Protein AF-A0A2N5K606-F1 (afdb_monomer_lite)

Sequence (547 aa):
MSAPSPGYTLLQGDLANPPRIAPEDRAVLWSAARSLNLYVESVQGDAEQAKSNGRRPGDAYNERGDPLPLLEAAGWSVAYKRADGAIGLCRPGKTKQQGIGATFGYVAPRTLYVFTTGGDPFNAGHAYAPFAIYTLLQHGGDYTAAAKALAAVGYGDALVHVKSNEEPSVQEPPAWMAPLSLDTPRLPTFPTDVFPTWLQTYIEAEAVATETPPDLAAMLAIAVLATACATKFRVRVKEGWTEPTNIFTVTALPPGSRKSGVFRDMIAPLVAYEREEMQRVKPLISEAQLEFKVLSGRREKAEKAAINAPDDDMRTQNQDEALHIARELDALTVPVTPRLIADDVTPEKLASMLAEHNGHIAVLSAEATVFDLMAGRYSKGTPNFDVFLKGHAGDELRVDRGSRSDYVAHPALTLGITVQPSVIQGLTEKPSFQGRGLLGRFLYALPASGLGRRTHATPPVAPAIHTTYERNITALLHLPYSSDEYGEATAHMLRFDAQAYAALQTFQQQIEPHLDDAGDLGHMTDWASKLAGALARIAALLHVAAG

pLDDT: mean 85.79, std 15.24, range [33.72, 98.75]

Structure (mmCIF, N/CA/C/O backbone):
data_AF-A0A2N5K606-F1
#
_entry.id   AF-A0A2N5K606-F1
#
loop_
_atom_site.group_PDB
_atom_site.id
_atom_site.type_symbol
_atom_site.label_atom_id
_atom_site.label_alt_id
_atom_site.label_comp_id
_atom_site.label_asym_id
_atom_site.label_entity_id
_atom_site.label_seq_id
_atom_site.pdbx_PDB_ins_code
_atom_site.Cartn_x
_atom_site.Cartn_y
_atom_site.Cartn_z
_atom_site.occupancy
_atom_site.B_iso_or_equiv
_atom_site.auth_seq_id
_atom_site.auth_comp_id
_atom_site.auth_asym_id
_atom_site.auth_atom_id
_atom_site.pdbx_PDB_model_num
ATOM 1 N N . MET A 1 1 ? 35.919 30.609 3.513 1.00 51.28 1 MET A N 1
ATOM 2 C CA . MET A 1 1 ? 35.818 29.535 4.523 1.00 51.28 1 MET A CA 1
ATOM 3 C C . MET A 1 1 ? 35.113 30.120 5.727 1.00 51.28 1 MET A C 1
ATOM 5 O O . MET A 1 1 ? 35.600 31.101 6.272 1.00 51.28 1 MET A O 1
ATOM 9 N N . SER A 1 2 ? 33.925 29.612 6.045 1.00 51.75 2 SER A N 1
ATOM 10 C CA . SER A 1 2 ? 33.099 30.118 7.145 1.00 51.75 2 SER A CA 1
ATOM 11 C C . SER A 1 2 ? 33.530 29.457 8.451 1.00 51.75 2 SER A C 1
ATOM 13 O O . SER A 1 2 ? 33.753 28.248 8.472 1.00 51.75 2 SER A O 1
ATOM 15 N N . ALA A 1 3 ? 33.666 30.239 9.522 1.00 61.47 3 ALA A N 1
ATOM 16 C CA . ALA A 1 3 ? 33.907 29.707 10.860 1.00 61.47 3 ALA A CA 1
ATOM 17 C C . ALA A 1 3 ? 32.763 28.754 11.280 1.00 61.47 3 ALA A C 1
ATOM 19 O O . ALA A 1 3 ? 31.630 28.941 10.818 1.00 61.47 3 ALA A O 1
ATOM 20 N N . PRO A 1 4 ? 33.027 27.745 12.133 1.00 63.88 4 PRO A N 1
ATOM 21 C CA . PRO A 1 4 ? 31.969 26.897 12.675 1.00 63.88 4 PRO A CA 1
ATOM 22 C C . PRO A 1 4 ? 30.920 27.749 13.406 1.00 63.88 4 PRO A C 1
ATOM 24 O O . PRO A 1 4 ? 31.247 28.750 14.044 1.00 63.88 4 PRO A O 1
ATOM 27 N N . SER A 1 5 ? 29.646 27.374 13.269 1.00 68.31 5 SER A N 1
ATOM 28 C CA . SER A 1 5 ? 28.519 28.111 13.851 1.00 68.31 5 SER A CA 1
ATOM 29 C C . SER A 1 5 ? 28.650 28.247 15.380 1.00 68.31 5 SER A C 1
ATOM 31 O O . SER A 1 5 ? 29.209 27.350 16.020 1.00 68.31 5 SER A O 1
ATOM 33 N N . PRO A 1 6 ? 28.119 29.329 15.991 1.00 52.97 6 PRO A N 1
ATOM 34 C CA . PRO A 1 6 ? 28.189 29.535 17.439 1.00 52.97 6 PRO A CA 1
ATOM 35 C C . PRO A 1 6 ? 27.670 28.314 18.215 1.00 52.97 6 PRO A C 1
ATOM 37 O O . PRO A 1 6 ? 26.549 27.869 17.984 1.00 52.97 6 PRO A O 1
ATOM 40 N N . GLY A 1 7 ? 28.498 27.773 19.115 1.00 67.56 7 GLY A N 1
ATOM 41 C CA . GLY A 1 7 ? 28.195 26.577 19.917 1.00 67.56 7 GLY A CA 1
ATOM 42 C C . GLY A 1 7 ? 28.980 25.312 19.543 1.00 67.56 7 GLY A C 1
ATOM 43 O O . GLY A 1 7 ? 28.898 24.327 20.272 1.00 67.56 7 GLY A O 1
ATOM 44 N N . TYR A 1 8 ? 29.771 25.331 18.466 1.00 56.94 8 TYR A N 1
ATOM 45 C CA . TYR A 1 8 ? 30.650 24.220 18.085 1.00 56.94 8 TYR A CA 1
ATOM 46 C C . TYR A 1 8 ? 32.124 24.555 18.339 1.00 56.94 8 TYR A C 1
ATOM 48 O O . TYR A 1 8 ? 32.618 25.590 17.893 1.00 56.94 8 TYR A O 1
ATOM 56 N N . THR A 1 9 ? 32.839 23.647 19.010 1.00 67.38 9 THR A N 1
ATOM 57 C CA . THR A 1 9 ? 34.287 23.750 19.255 1.00 67.38 9 THR A CA 1
ATOM 58 C C . THR A 1 9 ? 35.025 22.723 18.403 1.00 67.38 9 THR A C 1
ATOM 60 O O . THR A 1 9 ? 34.681 21.541 18.407 1.00 67.38 9 THR A O 1
ATOM 63 N N . LEU A 1 10 ? 36.048 23.161 17.668 1.00 65.12 10 LEU A N 1
ATOM 64 C CA . LEU A 1 10 ? 36.894 22.278 16.869 1.00 65.12 10 LEU A CA 1
ATOM 65 C C . LEU A 1 10 ? 37.799 21.458 17.809 1.00 65.12 10 LEU A C 1
ATOM 67 O O . LEU A 1 10 ? 38.604 22.031 18.538 1.00 65.12 10 LEU A O 1
ATOM 71 N N . LEU A 1 11 ? 37.649 20.130 17.819 1.00 61.12 11 LEU A N 1
ATOM 72 C CA . LEU A 1 11 ? 38.390 19.247 18.734 1.00 61.12 11 LEU A CA 1
ATOM 73 C C . LEU A 1 11 ? 39.785 18.852 18.213 1.00 61.12 11 LEU A C 1
ATOM 75 O O . LEU A 1 11 ? 40.642 18.480 19.010 1.00 61.12 11 LEU A O 1
ATOM 79 N N . GLN A 1 12 ? 40.034 18.927 16.899 1.00 58.31 12 GLN A N 1
ATOM 80 C CA . GLN A 1 12 ? 41.335 18.597 16.307 1.00 58.31 12 GLN A CA 1
ATOM 81 C C . GLN A 1 12 ? 41.492 19.198 14.899 1.00 58.31 12 GLN A C 1
ATOM 83 O O . GLN A 1 12 ? 40.563 19.143 14.094 1.00 58.31 12 GLN A O 1
ATOM 88 N N . GLY A 1 13 ? 42.683 19.720 14.593 1.00 64.81 13 GLY A N 1
ATOM 89 C CA . GLY A 1 13 ? 43.032 20.306 13.292 1.00 64.81 13 GLY A CA 1
ATOM 90 C C . GLY A 1 13 ? 42.843 21.824 13.213 1.00 64.81 13 GLY A C 1
ATOM 91 O O . GLY A 1 13 ? 42.413 22.459 14.169 1.00 64.81 13 GLY A O 1
ATOM 92 N N . ASP A 1 14 ? 43.189 22.404 12.066 1.00 66.81 14 ASP A N 1
ATOM 93 C CA . ASP A 1 14 ? 42.959 23.811 11.730 1.00 66.81 14 ASP A CA 1
ATOM 94 C C . ASP A 1 14 ? 42.352 23.873 10.322 1.00 66.81 14 ASP A C 1
ATOM 96 O O . ASP A 1 14 ? 42.958 23.428 9.347 1.00 66.81 14 ASP A O 1
ATOM 100 N N . LEU A 1 15 ? 41.136 24.411 10.208 1.00 65.31 15 LEU A N 1
ATOM 101 C CA . LEU A 1 15 ? 40.438 24.549 8.926 1.00 65.31 15 LEU A CA 1
ATOM 102 C C . LEU A 1 15 ? 41.106 25.576 8.000 1.00 65.31 15 LEU A C 1
ATOM 104 O O . LEU A 1 15 ? 40.880 25.531 6.791 1.00 65.31 15 LEU A O 1
ATOM 108 N N . ALA A 1 16 ? 41.924 26.480 8.545 1.00 66.25 16 ALA A N 1
ATOM 109 C CA . ALA A 1 16 ? 42.730 27.409 7.763 1.00 66.25 16 ALA A CA 1
ATOM 110 C C . ALA A 1 16 ? 44.033 26.772 7.250 1.00 66.25 16 ALA A C 1
ATOM 112 O O . ALA A 1 16 ? 44.642 27.304 6.321 1.00 66.25 16 ALA A O 1
ATOM 113 N N . ASN A 1 17 ? 44.446 25.628 7.809 1.00 63.53 17 ASN A N 1
ATOM 114 C CA . ASN A 1 17 ? 45.705 24.974 7.472 1.00 63.53 17 ASN A CA 1
ATOM 115 C C . ASN A 1 17 ? 45.552 23.439 7.437 1.00 63.53 17 ASN A C 1
ATOM 117 O O . ASN A 1 17 ? 46.069 22.733 8.309 1.00 63.53 17 ASN A O 1
ATOM 121 N N . PRO A 1 18 ? 44.815 22.893 6.447 1.00 67.44 18 PRO A N 1
ATOM 122 C CA . PRO A 1 18 ? 44.617 21.454 6.343 1.00 67.44 18 PRO A CA 1
ATOM 123 C C . PRO A 1 18 ? 45.968 20.748 6.133 1.00 67.44 18 PRO A C 1
ATOM 125 O O . PRO A 1 18 ? 46.780 21.223 5.329 1.00 67.44 18 PRO A O 1
ATOM 128 N N . PRO A 1 19 ? 46.224 19.611 6.808 1.00 67.75 19 PRO A N 1
ATOM 129 C CA . PRO A 1 19 ? 47.460 18.864 6.626 1.00 67.75 19 PRO A CA 1
ATOM 130 C C . PRO A 1 19 ? 47.598 18.455 5.158 1.00 67.75 19 PRO A C 1
ATOM 132 O O . PRO A 1 19 ? 46.737 17.783 4.587 1.00 67.75 19 PRO A O 1
ATOM 135 N N . ARG A 1 20 ? 48.680 18.911 4.524 1.00 70.12 20 ARG A N 1
ATOM 136 C CA . ARG A 1 20 ? 48.993 18.583 3.134 1.00 70.12 20 ARG A CA 1
ATOM 137 C C . ARG A 1 20 ? 49.742 17.261 3.103 1.00 70.12 20 ARG A C 1
ATOM 139 O O . ARG A 1 20 ? 50.811 17.145 3.688 1.00 70.12 20 ARG A O 1
ATOM 146 N N . ILE A 1 21 ? 49.186 16.288 2.393 1.00 78.12 21 ILE A N 1
ATOM 147 C CA . ILE A 1 21 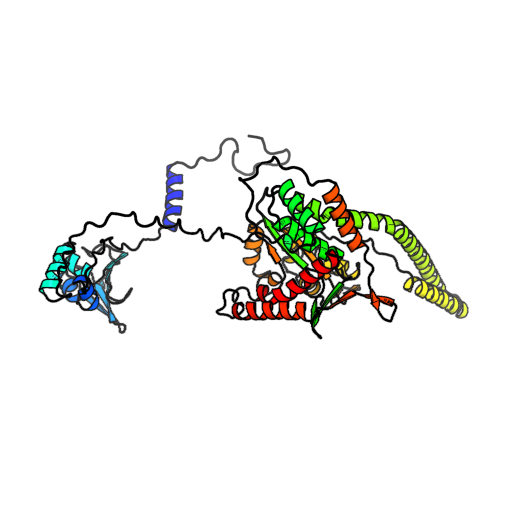? 49.876 15.038 2.074 1.00 78.12 21 ILE A CA 1
ATOM 148 C C . ILE A 1 21 ? 50.976 15.378 1.065 1.00 78.12 21 ILE A C 1
ATOM 150 O O . ILE A 1 21 ? 50.686 15.979 0.022 1.00 78.12 21 ILE A O 1
ATOM 154 N N . ALA A 1 22 ? 52.227 15.030 1.370 1.00 82.88 22 ALA A N 1
ATOM 155 C CA . ALA A 1 22 ? 53.326 15.249 0.441 1.00 82.88 22 ALA A CA 1
ATOM 156 C C . ALA A 1 22 ? 53.103 14.418 -0.841 1.00 82.88 22 ALA A C 1
ATOM 158 O O . ALA A 1 22 ? 52.480 13.352 -0.789 1.00 82.88 22 ALA A O 1
ATOM 159 N N . PRO A 1 23 ? 53.583 14.863 -2.017 1.00 78.44 23 PRO A N 1
ATOM 160 C CA . PRO A 1 23 ? 53.423 14.110 -3.265 1.00 78.44 23 PRO A CA 1
ATOM 161 C C . PRO A 1 23 ? 53.924 12.660 -3.176 1.00 78.44 23 PRO A C 1
ATOM 163 O O . PRO A 1 23 ? 53.348 11.767 -3.794 1.00 78.44 23 PRO A O 1
ATOM 166 N N . GLU A 1 24 ? 54.954 12.431 -2.368 1.00 72.75 24 GLU A N 1
ATOM 167 C CA . GLU A 1 24 ? 55.545 11.127 -2.070 1.00 72.75 24 GLU A CA 1
ATOM 168 C C . GLU A 1 24 ? 54.648 10.238 -1.191 1.00 72.75 24 GLU A C 1
ATOM 170 O O . GLU A 1 24 ? 54.388 9.094 -1.564 1.00 72.75 24 GLU A O 1
ATOM 175 N N . ASP A 1 25 ? 54.035 10.770 -0.130 1.00 70.19 25 ASP A N 1
ATOM 176 C CA . ASP A 1 25 ? 53.036 10.040 0.673 1.00 70.19 25 ASP A CA 1
ATOM 177 C C . ASP A 1 25 ? 51.782 9.706 -0.144 1.00 70.19 25 ASP A C 1
ATOM 179 O O . ASP A 1 25 ? 51.203 8.617 -0.048 1.00 70.19 25 ASP A O 1
ATOM 183 N N . ARG A 1 26 ? 51.378 10.632 -1.023 1.00 79.25 26 ARG A N 1
ATOM 184 C CA . ARG A 1 26 ? 50.308 10.386 -1.990 1.00 79.25 26 ARG A CA 1
ATOM 185 C C . ARG A 1 26 ? 50.705 9.250 -2.933 1.00 79.25 26 ARG A C 1
ATOM 187 O O . ARG A 1 26 ? 49.887 8.371 -3.177 1.00 79.25 26 ARG A O 1
ATOM 194 N N . ALA A 1 27 ? 51.934 9.221 -3.442 1.00 79.50 27 ALA A N 1
ATOM 195 C CA . ALA A 1 27 ? 52.389 8.143 -4.318 1.00 79.50 27 ALA A CA 1
ATOM 196 C C . ALA A 1 27 ? 52.346 6.769 -3.625 1.00 79.50 27 ALA A C 1
ATOM 198 O O . ALA A 1 27 ? 51.939 5.791 -4.254 1.00 79.50 27 ALA A O 1
ATOM 199 N N . VAL A 1 28 ? 52.671 6.698 -2.329 1.00 75.31 28 VAL A N 1
ATOM 200 C CA . VAL A 1 28 ? 52.571 5.463 -1.529 1.00 75.31 28 VAL A CA 1
ATOM 201 C C . VAL A 1 28 ? 51.122 4.985 -1.412 1.00 75.31 28 VAL A C 1
ATOM 203 O O . VAL A 1 28 ? 50.846 3.812 -1.670 1.00 75.31 28 VAL A O 1
ATOM 206 N N . LEU A 1 29 ? 50.179 5.885 -1.113 1.00 76.12 29 LEU A N 1
ATOM 207 C CA . LEU A 1 29 ? 48.749 5.549 -1.048 1.00 76.12 29 LEU A CA 1
ATOM 208 C C . LEU A 1 29 ? 48.209 5.053 -2.398 1.00 76.12 29 LEU A C 1
ATOM 210 O O . LEU A 1 29 ? 47.459 4.079 -2.452 1.00 76.12 29 LEU A O 1
ATOM 214 N N . TRP A 1 30 ? 48.626 5.682 -3.500 1.00 74.00 30 TRP A N 1
ATOM 215 C CA . TRP A 1 30 ? 48.251 5.253 -4.850 1.00 74.00 30 TRP A CA 1
ATOM 216 C C . TRP A 1 30 ? 48.885 3.912 -5.234 1.00 74.00 30 TRP A C 1
ATOM 218 O O . TRP A 1 30 ? 48.243 3.107 -5.905 1.00 74.00 30 TRP A O 1
ATOM 228 N N . SER A 1 31 ? 50.118 3.649 -4.801 1.00 74.56 31 SER A N 1
ATOM 229 C CA . SER A 1 31 ? 50.799 2.368 -5.011 1.00 74.56 31 SER A CA 1
ATOM 230 C C . SER A 1 31 ? 50.096 1.226 -4.269 1.00 74.56 31 SER A C 1
ATOM 232 O O . SER A 1 31 ? 49.797 0.197 -4.871 1.00 74.56 31 SER A O 1
ATOM 234 N N . ALA A 1 32 ? 49.731 1.440 -3.000 1.00 69.12 32 ALA A N 1
ATOM 235 C CA . ALA A 1 32 ? 48.993 0.465 -2.195 1.00 69.12 32 ALA A CA 1
ATOM 236 C C . ALA A 1 32 ? 47.578 0.195 -2.739 1.00 69.12 32 ALA A C 1
ATOM 238 O O . ALA A 1 32 ? 47.119 -0.943 -2.752 1.00 69.12 32 ALA A O 1
ATOM 239 N N . ALA A 1 33 ? 46.890 1.223 -3.243 1.00 69.56 33 ALA A N 1
ATOM 240 C CA . ALA A 1 33 ? 45.591 1.043 -3.889 1.00 69.56 33 ALA A CA 1
ATOM 241 C C . ALA A 1 33 ? 45.702 0.276 -5.222 1.00 69.56 33 ALA A C 1
ATOM 243 O O . ALA A 1 33 ? 44.823 -0.516 -5.556 1.00 69.56 33 ALA A O 1
ATOM 244 N N . ARG A 1 34 ? 46.789 0.477 -5.980 1.00 68.25 34 ARG A N 1
ATOM 245 C CA . ARG A 1 34 ? 47.046 -0.243 -7.240 1.00 68.25 34 ARG A CA 1
ATOM 246 C C . ARG A 1 34 ? 47.457 -1.697 -7.017 1.00 68.25 34 ARG A C 1
ATOM 248 O O . ARG A 1 34 ? 47.068 -2.543 -7.815 1.00 68.25 34 ARG A O 1
ATOM 255 N N . SER A 1 35 ? 48.194 -2.010 -5.950 1.00 60.44 35 SER A N 1
ATOM 256 C CA . SER A 1 35 ? 48.615 -3.389 -5.664 1.00 60.44 35 SER A CA 1
ATOM 257 C C . SER A 1 35 ? 47.451 -4.317 -5.303 1.00 60.44 35 SER A C 1
ATOM 259 O O . SER A 1 35 ? 47.539 -5.516 -5.545 1.00 60.44 35 SER A O 1
ATOM 261 N N . LEU A 1 36 ? 46.342 -3.766 -4.799 1.00 57.88 36 LEU A N 1
ATOM 262 C CA . LEU A 1 36 ? 45.110 -4.503 -4.501 1.00 57.88 36 LEU A CA 1
ATOM 263 C C . LEU A 1 36 ? 44.215 -4.743 -5.734 1.00 57.88 36 LEU A C 1
ATOM 265 O O . LEU A 1 36 ? 43.236 -5.472 -5.625 1.00 57.88 36 LEU A O 1
ATOM 269 N N . ASN A 1 37 ? 44.563 -4.174 -6.897 1.00 55.62 37 ASN A N 1
ATOM 270 C CA . ASN A 1 37 ? 43.803 -4.268 -8.152 1.00 55.62 37 ASN A CA 1
ATOM 271 C C . ASN A 1 37 ? 44.600 -4.897 -9.314 1.00 55.62 37 ASN A C 1
ATOM 273 O O . ASN A 1 37 ? 44.166 -4.833 -10.465 1.00 55.62 37 ASN A O 1
ATOM 277 N N . LEU A 1 38 ? 45.762 -5.504 -9.052 1.00 46.12 38 LEU A N 1
ATOM 278 C CA . LEU A 1 38 ? 46.538 -6.188 -10.089 1.00 46.12 38 LEU A CA 1
ATOM 279 C C . LEU A 1 38 ? 46.005 -7.607 -10.315 1.00 46.12 38 LEU A C 1
ATOM 281 O O . LEU A 1 38 ? 46.473 -8.579 -9.727 1.00 46.12 38 LEU A O 1
ATOM 285 N N . TYR A 1 39 ? 45.037 -7.713 -11.222 1.00 48.97 39 TYR A N 1
ATOM 286 C CA . TYR A 1 39 ? 44.864 -8.918 -12.022 1.00 48.97 39 TYR A CA 1
ATOM 287 C C . TYR A 1 39 ? 46.126 -9.099 -12.878 1.00 48.97 39 TYR A C 1
ATOM 289 O O . TYR A 1 39 ? 46.473 -8.226 -13.672 1.00 48.97 39 TYR A O 1
ATOM 297 N N . VAL A 1 40 ? 46.848 -10.204 -12.683 1.00 49.47 40 VAL A N 1
ATOM 298 C CA . VAL A 1 40 ? 47.931 -10.605 -13.587 1.00 49.47 40 VAL A CA 1
ATOM 299 C C . VAL A 1 40 ? 47.262 -11.272 -14.781 1.00 49.47 40 VAL A C 1
ATOM 301 O O . VAL A 1 40 ? 46.787 -12.401 -14.671 1.00 49.47 40 VAL A O 1
ATOM 304 N N . GLU A 1 41 ? 47.188 -10.557 -15.903 1.00 43.69 41 GLU A N 1
ATOM 305 C CA . GLU A 1 41 ? 46.781 -11.140 -17.179 1.00 43.69 41 GLU A CA 1
ATOM 306 C C . GLU A 1 41 ? 47.619 -12.390 -17.458 1.00 43.69 41 GLU A C 1
ATOM 308 O O . GLU A 1 41 ? 48.851 -12.370 -17.387 1.00 43.69 41 GLU A O 1
ATOM 313 N N . SER A 1 42 ? 46.955 -13.495 -17.796 1.00 33.78 42 SER A N 1
ATOM 314 C CA . SER A 1 42 ? 47.647 -14.591 -18.455 1.00 33.78 42 SER A CA 1
ATOM 315 C C . SER A 1 42 ? 48.228 -14.033 -19.747 1.00 33.78 42 SER A C 1
ATOM 317 O O . SER A 1 42 ? 47.463 -13.620 -20.618 1.00 33.78 42 SER A O 1
ATOM 319 N N . VAL A 1 43 ? 49.553 -14.029 -19.887 1.00 35.78 43 VAL A N 1
ATOM 320 C CA . VAL A 1 43 ? 50.200 -13.764 -21.172 1.00 35.78 43 VAL A CA 1
ATOM 321 C C . VAL A 1 43 ? 49.810 -14.903 -22.116 1.00 35.78 43 VAL A C 1
ATOM 323 O O . VAL A 1 43 ? 50.497 -15.919 -22.214 1.00 35.78 43 VAL A O 1
ATOM 326 N N . GLN A 1 44 ? 48.668 -14.774 -22.787 1.00 38.81 44 GLN A N 1
ATOM 327 C CA . GLN A 1 44 ? 48.490 -15.396 -24.084 1.00 38.81 44 GLN A CA 1
ATOM 328 C C . GLN A 1 44 ? 49.309 -14.533 -25.030 1.00 38.81 44 GLN A C 1
ATOM 330 O O . GLN A 1 44 ? 48.973 -13.383 -25.278 1.00 38.81 44 GLN A O 1
ATOM 335 N N . GLY A 1 45 ? 50.451 -15.055 -25.475 1.00 33.72 45 GLY A N 1
ATOM 336 C CA . GLY A 1 45 ? 51.169 -14.416 -26.564 1.00 33.72 45 GLY A CA 1
ATOM 337 C C . GLY A 1 45 ? 50.223 -14.329 -27.755 1.00 33.72 45 GLY A C 1
ATOM 338 O O . GLY A 1 45 ? 49.798 -15.367 -28.268 1.00 33.72 45 GLY A O 1
ATOM 339 N N . ASP A 1 46 ? 49.888 -13.106 -28.155 1.00 34.91 46 ASP A N 1
ATOM 340 C CA . ASP A 1 46 ? 49.217 -12.813 -29.411 1.00 34.91 46 ASP A CA 1
ATOM 341 C C . ASP A 1 46 ? 50.107 -13.303 -30.556 1.00 34.91 46 ASP A C 1
ATOM 343 O O . ASP A 1 46 ? 51.011 -12.618 -31.031 1.00 34.91 46 ASP A O 1
ATOM 347 N N . ALA A 1 47 ? 49.874 -14.539 -30.979 1.00 35.25 47 ALA A N 1
ATOM 348 C CA . ALA A 1 47 ? 50.270 -15.011 -32.287 1.00 35.25 47 ALA A CA 1
ATOM 349 C C . ALA A 1 47 ? 48.992 -15.090 -33.117 1.00 35.25 47 ALA A C 1
ATOM 351 O O . ALA A 1 47 ? 48.146 -15.957 -32.873 1.00 35.25 47 ALA A O 1
ATOM 352 N N . GLU A 1 48 ? 48.855 -14.177 -34.082 1.00 35.28 48 GLU A N 1
ATOM 353 C CA . GLU A 1 48 ? 47.853 -14.259 -35.143 1.00 35.28 48 GLU A CA 1
ATOM 354 C C . GLU A 1 48 ? 47.759 -15.705 -35.644 1.00 35.28 48 GLU A C 1
ATOM 356 O O . GLU A 1 48 ? 48.714 -16.288 -36.170 1.00 35.28 48 GLU A O 1
ATOM 361 N N . GLN A 1 49 ? 46.597 -16.322 -35.436 1.00 37.59 49 GLN A N 1
ATOM 362 C CA . GLN A 1 49 ? 46.342 -17.674 -35.899 1.00 37.59 49 GLN A CA 1
ATOM 363 C C . GLN A 1 49 ? 46.181 -17.648 -37.420 1.00 37.59 49 GLN A C 1
ATOM 365 O O . GLN A 1 49 ? 45.094 -17.405 -37.943 1.00 37.59 49 GLN A O 1
ATOM 370 N N . ALA A 1 50 ? 47.258 -17.943 -38.146 1.00 42.06 50 ALA A N 1
ATOM 371 C CA . ALA A 1 50 ? 47.147 -18.314 -39.548 1.00 42.06 50 ALA A CA 1
ATOM 372 C C . ALA A 1 50 ? 46.248 -19.561 -39.652 1.00 42.06 50 ALA A C 1
ATOM 374 O O . ALA A 1 50 ? 46.567 -20.618 -39.101 1.00 42.06 50 ALA A O 1
ATOM 375 N N . LYS A 1 51 ? 45.103 -19.436 -40.336 1.00 38.03 51 LYS A N 1
ATOM 376 C CA . LYS A 1 51 ? 44.189 -20.551 -40.621 1.00 38.03 51 LYS A CA 1
ATOM 377 C C . LYS A 1 51 ? 44.917 -21.599 -41.472 1.00 38.03 51 LYS A C 1
ATOM 379 O O . LYS A 1 51 ? 45.028 -21.441 -42.684 1.00 38.03 51 LYS A O 1
ATOM 384 N N . SER A 1 52 ? 45.395 -22.675 -40.852 1.00 45.09 52 SER A N 1
ATOM 385 C CA . SER A 1 52 ? 45.857 -23.879 -41.550 1.00 45.09 52 SER A CA 1
ATOM 386 C C . SER A 1 52 ? 44.862 -25.016 -41.331 1.00 45.09 52 SER A C 1
ATOM 388 O O . SER A 1 52 ? 44.582 -25.371 -40.187 1.00 45.09 52 SER A O 1
ATOM 390 N N . ASN A 1 53 ? 44.365 -25.628 -42.407 1.00 48.22 53 ASN A N 1
ATOM 391 C CA . ASN A 1 53 ? 43.633 -26.895 -42.322 1.00 48.22 53 ASN A CA 1
ATOM 392 C C . ASN A 1 53 ? 44.632 -28.030 -42.038 1.00 48.22 53 ASN A C 1
ATOM 394 O O . ASN A 1 53 ? 45.165 -28.638 -42.963 1.00 48.22 53 ASN A O 1
ATOM 398 N N . GLY A 1 54 ? 44.928 -28.262 -40.757 1.00 60.38 54 GLY A N 1
ATOM 399 C CA . GLY A 1 54 ? 45.813 -29.326 -40.273 1.00 60.38 54 GLY A CA 1
ATOM 400 C C . GLY A 1 54 ? 46.305 -29.068 -38.846 1.00 60.38 54 GLY A C 1
ATOM 401 O O . GLY A 1 54 ? 46.377 -27.917 -38.405 1.00 60.38 54 GLY A O 1
ATOM 402 N N . ARG A 1 55 ? 46.637 -30.129 -38.103 1.00 71.50 55 ARG A N 1
ATOM 403 C CA . ARG A 1 55 ? 47.121 -30.021 -36.721 1.00 71.50 55 ARG A CA 1
ATOM 404 C C . ARG A 1 55 ? 48.530 -29.431 -36.689 1.00 71.50 55 ARG A C 1
ATOM 406 O O . ARG A 1 55 ? 49.450 -29.976 -37.298 1.00 71.50 55 ARG A O 1
ATOM 413 N N . ARG A 1 56 ? 48.726 -28.327 -35.962 1.00 80.75 56 ARG A N 1
ATOM 414 C CA . ARG A 1 56 ? 50.021 -27.628 -35.917 1.00 80.75 56 ARG A CA 1
ATOM 415 C C . ARG A 1 56 ? 51.062 -28.433 -35.117 1.00 80.75 56 ARG A C 1
ATOM 417 O O . ARG A 1 56 ? 50.707 -29.030 -34.097 1.00 80.75 56 ARG A O 1
ATOM 424 N N . PRO A 1 57 ? 52.351 -28.409 -35.511 1.00 85.81 57 PRO A N 1
ATOM 425 C CA . PRO A 1 57 ? 53.427 -29.105 -34.799 1.00 85.81 57 PRO A CA 1
ATOM 426 C C . PRO A 1 57 ? 53.517 -28.778 -33.303 1.00 85.81 57 PRO A C 1
ATOM 428 O O . PRO A 1 57 ? 53.663 -29.683 -32.481 1.00 85.81 57 PRO A O 1
ATOM 431 N N . GLY A 1 58 ? 53.372 -27.500 -32.937 1.00 84.25 58 GLY A N 1
ATOM 432 C CA . GLY A 1 58 ? 53.398 -27.055 -31.539 1.00 84.25 58 GLY A CA 1
ATOM 433 C C . GLY A 1 58 ? 52.222 -27.585 -30.711 1.00 84.25 58 GLY A C 1
ATOM 434 O O . GLY A 1 58 ? 52.423 -28.052 -29.592 1.00 84.25 58 GLY A O 1
ATOM 435 N N . ASP A 1 59 ? 51.013 -27.608 -31.280 1.00 84.19 59 ASP A N 1
ATOM 436 C CA . ASP A 1 59 ? 49.821 -28.159 -30.617 1.00 84.19 59 ASP A CA 1
ATOM 437 C C . ASP A 1 59 ? 49.955 -29.675 -30.420 1.00 84.19 59 ASP A C 1
ATOM 439 O O . ASP A 1 59 ? 49.724 -30.197 -29.327 1.00 84.19 59 ASP A O 1
ATOM 443 N N . ALA A 1 60 ? 50.426 -30.388 -31.451 1.00 84.69 60 ALA A N 1
ATOM 444 C CA . ALA A 1 60 ? 50.725 -31.813 -31.349 1.00 84.69 60 ALA A CA 1
ATOM 445 C C . ALA A 1 60 ? 51.756 -32.098 -30.243 1.00 84.69 60 ALA A C 1
ATOM 447 O O . ALA A 1 60 ? 51.608 -33.070 -29.501 1.00 84.69 60 ALA A O 1
ATOM 448 N N . TYR A 1 61 ? 52.779 -31.253 -30.096 1.00 87.75 61 TYR A N 1
ATOM 449 C CA . TYR A 1 61 ? 53.794 -31.408 -29.055 1.00 87.75 61 TYR A CA 1
ATOM 450 C C . TYR A 1 61 ? 53.267 -31.086 -27.649 1.00 87.75 61 TYR A C 1
ATOM 452 O O . TYR A 1 61 ? 53.591 -31.800 -26.700 1.00 87.75 61 TYR A O 1
ATOM 460 N N . ASN A 1 62 ? 52.400 -30.081 -27.502 1.00 88.88 62 ASN A N 1
ATOM 461 C CA . ASN A 1 62 ? 51.722 -29.805 -26.231 1.00 88.88 62 ASN A CA 1
ATOM 462 C C . ASN A 1 62 ? 50.927 -31.020 -25.732 1.00 88.88 62 ASN A C 1
ATOM 464 O O . ASN A 1 62 ? 50.992 -31.361 -24.547 1.00 88.88 62 ASN A O 1
ATOM 468 N N . GLU A 1 63 ? 50.257 -31.734 -26.634 1.00 84.19 63 GLU A N 1
ATOM 469 C CA . GLU A 1 63 ? 49.460 -32.907 -26.274 1.00 84.19 63 GLU A CA 1
ATOM 470 C C . GLU A 1 63 ? 50.295 -34.163 -25.981 1.00 84.19 63 GLU A C 1
ATOM 472 O O . GLU A 1 63 ? 50.016 -34.836 -24.989 1.00 84.19 63 GLU A O 1
ATOM 477 N N . ARG A 1 64 ? 51.321 -34.483 -26.790 1.00 85.06 64 ARG A N 1
ATOM 478 C CA . ARG A 1 64 ? 52.032 -35.783 -26.688 1.00 85.06 64 ARG A CA 1
ATOM 479 C C . ARG A 1 64 ? 53.546 -35.730 -26.461 1.00 85.06 64 ARG A C 1
ATOM 481 O O . ARG A 1 64 ? 54.132 -36.771 -26.191 1.00 85.06 64 ARG A O 1
ATOM 488 N N . GLY A 1 65 ? 54.190 -34.569 -26.574 1.00 85.69 65 GLY A N 1
ATOM 489 C CA . GLY A 1 65 ? 55.641 -34.433 -26.375 1.00 85.69 65 GLY A CA 1
ATOM 490 C C . GLY A 1 65 ? 56.046 -34.561 -24.903 1.00 85.69 65 GLY A C 1
ATOM 491 O O . GLY A 1 65 ? 55.272 -34.210 -24.020 1.00 85.69 65 GLY A O 1
ATOM 492 N N . ASP A 1 66 ? 57.246 -35.042 -24.594 1.00 86.88 66 ASP A N 1
ATOM 493 C CA . ASP A 1 66 ? 57.723 -35.091 -23.205 1.00 86.88 66 ASP A CA 1
ATOM 494 C C . ASP A 1 66 ? 58.760 -33.985 -22.951 1.00 86.88 66 ASP A C 1
ATOM 496 O O . ASP A 1 66 ? 59.865 -34.051 -23.493 1.00 86.88 66 ASP A O 1
ATOM 500 N N . PRO A 1 67 ? 58.433 -32.942 -22.164 1.00 88.81 67 PRO A N 1
ATOM 501 C CA . PRO A 1 67 ? 59.379 -31.878 -21.858 1.00 88.81 67 PRO A CA 1
ATOM 502 C C . PRO A 1 67 ? 60.350 -32.234 -20.719 1.00 88.81 67 PRO A C 1
ATOM 504 O O . PRO A 1 67 ? 61.302 -31.483 -20.503 1.00 88.81 67 PRO A O 1
ATOM 507 N N . LEU A 1 68 ? 60.146 -33.335 -19.980 1.00 88.44 68 LEU A N 1
ATOM 508 C CA . LEU A 1 68 ? 60.985 -33.667 -18.819 1.00 88.44 68 LEU A CA 1
ATOM 509 C C . LEU A 1 68 ? 62.455 -33.932 -19.181 1.00 88.44 68 LEU A C 1
ATOM 511 O O . LEU A 1 68 ? 63.307 -33.341 -18.519 1.00 88.44 68 LEU A O 1
ATOM 515 N N . PRO A 1 69 ? 62.795 -34.696 -20.241 1.00 91.00 69 PRO A N 1
ATOM 516 C CA . PRO A 1 69 ? 64.193 -34.886 -20.633 1.00 91.00 69 PRO A CA 1
ATOM 517 C C . PRO A 1 69 ? 64.898 -33.573 -20.999 1.00 91.00 69 PRO A C 1
ATOM 519 O O . PRO A 1 69 ? 66.095 -33.422 -20.772 1.00 91.00 69 PRO A O 1
ATOM 522 N N . LEU A 1 70 ? 64.155 -32.599 -21.538 1.00 90.44 70 LEU A N 1
ATOM 523 C CA . LEU A 1 70 ? 64.691 -31.278 -21.878 1.00 90.44 70 LEU A CA 1
ATOM 524 C C . LEU A 1 70 ? 65.001 -30.469 -20.621 1.00 90.44 70 LEU A C 1
ATOM 526 O O . LEU A 1 70 ? 66.042 -29.823 -20.544 1.00 90.44 70 LEU A O 1
ATOM 530 N N . LEU A 1 71 ? 64.111 -30.527 -19.629 1.00 89.25 71 LEU A N 1
ATOM 531 C CA . LEU A 1 71 ? 64.323 -29.894 -18.331 1.00 89.25 71 LEU A CA 1
ATOM 532 C C . LEU A 1 71 ? 65.515 -30.526 -17.600 1.00 89.25 71 LEU A C 1
ATOM 534 O O . LEU A 1 71 ? 66.342 -29.800 -17.052 1.00 89.25 71 LEU A O 1
ATOM 538 N N . GLU A 1 72 ? 65.643 -31.853 -17.640 1.00 89.69 72 GLU A N 1
ATOM 539 C CA . GLU A 1 72 ? 66.778 -32.577 -17.055 1.00 89.69 72 GLU A CA 1
ATOM 540 C C . GLU A 1 72 ? 68.106 -32.215 -17.731 1.00 89.69 72 GLU A C 1
ATOM 542 O O . GLU A 1 72 ? 69.084 -31.918 -17.043 1.00 89.69 72 GLU A O 1
ATOM 547 N N . ALA A 1 73 ? 68.129 -32.136 -19.065 1.00 87.44 73 ALA A N 1
ATOM 548 C CA . ALA A 1 73 ? 69.293 -31.661 -19.815 1.00 87.44 73 ALA A CA 1
ATOM 549 C C . ALA A 1 73 ? 69.646 -30.197 -19.494 1.00 87.44 73 ALA A C 1
ATOM 551 O O . ALA A 1 73 ? 70.821 -29.835 -19.474 1.00 87.44 73 ALA A O 1
ATOM 552 N N . ALA A 1 74 ? 68.643 -29.370 -19.180 1.00 85.19 74 ALA A N 1
ATOM 553 C CA . ALA A 1 74 ? 68.816 -27.995 -18.713 1.00 85.19 74 ALA A CA 1
ATOM 554 C C . ALA A 1 74 ? 69.187 -27.891 -17.217 1.00 85.19 74 ALA A C 1
ATOM 556 O O . ALA A 1 74 ? 69.238 -26.792 -16.667 1.00 85.19 74 ALA A O 1
ATOM 557 N N . GLY A 1 75 ? 69.449 -29.017 -16.542 1.00 85.62 75 GLY A N 1
ATOM 558 C CA . GLY A 1 75 ? 69.930 -29.070 -15.160 1.00 85.62 75 GLY A CA 1
ATOM 559 C C . GLY A 1 75 ? 68.837 -29.109 -14.090 1.00 85.62 75 GLY A C 1
ATOM 560 O O . GLY A 1 75 ? 69.154 -29.053 -12.898 1.00 85.62 75 GLY A O 1
ATOM 561 N N . TRP A 1 76 ? 67.561 -29.204 -14.467 1.00 89.94 76 TRP A N 1
ATOM 562 C CA . TRP A 1 76 ? 66.486 -29.449 -13.508 1.00 89.94 76 TRP A CA 1
ATOM 563 C C . TRP A 1 76 ? 66.522 -30.902 -13.036 1.00 89.94 76 TRP A C 1
ATOM 565 O O . TRP A 1 76 ? 66.875 -31.806 -13.782 1.00 89.94 76 TRP A O 1
ATOM 575 N N . SER A 1 77 ? 66.133 -31.157 -11.791 1.00 89.00 77 SER A N 1
ATOM 576 C CA . SER A 1 77 ? 66.087 -32.525 -11.265 1.00 89.00 77 SER A CA 1
ATOM 577 C C . SER A 1 77 ? 64.754 -32.831 -10.602 1.00 89.00 77 SER A C 1
ATOM 579 O O . SER A 1 77 ? 64.189 -32.011 -9.878 1.00 89.00 77 SER A O 1
ATOM 581 N N . VAL A 1 78 ? 64.239 -34.039 -10.829 1.00 90.56 78 VAL A N 1
ATOM 582 C CA . VAL A 1 78 ? 62.994 -34.501 -10.209 1.00 90.56 78 VAL A CA 1
ATOM 583 C C . VAL A 1 78 ? 63.211 -34.719 -8.719 1.00 90.56 78 VAL A C 1
ATOM 585 O O . VAL A 1 78 ? 63.906 -35.653 -8.322 1.00 90.56 78 VAL A O 1
ATOM 588 N N . ALA A 1 79 ? 62.591 -33.888 -7.882 1.00 88.31 79 ALA A N 1
ATOM 589 C CA . ALA A 1 79 ? 62.633 -34.006 -6.431 1.00 88.31 79 ALA A CA 1
ATOM 590 C C . ALA A 1 79 ? 61.767 -35.174 -5.948 1.00 88.31 79 ALA A C 1
ATOM 592 O O . ALA A 1 79 ? 62.278 -36.072 -5.274 1.00 88.31 79 ALA A O 1
ATOM 593 N N . TYR A 1 80 ? 60.498 -35.186 -6.363 1.00 86.75 80 TYR A N 1
ATOM 594 C CA . TYR A 1 80 ? 59.511 -36.223 -6.064 1.00 86.75 80 TYR A CA 1
ATOM 595 C C . TYR A 1 80 ? 58.496 -36.357 -7.209 1.00 86.75 80 TYR A C 1
ATOM 597 O O . TYR A 1 80 ? 58.307 -35.429 -7.998 1.00 86.75 80 TYR A O 1
ATOM 605 N N . LYS A 1 81 ? 57.803 -37.498 -7.253 1.00 91.06 81 LYS A N 1
ATOM 606 C CA . LYS A 1 81 ? 56.616 -37.728 -8.086 1.00 91.06 81 LYS A CA 1
ATOM 607 C C . LYS A 1 81 ? 55.442 -38.069 -7.172 1.00 91.06 81 LYS A C 1
ATOM 609 O O . LYS A 1 81 ? 55.614 -38.845 -6.232 1.00 91.06 81 LYS A O 1
ATOM 614 N N . ARG A 1 82 ? 54.285 -37.462 -7.408 1.00 87.06 82 ARG A N 1
ATOM 615 C CA . ARG A 1 82 ? 53.052 -37.695 -6.644 1.00 87.06 82 ARG A CA 1
ATOM 616 C C . ARG A 1 82 ? 52.215 -38.797 -7.291 1.00 87.06 82 ARG A C 1
ATOM 618 O O . ARG A 1 82 ? 52.390 -39.112 -8.465 1.00 87.06 82 ARG A O 1
ATOM 625 N N . ALA A 1 83 ? 51.286 -39.359 -6.520 1.00 81.75 83 ALA A N 1
ATOM 626 C CA . ALA A 1 83 ? 50.354 -40.384 -6.996 1.00 81.75 83 ALA A CA 1
ATOM 627 C C . ALA A 1 83 ? 49.377 -39.859 -8.069 1.00 81.75 83 ALA A C 1
ATOM 629 O O . ALA A 1 83 ? 48.926 -40.626 -8.909 1.00 81.75 83 ALA A O 1
ATOM 630 N N . ASP A 1 84 ? 49.099 -38.552 -8.065 1.00 79.19 84 ASP A N 1
ATOM 631 C CA . ASP A 1 84 ? 48.277 -37.843 -9.058 1.00 79.19 84 ASP A CA 1
ATOM 632 C C . ASP A 1 84 ? 49.028 -37.541 -10.375 1.00 79.19 84 ASP A C 1
ATOM 634 O O . ASP A 1 84 ? 48.471 -36.934 -11.285 1.00 79.19 84 ASP A O 1
ATOM 638 N N . GLY A 1 85 ? 50.292 -37.968 -10.494 1.00 82.12 85 GLY A N 1
ATOM 639 C CA . GLY A 1 85 ? 51.129 -37.756 -11.676 1.00 82.12 85 GLY A CA 1
ATOM 640 C C . GLY A 1 85 ? 51.880 -36.422 -11.698 1.00 82.12 85 GLY A C 1
ATOM 641 O O . GLY A 1 85 ? 52.727 -36.231 -12.573 1.00 82.12 85 GLY A O 1
ATOM 642 N N . ALA A 1 86 ? 51.649 -35.520 -10.736 1.00 89.25 86 ALA A N 1
ATOM 643 C CA . ALA A 1 86 ? 52.389 -34.265 -10.649 1.00 89.25 86 ALA A CA 1
ATOM 644 C C . ALA A 1 86 ? 53.829 -34.474 -10.144 1.00 89.25 86 ALA A C 1
ATOM 646 O O . ALA A 1 86 ? 54.119 -35.332 -9.302 1.00 89.25 86 ALA A O 1
ATOM 647 N N . ILE A 1 87 ? 54.754 -33.656 -10.644 1.00 92.94 87 ILE A N 1
ATOM 648 C CA . ILE A 1 87 ? 56.194 -33.791 -10.398 1.00 92.94 87 ILE A CA 1
ATOM 649 C C . ILE A 1 87 ? 56.728 -32.512 -9.758 1.00 92.94 87 ILE A C 1
ATOM 651 O O . ILE A 1 87 ? 56.547 -31.421 -10.295 1.00 92.94 87 ILE A O 1
ATOM 655 N N . GLY A 1 88 ? 57.418 -32.645 -8.626 1.00 91.12 88 GLY A N 1
ATOM 656 C CA . GLY A 1 88 ? 58.181 -31.552 -8.025 1.00 91.12 88 GLY A CA 1
ATOM 657 C C . GLY A 1 88 ? 59.590 -31.501 -8.611 1.00 91.12 88 GLY A C 1
ATOM 658 O O . GLY A 1 88 ? 60.284 -32.519 -8.615 1.00 91.12 88 GLY A O 1
ATOM 659 N N . LEU A 1 89 ? 60.028 -30.332 -9.076 1.00 91.31 89 LEU A N 1
ATOM 660 C CA . LEU A 1 89 ? 61.323 -30.136 -9.730 1.00 91.31 89 LEU A CA 1
ATOM 661 C C . LEU A 1 89 ? 62.211 -29.181 -8.921 1.00 91.31 89 LEU A C 1
ATOM 663 O O . LEU A 1 89 ? 61.772 -28.119 -8.467 1.00 91.31 89 LEU A O 1
ATOM 667 N N . CYS A 1 90 ? 63.477 -29.549 -8.755 1.00 90.06 90 CYS A N 1
ATOM 668 C CA . CYS A 1 90 ? 64.535 -28.684 -8.247 1.00 90.06 90 CYS A CA 1
ATOM 669 C C . CYS A 1 90 ? 65.223 -27.988 -9.420 1.00 90.06 90 CYS A C 1
ATOM 671 O O . CYS A 1 90 ? 65.545 -28.622 -10.423 1.00 90.06 90 CYS A O 1
ATOM 673 N N . ARG A 1 91 ? 65.439 -26.680 -9.274 1.00 85.38 91 ARG A N 1
ATOM 674 C CA . ARG A 1 91 ? 66.135 -25.861 -10.270 1.00 85.38 91 ARG A CA 1
ATOM 675 C C . ARG A 1 91 ? 67.623 -26.245 -10.381 1.00 85.38 91 ARG A C 1
ATOM 677 O O . ARG A 1 91 ? 68.168 -26.779 -9.408 1.00 85.38 91 ARG A O 1
ATOM 684 N N . PRO A 1 92 ? 68.295 -25.891 -11.487 1.00 84.00 92 PRO A N 1
ATOM 685 C CA . PRO A 1 92 ? 69.736 -26.073 -11.639 1.00 84.00 92 PRO A CA 1
ATOM 686 C C . PRO A 1 92 ? 70.538 -25.484 -10.470 1.00 84.00 92 PRO A C 1
ATOM 688 O O . PRO A 1 92 ? 70.222 -24.415 -9.945 1.00 84.00 92 PRO A O 1
ATOM 691 N N . GLY A 1 93 ? 71.564 -26.212 -10.021 1.00 76.56 93 GLY A N 1
ATOM 692 C CA . GLY A 1 93 ? 72.436 -25.796 -8.915 1.00 76.56 93 GLY A CA 1
ATOM 693 C C . GLY A 1 93 ? 71.826 -25.902 -7.510 1.00 76.56 93 GLY A C 1
ATOM 694 O O . GLY A 1 93 ? 72.465 -25.484 -6.546 1.00 76.56 93 GLY A O 1
ATOM 695 N N . LYS A 1 94 ? 70.614 -26.456 -7.364 1.00 75.50 94 LYS A N 1
ATOM 696 C CA . LYS A 1 94 ? 69.929 -26.629 -6.075 1.00 75.50 94 LYS A CA 1
ATOM 697 C C . LYS A 1 94 ? 69.646 -28.110 -5.801 1.00 75.50 94 LYS A C 1
ATOM 699 O O . LYS A 1 94 ? 69.110 -28.803 -6.663 1.00 75.50 94 LYS A O 1
ATOM 704 N N . THR A 1 95 ? 69.978 -28.609 -4.608 1.00 71.81 95 THR A N 1
ATOM 705 C CA . THR A 1 95 ? 69.724 -30.019 -4.250 1.00 71.81 95 THR A CA 1
ATOM 706 C C . THR A 1 95 ? 68.310 -30.227 -3.710 1.00 71.81 95 THR A C 1
ATOM 708 O O . THR A 1 95 ? 67.658 -29.295 -3.233 1.00 71.81 95 THR A O 1
ATOM 711 N N . LYS A 1 96 ? 67.840 -31.483 -3.711 1.00 66.56 96 LYS A N 1
ATOM 712 C CA . LYS A 1 96 ? 66.529 -31.860 -3.153 1.00 66.56 96 LYS A CA 1
ATOM 713 C C . LYS A 1 96 ? 66.339 -31.416 -1.699 1.00 66.56 96 LYS A C 1
ATOM 715 O O . LYS A 1 96 ? 65.226 -31.063 -1.325 1.00 66.56 96 LYS A O 1
ATOM 720 N N . GLN A 1 97 ? 67.410 -31.381 -0.894 1.00 64.75 97 GLN A N 1
ATOM 721 C CA . GLN A 1 97 ? 67.334 -30.940 0.506 1.00 64.75 97 GLN A CA 1
ATOM 722 C C . GLN A 1 97 ? 67.064 -29.435 0.654 1.00 64.75 97 GLN A C 1
ATOM 724 O O . GLN A 1 97 ? 66.582 -29.000 1.694 1.00 64.75 97 GLN A O 1
ATOM 729 N N . GLN A 1 98 ? 67.345 -28.634 -0.376 1.00 70.44 98 GLN A N 1
ATOM 730 C CA . GLN A 1 98 ? 67.148 -27.183 -0.355 1.00 70.44 98 GLN A CA 1
ATOM 731 C C . GLN A 1 98 ? 65.737 -26.771 -0.836 1.00 70.44 98 GLN A C 1
ATOM 733 O O . GLN A 1 98 ? 65.398 -25.585 -0.816 1.00 70.44 98 GLN A O 1
ATOM 738 N N . GLY A 1 99 ? 64.912 -27.728 -1.278 1.00 78.00 99 GLY A N 1
ATOM 739 C CA . GLY A 1 99 ? 63.520 -27.528 -1.693 1.00 78.00 99 GLY A CA 1
ATOM 740 C C . GLY A 1 99 ? 63.310 -27.359 -3.204 1.00 78.00 99 GLY A C 1
ATOM 741 O O . GLY A 1 99 ? 64.234 -27.042 -3.958 1.00 78.00 99 GLY A O 1
ATOM 742 N N . ILE A 1 100 ? 62.063 -27.559 -3.638 1.00 87.06 100 ILE A N 1
ATOM 743 C CA . ILE A 1 100 ? 61.634 -27.458 -5.043 1.00 87.06 100 ILE A CA 1
ATOM 744 C C . ILE A 1 100 ? 61.571 -26.002 -5.528 1.00 87.06 100 ILE A C 1
ATOM 746 O O . ILE A 1 100 ? 61.479 -25.071 -4.728 1.00 87.06 100 ILE A O 1
ATOM 750 N N . GLY A 1 101 ? 61.661 -25.808 -6.842 1.00 85.56 101 GLY A N 1
ATOM 751 C CA . GLY A 1 101 ? 61.561 -24.502 -7.505 1.00 85.56 101 GLY A CA 1
ATOM 752 C C . GLY A 1 101 ? 60.498 -24.433 -8.605 1.00 85.56 101 GLY A C 1
ATOM 753 O O . GLY A 1 101 ? 60.162 -23.337 -9.051 1.00 85.56 101 GLY A O 1
ATOM 754 N N . ALA A 1 102 ? 59.970 -25.584 -9.027 1.00 91.38 102 ALA A N 1
ATOM 755 C CA . ALA A 1 102 ? 58.863 -25.680 -9.967 1.00 91.38 102 ALA A CA 1
ATOM 756 C C . ALA A 1 102 ? 58.047 -26.957 -9.734 1.00 91.38 102 ALA A C 1
ATOM 758 O O . ALA A 1 102 ? 58.499 -27.902 -9.079 1.00 91.38 102 ALA A O 1
ATOM 759 N N . THR A 1 103 ? 56.852 -26.990 -10.312 1.00 92.88 103 THR A N 1
ATOM 760 C CA . THR A 1 103 ? 56.013 -28.192 -10.400 1.00 92.88 103 THR A CA 1
ATOM 761 C C . THR A 1 103 ? 55.576 -28.415 -11.838 1.00 92.88 103 THR A C 1
ATOM 763 O O . THR A 1 103 ? 55.242 -27.454 -12.521 1.00 92.88 103 THR A O 1
ATOM 766 N N . PHE A 1 104 ? 55.548 -29.665 -12.289 1.00 92.38 104 PHE A N 1
ATOM 767 C CA . PHE A 1 104 ? 54.993 -30.047 -13.585 1.00 92.38 104 PHE A CA 1
ATOM 768 C C . PHE A 1 104 ? 53.719 -30.867 -13.375 1.00 92.38 104 PHE A C 1
ATOM 770 O O . PHE A 1 104 ? 53.739 -31.849 -12.633 1.00 92.38 104 PHE A O 1
ATOM 777 N N . GLY A 1 105 ? 52.610 -30.456 -13.989 1.00 87.31 105 GLY A N 1
ATOM 778 C CA . GLY A 1 105 ? 51.323 -31.153 -13.886 1.00 87.31 105 GLY A CA 1
ATOM 779 C C . GLY A 1 105 ? 50.496 -30.842 -12.631 1.00 87.31 105 GLY A C 1
ATOM 780 O O . GLY A 1 105 ? 49.424 -31.411 -12.480 1.00 87.31 105 GLY A O 1
ATOM 781 N N . TYR A 1 106 ? 50.971 -29.965 -11.735 1.00 85.81 106 TYR A N 1
ATOM 782 C CA . TYR A 1 106 ? 50.277 -29.643 -10.477 1.00 85.81 106 TYR A CA 1
ATOM 783 C C . TYR A 1 106 ? 49.196 -28.564 -10.641 1.00 85.81 106 TYR A C 1
ATOM 785 O O . TYR A 1 106 ? 48.076 -28.742 -10.183 1.00 85.81 106 TYR A O 1
ATOM 793 N N . VAL A 1 107 ? 49.530 -27.443 -11.294 1.00 81.00 107 VAL A N 1
ATOM 794 C CA . VAL A 1 107 ? 48.590 -26.322 -11.509 1.00 81.00 107 VAL A CA 1
ATOM 795 C C . VAL A 1 107 ? 47.598 -26.636 -12.632 1.00 81.00 107 VAL A C 1
ATOM 797 O O . VAL A 1 107 ? 46.427 -26.290 -12.545 1.00 81.00 107 VAL A O 1
ATOM 800 N N . ALA A 1 108 ? 48.071 -27.310 -13.680 1.00 81.75 108 ALA A N 1
ATOM 801 C CA . ALA A 1 108 ? 47.263 -27.826 -14.776 1.00 81.75 108 ALA A CA 1
ATOM 802 C C . ALA A 1 108 ? 47.975 -29.038 -15.406 1.00 81.75 108 ALA A C 1
ATOM 804 O O . ALA A 1 108 ? 49.209 -29.128 -15.312 1.00 81.75 108 ALA A O 1
ATOM 805 N N . PRO A 1 109 ? 47.244 -29.960 -16.062 1.00 82.19 109 PRO A N 1
ATOM 806 C CA . PRO A 1 109 ? 47.847 -31.105 -16.732 1.00 82.19 109 PRO A CA 1
ATOM 807 C C . PRO A 1 109 ? 48.932 -30.670 -17.718 1.00 82.19 109 PRO A C 1
ATOM 809 O O . PRO A 1 109 ? 48.717 -29.784 -18.538 1.00 82.19 109 PRO A O 1
ATOM 812 N N . ARG A 1 110 ? 50.099 -31.322 -17.647 1.00 88.69 110 ARG A N 1
ATOM 813 C CA . ARG A 1 110 ? 51.234 -31.113 -18.567 1.00 88.69 110 ARG A CA 1
ATOM 814 C C . ARG A 1 110 ? 51.794 -29.681 -18.596 1.00 88.69 110 ARG A C 1
ATOM 816 O O . ARG A 1 110 ? 52.481 -29.314 -19.544 1.00 88.69 110 ARG A O 1
ATOM 823 N N . THR A 1 111 ? 51.572 -28.908 -17.535 1.00 91.56 111 THR A N 1
ATOM 824 C CA . THR A 1 111 ? 52.055 -27.527 -17.406 1.00 91.56 111 THR A CA 1
ATOM 825 C C . THR A 1 111 ? 53.172 -27.429 -16.376 1.00 91.56 111 THR A C 1
ATOM 827 O O . THR A 1 111 ? 53.022 -27.909 -15.249 1.00 91.56 111 THR A O 1
ATOM 830 N N . LEU A 1 112 ? 54.278 -26.775 -16.739 1.00 91.75 112 LEU A N 1
ATOM 831 C CA . LEU A 1 112 ? 55.340 -26.385 -15.812 1.00 91.75 112 LEU A CA 1
ATOM 832 C C . LEU A 1 112 ? 54.974 -25.051 -15.160 1.00 91.75 112 LEU A C 1
ATOM 834 O O . LEU A 1 112 ? 54.846 -24.052 -15.856 1.00 91.75 112 LEU A O 1
ATOM 838 N N . TYR A 1 113 ? 54.853 -25.015 -13.839 1.00 91.25 113 TYR A N 1
ATOM 839 C CA . TYR A 1 113 ? 54.700 -23.780 -13.073 1.00 91.25 113 TYR A CA 1
ATOM 840 C C . TYR A 1 113 ? 55.958 -23.518 -12.247 1.00 91.25 113 TYR A C 1
ATOM 842 O O . TYR A 1 113 ? 56.327 -24.343 -11.401 1.00 91.25 113 TYR A O 1
ATOM 850 N N . VAL A 1 114 ? 56.618 -22.387 -12.497 1.00 88.75 114 VAL A N 1
ATOM 851 C CA . VAL A 1 114 ? 57.893 -22.013 -11.869 1.00 88.75 114 VAL A CA 1
ATOM 852 C C . VAL A 1 114 ? 57.644 -20.943 -10.818 1.00 88.75 114 VAL A C 1
ATOM 854 O O . VAL A 1 114 ? 57.049 -19.916 -11.109 1.00 88.75 114 VAL A O 1
ATOM 857 N N . PHE A 1 115 ? 58.116 -21.147 -9.591 1.00 86.81 115 PHE A N 1
ATOM 858 C CA . PHE A 1 115 ? 57.932 -20.195 -8.482 1.00 86.81 115 PHE A CA 1
ATOM 859 C C . PHE A 1 115 ? 59.262 -19.754 -7.851 1.00 86.81 115 PHE A C 1
ATOM 861 O O . PHE A 1 115 ? 59.278 -19.110 -6.806 1.00 86.81 115 PHE A O 1
ATOM 868 N N . THR A 1 116 ? 60.395 -20.081 -8.481 1.00 83.56 116 THR A N 1
ATOM 869 C CA . THR A 1 116 ? 61.734 -19.658 -8.046 1.00 83.56 116 THR A CA 1
ATOM 870 C C . THR A 1 116 ? 62.343 -18.627 -8.994 1.00 83.56 116 THR A C 1
ATOM 872 O O . THR A 1 116 ? 62.251 -18.760 -10.208 1.00 83.56 116 THR A O 1
ATOM 875 N N . THR A 1 117 ? 63.034 -17.629 -8.446 1.00 77.94 117 THR A N 1
ATOM 876 C CA . THR A 1 117 ? 63.652 -16.502 -9.173 1.00 77.94 117 THR A CA 1
ATOM 877 C C . THR A 1 117 ? 65.046 -16.807 -9.750 1.00 77.94 117 THR A C 1
ATOM 879 O O . THR A 1 117 ? 65.862 -15.913 -9.918 1.00 77.94 117 THR A O 1
ATOM 882 N N . GLY A 1 118 ? 65.362 -18.073 -10.042 1.00 75.31 118 GLY A N 1
ATOM 883 C CA . GLY A 1 118 ? 66.663 -18.465 -10.615 1.00 75.31 118 GLY A CA 1
ATOM 884 C C . GLY A 1 118 ? 66.597 -19.764 -11.408 1.00 75.31 118 GLY A C 1
ATOM 885 O O . GLY A 1 118 ? 67.473 -20.612 -11.275 1.00 75.31 118 GLY A O 1
ATOM 886 N N . GLY A 1 119 ? 65.494 -19.952 -12.132 1.00 74.81 119 GLY A N 1
ATOM 887 C CA . GLY A 1 119 ? 65.254 -21.084 -13.023 1.00 74.81 119 GLY A CA 1
ATOM 888 C C . GLY A 1 119 ? 65.296 -20.663 -14.489 1.00 74.81 119 GLY A C 1
ATOM 889 O O . GLY A 1 119 ? 64.383 -21.020 -15.221 1.00 74.81 119 GLY A O 1
ATOM 890 N N . ASP A 1 120 ? 66.301 -19.877 -14.887 1.00 78.56 120 ASP A N 1
ATOM 891 C CA . ASP A 1 120 ? 66.486 -19.417 -16.271 1.00 78.56 120 ASP A CA 1
ATOM 892 C C . ASP A 1 120 ? 66.409 -20.597 -17.265 1.00 78.56 120 ASP A C 1
ATOM 894 O O . ASP A 1 120 ? 66.915 -21.682 -16.946 1.00 78.56 120 ASP A O 1
ATOM 898 N N . PRO A 1 121 ? 65.731 -20.449 -18.422 1.00 86.44 121 PRO A N 1
ATOM 899 C CA . PRO A 1 121 ? 65.098 -19.241 -18.984 1.00 86.44 121 PRO A CA 1
ATOM 900 C C . PRO A 1 121 ? 63.656 -18.973 -18.502 1.00 86.44 121 PRO A C 1
ATOM 902 O O . PRO A 1 121 ? 62.920 -18.204 -19.121 1.00 86.44 121 PRO A O 1
ATOM 905 N N . PHE A 1 122 ? 63.200 -19.627 -17.430 1.00 90.31 122 PHE A N 1
ATOM 906 C CA . PHE A 1 122 ? 61.827 -19.504 -16.936 1.00 90.31 122 PHE A CA 1
ATOM 907 C C . PHE A 1 122 ? 61.680 -18.428 -15.854 1.00 90.31 122 PHE A C 1
ATOM 909 O O . PHE A 1 122 ? 62.462 -18.348 -14.903 1.00 90.31 122 PHE A O 1
ATOM 916 N N . ASN A 1 123 ? 60.602 -17.652 -15.956 1.00 87.06 123 ASN A N 1
ATOM 917 C CA . ASN A 1 123 ? 60.257 -16.601 -15.008 1.00 87.06 123 ASN A CA 1
ATOM 918 C C . ASN A 1 123 ? 59.475 -17.166 -13.816 1.00 87.06 123 ASN A C 1
ATOM 920 O O . ASN A 1 123 ? 58.597 -18.018 -13.963 1.00 87.06 123 ASN A O 1
ATOM 924 N N . ALA A 1 124 ? 59.756 -16.649 -12.618 1.00 85.88 124 ALA A N 1
ATOM 925 C CA . ALA A 1 124 ? 58.972 -16.972 -11.430 1.00 85.88 124 ALA A CA 1
ATOM 926 C C . ALA A 1 124 ? 57.518 -16.483 -11.581 1.00 85.88 124 ALA A C 1
ATOM 928 O O . ALA A 1 124 ? 57.265 -15.429 -12.162 1.00 85.88 124 ALA A O 1
ATOM 929 N N . GLY A 1 125 ? 56.565 -17.248 -11.053 1.00 84.38 125 GLY A N 1
ATOM 930 C CA . GLY A 1 125 ? 55.129 -16.974 -11.135 1.00 84.38 125 GLY A CA 1
ATOM 931 C C . GLY A 1 125 ? 54.482 -17.305 -12.484 1.00 84.38 125 GLY A C 1
ATOM 932 O O . GLY A 1 125 ? 53.330 -16.942 -12.685 1.00 84.38 125 GLY A O 1
ATOM 933 N N . HIS A 1 126 ? 55.191 -17.967 -13.407 1.00 83.38 126 HIS A N 1
ATOM 934 C CA . HIS A 1 126 ? 54.695 -18.228 -14.763 1.00 83.38 126 HIS A CA 1
ATOM 935 C C . HIS A 1 126 ? 54.453 -19.718 -15.032 1.00 83.38 126 HIS A C 1
ATOM 937 O O . HIS A 1 126 ? 55.141 -20.599 -14.504 1.00 83.38 126 HIS A O 1
ATOM 943 N N . ALA A 1 127 ? 53.462 -19.977 -15.888 1.00 88.19 127 ALA A N 1
ATOM 944 C CA . ALA A 1 127 ? 53.086 -21.293 -16.384 1.00 88.19 127 ALA A CA 1
ATOM 945 C C . ALA A 1 127 ? 53.556 -21.484 -17.835 1.00 88.19 127 ALA A C 1
ATOM 947 O O . ALA A 1 127 ? 53.367 -20.602 -18.669 1.00 88.19 127 ALA A O 1
ATOM 948 N N . TYR A 1 128 ? 54.120 -22.650 -18.150 1.00 89.38 128 TYR A N 1
ATOM 949 C CA . TYR A 1 128 ? 54.648 -22.984 -19.472 1.00 89.38 128 TYR A CA 1
ATOM 950 C C . TYR A 1 128 ? 54.107 -24.332 -19.952 1.00 89.38 128 TYR A C 1
ATOM 952 O O . TYR A 1 128 ? 54.223 -25.348 -19.261 1.00 89.38 128 TYR A O 1
ATOM 960 N N . ALA A 1 129 ? 53.546 -24.346 -21.161 1.00 91.25 129 ALA A N 1
ATOM 961 C CA . ALA A 1 129 ? 53.157 -25.570 -21.857 1.00 91.25 129 ALA A CA 1
ATOM 962 C C . ALA A 1 129 ? 54.391 -26.291 -22.454 1.00 91.25 129 ALA A C 1
ATOM 964 O O . ALA A 1 129 ? 55.429 -25.651 -22.661 1.00 91.25 129 ALA A O 1
ATOM 965 N N . PRO A 1 130 ? 54.310 -27.594 -22.792 1.00 91.69 130 PRO A N 1
ATOM 966 C CA . PRO A 1 130 ? 55.456 -28.369 -23.280 1.00 91.69 130 PRO A CA 1
ATOM 967 C C . PRO A 1 130 ? 56.162 -27.768 -24.501 1.00 91.69 130 PRO A C 1
ATOM 969 O O . PRO A 1 130 ? 57.389 -27.801 -24.578 1.00 91.69 130 PRO A O 1
ATOM 972 N N . PHE A 1 131 ? 55.418 -27.174 -25.435 1.00 92.56 131 PHE A N 1
ATOM 973 C CA . PHE A 1 131 ? 55.991 -26.517 -26.610 1.00 92.56 131 PHE A CA 1
ATOM 974 C C . PHE A 1 131 ? 56.753 -25.236 -26.251 1.00 92.56 131 PHE A C 1
ATOM 976 O O . PHE A 1 131 ? 57.824 -24.992 -26.802 1.00 92.56 131 PHE A O 1
ATOM 983 N N . ALA A 1 132 ? 56.262 -24.452 -25.287 1.00 88.00 132 ALA A N 1
ATOM 984 C CA . ALA A 1 132 ? 56.978 -23.279 -24.786 1.00 88.00 132 ALA A CA 1
ATOM 985 C C . ALA A 1 132 ? 58.280 -23.685 -24.074 1.00 88.00 132 ALA A C 1
ATOM 987 O O . ALA A 1 132 ? 59.314 -23.058 -24.285 1.00 88.00 132 ALA A O 1
ATOM 988 N N . ILE A 1 133 ? 58.263 -24.787 -23.312 1.00 90.50 133 ILE A N 1
ATOM 989 C CA . ILE A 1 133 ? 59.467 -25.366 -22.689 1.00 90.50 133 ILE A CA 1
ATOM 990 C C . ILE A 1 133 ? 60.490 -25.770 -23.758 1.00 90.50 133 ILE A C 1
ATOM 992 O O . ILE A 1 133 ? 61.654 -25.383 -23.672 1.00 90.50 133 ILE A O 1
ATOM 996 N N . TYR A 1 134 ? 60.058 -26.508 -24.785 1.00 90.00 134 TYR A N 1
ATOM 997 C CA . TYR A 1 134 ? 60.919 -26.902 -25.903 1.00 90.00 134 TYR A CA 1
ATOM 998 C C . TYR A 1 134 ? 61.510 -25.686 -26.625 1.00 90.00 134 TYR A C 1
ATOM 1000 O O . TYR A 1 134 ? 62.710 -25.639 -26.883 1.00 90.00 134 TYR A O 1
ATOM 1008 N N . THR A 1 135 ? 60.682 -24.680 -26.895 1.00 90.06 135 THR A N 1
ATOM 1009 C CA . THR A 1 135 ? 61.091 -23.465 -27.604 1.00 90.06 135 THR A CA 1
ATOM 1010 C C . THR A 1 135 ? 62.118 -22.662 -26.810 1.00 90.06 135 THR A C 1
ATOM 1012 O O . THR A 1 135 ? 63.136 -22.252 -27.365 1.00 90.06 135 THR A O 1
ATOM 1015 N N . LEU A 1 136 ? 61.894 -22.463 -25.511 1.00 88.38 136 LEU A N 1
ATOM 1016 C CA . LEU A 1 136 ? 62.811 -21.701 -24.662 1.00 88.38 136 LEU A CA 1
ATOM 1017 C C . LEU A 1 136 ? 64.153 -22.418 -24.477 1.00 88.38 136 LEU A C 1
ATOM 1019 O O . LEU A 1 136 ? 65.194 -21.774 -24.541 1.00 88.38 136 LEU A O 1
ATOM 1023 N N . LEU A 1 137 ? 64.144 -23.742 -24.292 1.00 89.50 137 LEU A N 1
ATOM 1024 C CA . LEU A 1 137 ? 65.366 -24.501 -24.010 1.00 89.50 137 LEU A CA 1
ATOM 1025 C C . LEU A 1 137 ? 66.187 -24.852 -25.255 1.00 89.50 137 LEU A C 1
ATOM 1027 O O . LEU A 1 137 ? 67.409 -24.906 -25.170 1.00 89.50 137 LEU A O 1
ATOM 1031 N N . GLN A 1 138 ? 65.543 -25.129 -26.392 1.00 90.19 138 GLN A N 1
ATOM 1032 C CA . GLN A 1 138 ? 66.230 -25.620 -27.597 1.00 90.19 138 GLN A CA 1
ATOM 1033 C C . GLN A 1 138 ? 66.367 -24.560 -28.692 1.00 90.19 138 GLN A C 1
ATOM 1035 O O . GLN A 1 138 ? 67.258 -24.667 -29.530 1.00 90.19 138 GLN A O 1
ATOM 1040 N N . HIS A 1 139 ? 65.503 -23.540 -28.690 1.00 88.12 139 HIS A N 1
ATOM 1041 C CA . HIS A 1 139 ? 65.432 -22.531 -29.756 1.00 88.12 139 HIS A CA 1
ATOM 1042 C C . HIS A 1 139 ? 65.497 -21.092 -29.227 1.00 88.12 139 HIS A C 1
ATOM 1044 O O . HIS A 1 139 ? 65.222 -20.155 -29.968 1.00 88.12 139 HIS A O 1
ATOM 1050 N N . GLY A 1 140 ? 65.842 -20.894 -27.948 1.00 82.06 140 GLY A N 1
ATOM 1051 C CA . GLY A 1 140 ? 66.051 -19.566 -27.357 1.00 82.06 140 GLY A CA 1
ATOM 1052 C C . GLY A 1 140 ? 64.832 -18.638 -27.417 1.00 82.06 140 GLY A C 1
ATOM 1053 O O . GLY A 1 140 ? 64.998 -17.422 -27.428 1.00 82.06 140 GLY A O 1
ATOM 1054 N N . GLY A 1 141 ? 63.616 -19.190 -27.492 1.00 80.88 141 GLY A N 1
ATOM 1055 C CA . GLY A 1 141 ? 62.384 -18.408 -27.642 1.00 80.88 141 GLY A CA 1
ATOM 1056 C C . GLY A 1 141 ? 61.907 -18.209 -29.088 1.00 80.88 141 GLY A C 1
ATOM 1057 O O . GLY A 1 141 ? 60.846 -17.618 -29.277 1.00 80.88 141 GLY A O 1
ATOM 1058 N N . ASP A 1 142 ? 62.614 -18.721 -30.104 1.00 83.94 142 ASP A N 1
ATOM 1059 C CA . ASP A 1 142 ? 62.146 -18.687 -31.498 1.00 83.94 142 ASP A CA 1
ATOM 1060 C C . ASP A 1 142 ? 61.101 -19.786 -31.766 1.00 83.94 142 ASP A C 1
ATOM 1062 O O . ASP A 1 142 ? 61.410 -20.934 -32.105 1.00 83.94 142 ASP A O 1
ATOM 1066 N N . TYR A 1 143 ? 59.827 -19.415 -31.622 1.00 84.00 143 TYR A N 1
ATOM 1067 C CA . TYR A 1 143 ? 58.683 -20.306 -31.836 1.00 84.00 143 TYR A CA 1
ATOM 1068 C C . TYR A 1 143 ? 58.551 -20.794 -33.286 1.00 84.00 143 TYR A C 1
ATOM 1070 O O . TYR A 1 143 ? 58.015 -21.882 -33.519 1.00 84.00 143 TYR A O 1
ATOM 1078 N N . THR A 1 144 ? 59.057 -20.037 -34.262 1.00 80.12 144 THR A N 1
ATOM 1079 C CA . THR A 1 144 ? 58.977 -20.414 -35.681 1.00 80.12 144 THR A CA 1
ATOM 1080 C C . THR A 1 144 ? 60.000 -21.499 -35.995 1.00 80.12 144 THR A C 1
ATOM 1082 O O . THR A 1 144 ? 59.659 -22.527 -36.595 1.00 80.12 144 THR A O 1
ATOM 1085 N N . ALA A 1 145 ? 61.241 -21.315 -35.538 1.00 80.19 145 ALA A N 1
ATOM 1086 C CA . ALA A 1 145 ? 62.285 -22.330 -35.644 1.00 80.19 145 ALA A CA 1
ATOM 1087 C C . ALA A 1 145 ? 61.893 -23.616 -34.897 1.00 80.19 145 ALA A C 1
ATOM 1089 O O . ALA A 1 145 ? 62.012 -24.715 -35.453 1.00 80.19 145 ALA A O 1
ATOM 1090 N N . ALA A 1 146 ? 61.321 -23.479 -33.697 1.00 86.19 146 ALA A N 1
ATOM 1091 C CA . ALA A 1 146 ? 60.859 -24.605 -32.894 1.00 86.19 146 ALA A CA 1
ATOM 1092 C C . ALA A 1 146 ? 59.738 -25.403 -33.580 1.00 86.19 146 ALA A C 1
ATOM 1094 O O . ALA A 1 146 ? 59.810 -26.632 -33.654 1.00 86.19 146 ALA A O 1
ATOM 1095 N N . ALA A 1 147 ? 58.726 -24.729 -34.138 1.00 84.19 147 ALA A N 1
ATOM 1096 C CA . ALA A 1 147 ? 57.643 -25.396 -34.862 1.00 84.19 147 ALA A CA 1
ATOM 1097 C C . ALA A 1 147 ? 58.154 -26.150 -36.103 1.00 84.19 147 ALA A C 1
ATOM 1099 O O . ALA A 1 147 ? 57.713 -27.271 -36.369 1.00 84.19 147 ALA A O 1
ATOM 1100 N N . LYS A 1 148 ? 59.118 -25.576 -36.837 1.00 84.25 148 LYS A N 1
ATOM 1101 C CA . LYS A 1 148 ? 59.734 -26.215 -38.012 1.00 84.25 148 LYS A CA 1
ATOM 1102 C C . LYS A 1 148 ? 60.556 -27.449 -37.633 1.00 84.25 148 LYS A C 1
ATOM 1104 O O . LYS A 1 148 ? 60.471 -28.469 -38.319 1.00 84.25 148 LYS A O 1
ATOM 1109 N N . ALA A 1 149 ? 61.318 -27.376 -36.543 1.00 86.00 149 ALA A N 1
ATOM 1110 C CA . ALA A 1 149 ? 62.078 -28.513 -36.030 1.00 86.00 149 ALA A CA 1
ATOM 1111 C C . ALA A 1 149 ? 61.151 -29.662 -35.604 1.00 86.00 149 ALA A C 1
ATOM 1113 O O . ALA A 1 149 ? 61.403 -30.812 -35.957 1.00 86.00 149 ALA A O 1
ATOM 1114 N N . LEU A 1 150 ? 60.041 -29.347 -34.929 1.00 87.69 150 LEU A N 1
ATOM 1115 C CA . LEU A 1 150 ? 59.027 -30.326 -34.530 1.00 87.69 150 LEU A CA 1
ATOM 1116 C C . LEU A 1 150 ? 58.317 -30.975 -35.723 1.00 87.69 150 LEU A C 1
ATOM 1118 O O . LEU A 1 150 ? 58.110 -32.190 -35.715 1.00 87.69 150 LEU A O 1
ATOM 1122 N N . ALA A 1 151 ? 58.008 -30.201 -36.765 1.00 83.88 151 ALA A N 1
ATOM 1123 C CA . ALA A 1 151 ? 57.461 -30.737 -38.011 1.00 83.88 151 ALA A CA 1
ATOM 1124 C C . ALA A 1 151 ? 58.406 -31.765 -38.653 1.00 83.88 151 ALA A C 1
ATOM 1126 O O . ALA A 1 151 ? 57.966 -32.833 -39.076 1.00 83.88 151 ALA A O 1
ATOM 1127 N N . ALA A 1 152 ? 59.714 -31.481 -38.667 1.00 82.75 152 ALA A N 1
ATOM 1128 C CA . ALA A 1 152 ? 60.723 -32.372 -39.243 1.00 82.75 152 ALA A CA 1
ATOM 1129 C C . ALA A 1 152 ? 60.851 -33.716 -38.503 1.00 82.75 152 ALA A C 1
ATOM 1131 O O . ALA A 1 152 ? 61.226 -34.714 -39.115 1.00 82.75 152 ALA A O 1
ATOM 1132 N N . VAL A 1 153 ? 60.510 -33.761 -37.210 1.00 81.31 153 VAL A N 1
ATOM 1133 C CA . VAL A 1 153 ? 60.505 -34.991 -36.396 1.00 81.31 153 VAL A CA 1
ATOM 1134 C C . VAL A 1 153 ? 59.103 -35.601 -36.228 1.00 81.31 153 VAL A C 1
ATOM 1136 O O . VAL A 1 153 ? 58.898 -36.454 -35.366 1.00 81.31 153 VAL A O 1
ATOM 1139 N N . GLY A 1 154 ? 58.135 -35.196 -37.060 1.00 80.88 154 GLY A N 1
ATOM 1140 C CA . GLY A 1 154 ? 56.823 -35.849 -37.169 1.00 80.88 154 GLY A CA 1
ATOM 1141 C C . GLY A 1 154 ? 55.737 -35.332 -36.216 1.00 80.88 154 GLY A C 1
ATOM 1142 O O . GLY A 1 154 ? 54.759 -36.038 -35.948 1.00 80.88 154 GLY A O 1
ATOM 1143 N N . TYR A 1 155 ? 55.875 -34.120 -35.673 1.00 82.62 155 TYR A N 1
ATOM 1144 C CA . TYR A 1 155 ? 54.788 -33.447 -34.955 1.00 82.62 155 TYR A CA 1
ATOM 1145 C C . TYR A 1 155 ? 53.991 -32.540 -35.898 1.00 82.62 155 TYR A C 1
ATOM 1147 O O . TYR A 1 155 ? 54.560 -31.685 -36.564 1.00 82.62 155 TYR A O 1
ATOM 1155 N N . GLY A 1 156 ? 52.663 -32.687 -35.898 1.00 77.00 156 GLY A N 1
ATOM 1156 C CA . GLY A 1 156 ? 51.745 -31.972 -36.792 1.00 77.00 156 GLY A CA 1
ATOM 1157 C C . GLY A 1 156 ? 51.460 -32.713 -38.103 1.00 77.00 156 GLY A C 1
ATOM 1158 O O . GLY A 1 156 ? 52.094 -33.725 -38.400 1.00 77.00 156 GLY A O 1
ATOM 1159 N N . ASP A 1 157 ? 50.485 -32.218 -38.862 1.00 73.88 157 ASP A N 1
ATOM 1160 C CA . ASP A 1 157 ? 50.104 -32.778 -40.164 1.00 73.88 157 ASP A CA 1
ATOM 1161 C C . ASP A 1 157 ? 50.888 -32.103 -41.305 1.00 73.88 157 ASP A C 1
ATOM 1163 O O . ASP A 1 157 ? 51.297 -30.943 -41.200 1.00 73.88 157 ASP A O 1
ATOM 1167 N N . ALA A 1 158 ? 51.100 -32.815 -42.419 1.00 55.41 158 ALA A N 1
ATOM 1168 C CA . ALA A 1 158 ? 51.766 -32.262 -43.598 1.00 55.41 158 ALA A CA 1
ATOM 1169 C C . ALA A 1 158 ? 50.940 -31.103 -44.185 1.00 55.41 158 ALA A C 1
ATOM 1171 O O . ALA A 1 158 ? 49.822 -31.297 -44.660 1.00 55.41 158 ALA A O 1
ATOM 1172 N N . LEU A 1 159 ? 51.492 -29.889 -44.147 1.00 50.31 159 LEU A N 1
ATOM 1173 C CA . LEU A 1 159 ? 50.824 -28.681 -44.626 1.00 50.31 159 LEU A CA 1
ATOM 1174 C C . LEU A 1 159 ? 50.577 -28.762 -46.141 1.00 50.31 159 LEU A C 1
ATOM 1176 O O . LEU A 1 159 ? 51.515 -28.721 -46.936 1.00 50.31 159 LEU A O 1
ATOM 1180 N N . VAL A 1 160 ? 49.308 -28.811 -46.550 1.00 41.72 160 VAL A N 1
ATOM 1181 C CA . VAL A 1 160 ? 48.909 -28.572 -47.942 1.00 41.72 160 VAL A CA 1
ATOM 1182 C C . VAL A 1 160 ? 48.775 -27.063 -48.131 1.00 41.72 160 VAL A C 1
ATOM 1184 O O . VAL A 1 160 ? 47.861 -26.431 -47.602 1.00 41.72 160 VAL A O 1
ATOM 1187 N N . HIS A 1 161 ? 49.708 -26.464 -48.866 1.00 41.38 161 HIS A N 1
ATOM 1188 C CA . HIS A 1 161 ? 49.635 -25.052 -49.232 1.00 41.38 161 HIS A CA 1
ATOM 1189 C C . HIS A 1 161 ? 48.557 -24.848 -50.303 1.00 41.38 161 HIS A C 1
ATOM 1191 O O . HIS A 1 161 ? 48.785 -25.098 -51.486 1.00 41.38 161 HIS A O 1
ATOM 1197 N N . VAL A 1 162 ? 47.378 -24.377 -49.897 1.00 39.53 162 VAL A N 1
ATOM 1198 C CA . VAL A 1 162 ? 46.367 -23.871 -50.831 1.00 39.53 162 VAL A CA 1
ATOM 1199 C C . VAL A 1 162 ? 46.700 -22.411 -51.126 1.00 39.53 162 VAL A C 1
ATOM 1201 O O . VAL A 1 162 ? 46.587 -21.553 -50.255 1.00 39.53 162 VAL A O 1
ATOM 1204 N N . LYS A 1 163 ? 47.147 -22.123 -52.353 1.00 35.47 163 LYS A N 1
ATOM 1205 C CA . LYS A 1 163 ? 47.269 -20.749 -52.853 1.00 35.47 163 LYS A CA 1
ATOM 1206 C C . LYS A 1 163 ? 45.880 -20.251 -53.254 1.00 35.47 163 LYS A C 1
ATOM 1208 O O . LYS A 1 163 ? 45.380 -20.656 -54.299 1.00 35.47 163 LYS A O 1
ATOM 1213 N N . SER A 1 164 ? 45.272 -19.373 -52.464 1.00 35.34 164 SER A N 1
ATOM 1214 C CA . SER A 1 164 ? 44.133 -18.566 -52.910 1.00 35.34 164 SER A CA 1
ATOM 1215 C C . SER A 1 164 ? 44.652 -17.230 -53.448 1.00 35.34 164 SER A C 1
ATOM 1217 O O . SER A 1 164 ? 45.058 -16.363 -52.678 1.00 35.34 164 SER A O 1
ATOM 1219 N N . ASN A 1 165 ? 44.674 -17.091 -54.775 1.00 37.91 165 ASN A N 1
ATOM 1220 C CA . ASN A 1 165 ? 44.819 -15.805 -55.457 1.00 37.91 165 ASN A CA 1
ATOM 1221 C C . ASN A 1 165 ? 43.452 -15.117 -55.460 1.00 37.91 165 ASN A C 1
ATOM 1223 O O . ASN A 1 165 ? 42.694 -15.293 -56.402 1.00 37.91 165 ASN A O 1
ATOM 1227 N N . GLU A 1 166 ? 43.139 -14.374 -54.409 1.00 41.12 166 GLU A N 1
ATOM 1228 C CA . GLU A 1 166 ? 42.094 -13.348 -54.400 1.00 41.12 166 GLU A CA 1
ATOM 1229 C C . GLU A 1 166 ? 42.392 -12.464 -53.188 1.00 41.12 166 GLU A C 1
ATOM 1231 O O . GLU A 1 166 ? 42.390 -12.944 -52.055 1.00 41.12 166 GLU A O 1
ATOM 1236 N N . GLU A 1 167 ? 42.756 -11.201 -53.424 1.00 37.75 167 GLU A N 1
ATOM 1237 C CA . GLU A 1 167 ? 42.929 -10.222 -52.349 1.00 37.75 167 GLU A CA 1
ATOM 1238 C C . GLU A 1 167 ? 41.562 -9.995 -51.690 1.00 37.75 167 GLU A C 1
ATOM 1240 O O . GLU A 1 167 ? 40.643 -9.507 -52.357 1.00 37.75 167 GLU A O 1
ATOM 1245 N N . PRO A 1 168 ? 41.374 -10.341 -50.403 1.00 38.16 168 PRO A N 1
ATOM 1246 C CA . PRO A 1 168 ? 40.144 -9.999 -49.727 1.00 38.16 168 PRO A CA 1
ATOM 1247 C C . PRO A 1 168 ? 40.152 -8.487 -49.518 1.00 38.16 168 PRO A C 1
ATOM 1249 O O . PRO A 1 168 ? 41.023 -7.938 -48.843 1.00 38.16 168 PRO A O 1
ATOM 1252 N N . SER A 1 169 ? 39.164 -7.816 -50.107 1.00 40.69 169 SER A N 1
ATOM 1253 C CA . SER A 1 169 ? 38.732 -6.493 -49.670 1.00 40.69 169 SER A CA 1
ATOM 1254 C C . SER A 1 169 ? 38.661 -6.509 -48.143 1.00 40.69 169 SER A C 1
ATOM 1256 O O . SER A 1 169 ? 37.873 -7.258 -47.563 1.00 40.69 169 SER A O 1
ATOM 1258 N N . VAL A 1 170 ? 39.528 -5.728 -47.496 1.00 41.78 170 VAL A N 1
ATOM 1259 C CA . VAL A 1 170 ? 39.496 -5.507 -46.051 1.00 41.78 170 VAL A CA 1
ATOM 1260 C C . VAL A 1 170 ? 38.225 -4.713 -45.763 1.00 41.78 170 VAL A C 1
ATOM 1262 O O . VAL A 1 170 ? 38.233 -3.487 -45.714 1.00 41.78 170 VAL A O 1
ATOM 1265 N N . GLN A 1 171 ? 37.098 -5.409 -45.641 1.00 44.06 171 GLN A N 1
ATOM 1266 C CA . GLN A 1 171 ? 36.007 -4.899 -44.833 1.00 44.06 171 GLN A CA 1
ATOM 1267 C C . GLN A 1 171 ? 36.515 -4.934 -43.401 1.00 44.06 171 GLN A C 1
ATOM 1269 O O . GLN A 1 171 ? 36.905 -5.994 -42.904 1.00 44.06 171 GLN A O 1
ATOM 1274 N N . GLU A 1 172 ? 36.568 -3.760 -42.773 1.00 46.44 172 GLU A N 1
ATOM 1275 C CA . GLU A 1 172 ? 36.793 -3.659 -41.338 1.00 46.44 172 GLU A CA 1
ATOM 1276 C C . GLU A 1 172 ? 35.909 -4.704 -40.642 1.00 46.44 172 GLU A C 1
ATOM 1278 O O . GLU A 1 172 ? 34.730 -4.834 -41.005 1.00 46.44 172 GLU A O 1
ATOM 1283 N N . PRO A 1 173 ? 36.449 -5.489 -39.688 1.00 47.78 173 PRO A N 1
ATOM 1284 C CA . PRO A 1 173 ? 35.605 -6.361 -38.886 1.00 47.78 173 PRO A CA 1
ATOM 1285 C C . PRO A 1 173 ? 34.460 -5.498 -38.348 1.00 47.78 173 PRO A C 1
ATOM 1287 O O . PRO A 1 173 ? 34.740 -4.368 -37.933 1.00 47.78 173 PRO A O 1
ATOM 1290 N N . PRO A 1 174 ? 33.191 -5.960 -38.393 1.00 49.34 174 PRO A N 1
ATOM 1291 C CA . PRO A 1 174 ? 32.088 -5.164 -37.880 1.00 49.34 174 PRO A CA 1
ATOM 1292 C C . PRO A 1 174 ? 32.494 -4.713 -36.488 1.00 49.34 174 PRO A C 1
ATOM 1294 O O . PRO A 1 174 ? 32.843 -5.556 -35.657 1.00 49.34 174 PRO A O 1
ATOM 1297 N N . ALA A 1 175 ? 32.572 -3.391 -36.302 1.00 58.22 175 ALA A N 1
ATOM 1298 C CA . ALA A 1 175 ? 33.029 -2.801 -35.061 1.00 58.22 175 ALA A CA 1
ATOM 1299 C C . ALA A 1 175 ? 32.305 -3.532 -33.938 1.00 58.22 175 ALA A C 1
ATOM 1301 O O . ALA A 1 175 ? 31.070 -3.570 -33.934 1.00 58.22 175 ALA A O 1
ATOM 1302 N N . TRP A 1 176 ? 33.072 -4.191 -33.064 1.00 61.53 176 TRP A N 1
ATOM 1303 C CA . TRP A 1 176 ? 32.514 -4.864 -31.903 1.00 61.53 176 TRP A CA 1
ATOM 1304 C C . TRP A 1 176 ? 31.502 -3.909 -31.289 1.00 61.53 176 TRP A C 1
ATOM 1306 O O . TRP A 1 176 ? 31.836 -2.750 -31.018 1.00 61.53 176 TRP A O 1
ATOM 1316 N N . MET A 1 177 ? 30.252 -4.357 -31.142 1.00 52.06 177 MET A N 1
ATOM 1317 C CA . MET A 1 177 ? 29.284 -3.558 -30.407 1.00 52.06 177 MET A CA 1
ATOM 1318 C C . MET A 1 177 ? 29.935 -3.233 -29.070 1.00 52.06 177 MET A C 1
ATOM 1320 O O . MET A 1 177 ? 30.489 -4.133 -28.431 1.00 52.06 177 MET A O 1
ATOM 1324 N N . ALA A 1 178 ? 29.917 -1.954 -28.685 1.00 58.94 178 ALA A N 1
ATOM 1325 C CA . ALA A 1 178 ? 30.407 -1.553 -27.377 1.00 58.94 178 ALA A CA 1
ATOM 1326 C C . ALA A 1 178 ? 29.822 -2.530 -26.344 1.00 58.94 178 ALA A C 1
ATOM 1328 O O . ALA A 1 178 ? 28.614 -2.799 -26.427 1.00 58.94 178 ALA A O 1
ATOM 1329 N N . PRO A 1 179 ? 30.648 -3.116 -25.455 1.00 59.66 179 PRO A N 1
ATOM 1330 C CA . PRO A 1 179 ? 30.171 -4.108 -24.507 1.00 59.66 179 PRO A CA 1
ATOM 1331 C C . PRO A 1 179 ? 28.923 -3.557 -23.824 1.00 59.66 179 PRO A C 1
ATOM 1333 O O . PRO A 1 179 ? 28.925 -2.423 -23.335 1.00 59.66 179 PRO A O 1
ATOM 1336 N N . LEU A 1 180 ? 27.833 -4.327 -23.870 1.00 50.00 180 LEU A N 1
ATOM 1337 C CA . LEU A 1 180 ? 26.614 -3.962 -23.163 1.00 50.00 180 LEU A CA 1
ATOM 1338 C C . LEU A 1 180 ? 26.995 -3.833 -21.691 1.00 50.00 180 LEU A C 1
ATOM 1340 O O . LEU A 1 180 ? 27.443 -4.799 -21.076 1.00 50.00 180 LEU A O 1
ATOM 1344 N N . SER A 1 181 ? 26.869 -2.623 -21.149 1.00 51.12 181 SER A N 1
ATOM 1345 C CA . SER A 1 181 ? 27.052 -2.412 -19.720 1.00 51.12 181 SER A CA 1
ATOM 1346 C C . SER A 1 181 ? 26.047 -3.299 -18.991 1.00 51.12 181 SER A C 1
ATOM 1348 O O . SER A 1 181 ? 24.840 -3.182 -19.207 1.00 51.12 181 SER A O 1
ATOM 1350 N N . LEU A 1 182 ? 26.556 -4.171 -18.121 1.00 56.12 182 LEU A N 1
ATOM 1351 C CA . LEU A 1 182 ? 25.744 -4.968 -17.201 1.00 56.12 182 LEU A CA 1
ATOM 1352 C C . LEU A 1 182 ? 24.957 -4.073 -16.223 1.00 56.12 182 LEU A C 1
ATOM 1354 O O . LEU A 1 182 ? 23.999 -4.530 -15.608 1.00 56.12 182 LEU A O 1
ATOM 1358 N N . ASP A 1 183 ? 25.329 -2.793 -16.119 1.00 56.06 183 ASP A N 1
ATOM 1359 C CA . ASP A 1 183 ? 24.792 -1.843 -15.147 1.00 56.06 183 ASP A CA 1
ATOM 1360 C C . ASP A 1 183 ? 23.594 -1.034 -15.672 1.00 56.06 183 ASP A C 1
ATOM 1362 O O . ASP A 1 183 ? 22.918 -0.368 -14.890 1.00 56.06 183 ASP A O 1
ATOM 1366 N N . THR A 1 184 ? 23.322 -1.026 -16.986 1.00 59.72 184 THR A N 1
ATOM 1367 C CA . THR A 1 184 ? 22.214 -0.232 -17.562 1.00 59.72 184 THR A CA 1
ATOM 1368 C C . THR A 1 184 ? 21.406 -1.036 -18.586 1.00 59.72 184 THR A C 1
ATOM 1370 O O . THR A 1 184 ? 21.610 -0.885 -19.795 1.00 59.72 184 THR A O 1
ATOM 1373 N N . PRO A 1 185 ? 20.462 -1.885 -18.140 1.00 63.38 185 PRO A N 1
ATOM 1374 C CA . PRO A 1 185 ? 19.556 -2.565 -19.056 1.00 63.38 185 PRO A CA 1
ATOM 1375 C C . PRO A 1 185 ? 18.713 -1.550 -19.848 1.00 63.38 185 PRO A C 1
ATOM 1377 O O . PRO A 1 185 ? 18.283 -0.520 -19.322 1.00 63.38 185 PRO A O 1
ATOM 1380 N N . ARG A 1 186 ? 18.443 -1.847 -21.127 1.00 70.50 186 ARG A N 1
ATOM 1381 C CA . ARG A 1 186 ? 17.378 -1.165 -21.877 1.00 70.50 186 ARG A CA 1
ATOM 1382 C C . ARG A 1 186 ? 16.043 -1.664 -21.334 1.00 70.50 186 ARG A C 1
ATOM 1384 O O . ARG A 1 186 ? 15.632 -2.776 -21.648 1.00 70.50 186 ARG A O 1
ATOM 1391 N N . LEU A 1 187 ? 15.413 -0.856 -20.492 1.00 81.06 187 LEU A N 1
ATOM 1392 C CA . LEU A 1 187 ? 14.122 -1.172 -19.894 1.00 81.06 187 LEU A CA 1
ATOM 1393 C C . LEU A 1 187 ? 12.986 -0.951 -20.907 1.00 81.06 187 LEU A C 1
ATOM 1395 O O . LEU A 1 187 ? 13.086 -0.033 -21.730 1.00 81.06 187 LEU A O 1
ATOM 1399 N N . PRO A 1 188 ? 11.916 -1.765 -20.865 1.00 84.06 188 PRO A N 1
ATOM 1400 C CA . PRO A 1 188 ? 10.713 -1.496 -21.641 1.00 84.06 188 PRO A CA 1
ATOM 1401 C C . PRO A 1 188 ? 10.086 -0.166 -21.207 1.00 84.06 188 PRO A C 1
ATOM 1403 O O . PRO A 1 188 ? 10.240 0.272 -20.067 1.00 84.06 188 PRO A O 1
ATOM 1406 N N . THR A 1 189 ? 9.364 0.478 -22.121 1.00 87.75 189 THR A N 1
ATOM 1407 C CA . THR A 1 189 ? 8.524 1.629 -21.777 1.00 87.75 189 THR A CA 1
ATOM 1408 C C . THR A 1 189 ? 7.362 1.170 -20.908 1.00 87.75 189 THR A C 1
ATOM 1410 O O . THR A 1 189 ? 6.734 0.155 -21.213 1.00 87.75 189 THR A O 1
ATOM 1413 N N . PHE A 1 190 ? 7.053 1.926 -19.857 1.00 93.19 190 PHE A N 1
ATOM 1414 C CA . PHE A 1 190 ? 5.914 1.624 -19.001 1.00 93.19 190 PHE A CA 1
ATOM 1415 C C . PHE A 1 190 ? 4.596 1.743 -19.785 1.00 93.19 190 PHE A C 1
ATOM 1417 O O . PHE A 1 190 ? 4.389 2.765 -20.445 1.00 93.19 190 PHE A O 1
ATOM 1424 N N . PRO A 1 191 ? 3.707 0.737 -19.732 1.00 95.31 191 PRO A N 1
ATOM 1425 C CA . PRO A 1 191 ? 2.476 0.740 -20.513 1.00 95.31 191 PRO A CA 1
ATOM 1426 C C . PRO A 1 191 ? 1.411 1.594 -19.812 1.00 95.31 191 PRO A C 1
ATOM 1428 O O . PRO A 1 191 ? 0.734 1.136 -18.896 1.00 95.31 191 PRO A O 1
ATOM 1431 N N . THR A 1 192 ? 1.286 2.870 -20.180 1.00 97.12 192 THR A N 1
ATOM 1432 C CA . THR A 1 192 ? 0.283 3.790 -19.604 1.00 97.12 192 THR A CA 1
ATOM 1433 C C . THR A 1 192 ? -1.128 3.557 -20.147 1.00 97.12 192 THR A C 1
ATOM 1435 O O . THR A 1 192 ? -2.104 3.945 -19.510 1.00 97.12 192 THR A O 1
ATOM 1438 N N . ASP A 1 193 ? -1.248 2.873 -21.281 1.00 96.75 193 ASP A N 1
ATOM 1439 C CA . ASP A 1 193 ? -2.495 2.527 -21.967 1.00 96.75 193 ASP A CA 1
ATOM 1440 C C . ASP A 1 193 ? -3.329 1.459 -21.245 1.00 96.75 193 ASP A C 1
ATOM 1442 O O . ASP A 1 193 ? -4.507 1.283 -21.549 1.00 96.75 193 ASP A O 1
ATOM 1446 N N . VAL A 1 194 ? -2.753 0.775 -20.251 1.00 95.94 194 VAL A N 1
ATOM 1447 C CA . VAL A 1 194 ? -3.499 -0.165 -19.395 1.00 95.94 194 VAL A CA 1
ATOM 1448 C C . VAL A 1 194 ? -4.422 0.545 -18.402 1.00 95.94 194 VAL A C 1
ATOM 1450 O O . VAL A 1 194 ? -5.321 -0.084 -17.846 1.00 95.94 194 VAL A O 1
ATOM 1453 N N . PHE A 1 195 ? -4.204 1.838 -18.137 1.00 98.38 195 PHE A N 1
ATOM 1454 C CA . PHE A 1 195 ? -5.024 2.605 -17.202 1.00 98.38 195 PHE A CA 1
ATOM 1455 C C . PHE A 1 195 ? -6.298 3.125 -17.878 1.00 98.38 195 PHE A C 1
ATOM 1457 O O . PHE A 1 195 ? -6.289 3.420 -19.073 1.00 98.38 195 PHE A O 1
ATOM 1464 N N . PRO A 1 196 ? -7.392 3.336 -17.119 1.00 98.06 196 PRO A N 1
ATOM 1465 C CA . PRO A 1 196 ? -8.551 4.061 -17.625 1.00 98.06 196 PRO A CA 1
ATOM 1466 C C . PRO A 1 196 ? -8.145 5.410 -18.222 1.00 98.06 196 PRO A C 1
ATOM 1468 O O . PRO A 1 196 ? -7.291 6.100 -17.666 1.00 98.06 196 PRO A O 1
ATOM 1471 N N . THR A 1 197 ? -8.797 5.826 -19.311 1.00 98.25 197 THR A N 1
ATOM 1472 C CA . THR A 1 197 ? -8.388 6.991 -20.118 1.00 98.25 197 THR A CA 1
ATOM 1473 C C . THR A 1 197 ? -8.143 8.256 -19.293 1.00 98.25 197 THR A C 1
ATOM 1475 O O . THR A 1 197 ? -7.180 8.979 -19.540 1.00 98.25 197 THR A O 1
ATOM 1478 N N . TRP A 1 198 ? -8.982 8.528 -18.289 1.00 98.38 198 TRP A N 1
ATOM 1479 C CA . TRP A 1 198 ? -8.829 9.703 -17.427 1.00 98.38 198 TRP A CA 1
ATOM 1480 C C . TRP A 1 198 ? -7.544 9.659 -16.588 1.00 98.38 198 TRP A C 1
ATOM 1482 O O . TRP A 1 198 ? -6.917 10.694 -16.367 1.00 98.38 198 TRP A O 1
ATOM 1492 N N . LEU A 1 199 ? -7.147 8.465 -16.144 1.00 98.56 199 LEU A N 1
ATOM 1493 C CA . LEU A 1 199 ? -5.976 8.243 -15.310 1.00 98.56 199 LEU A CA 1
ATOM 1494 C C . LEU A 1 199 ? -4.708 8.157 -16.159 1.00 98.56 199 LEU A C 1
ATOM 1496 O O . LEU A 1 199 ? -3.718 8.790 -15.805 1.00 98.56 199 LEU A O 1
ATOM 1500 N N . GLN A 1 200 ? -4.764 7.478 -17.311 1.00 98.62 200 GLN A N 1
ATOM 1501 C CA . GLN A 1 200 ? -3.702 7.514 -18.321 1.00 98.62 200 GLN A CA 1
ATOM 1502 C C . GLN A 1 200 ? -3.349 8.963 -18.683 1.00 98.62 200 GLN A C 1
ATOM 1504 O O . GLN A 1 200 ? -2.189 9.360 -18.601 1.00 98.62 200 GLN A O 1
ATOM 1509 N N . THR A 1 201 ? -4.365 9.768 -19.018 1.00 98.62 201 THR A N 1
ATOM 1510 C CA . THR A 1 201 ? -4.185 11.177 -19.402 1.00 98.62 201 THR A CA 1
ATOM 1511 C C . THR A 1 201 ? -3.492 11.974 -18.296 1.00 98.62 201 THR A C 1
ATOM 1513 O O . THR A 1 201 ? -2.619 12.791 -18.585 1.00 98.62 201 THR A O 1
ATOM 1516 N N . TYR A 1 202 ? -3.855 11.742 -17.029 1.00 98.75 202 TYR A N 1
ATOM 1517 C CA . TYR A 1 202 ? -3.210 12.408 -15.898 1.00 98.75 202 TYR A CA 1
ATOM 1518 C C . TYR A 1 202 ? -1.760 11.945 -15.709 1.00 98.75 202 TYR A C 1
ATOM 1520 O O . TYR A 1 202 ? -0.878 12.789 -15.593 1.00 98.75 202 TYR A O 1
ATOM 1528 N N . ILE A 1 203 ? -1.496 10.633 -15.739 1.00 98.69 203 ILE A N 1
ATOM 1529 C CA . ILE A 1 203 ? -0.149 10.051 -15.602 1.00 98.69 203 ILE A CA 1
ATOM 1530 C C . ILE A 1 203 ? 0.803 10.620 -16.660 1.00 98.69 203 ILE A C 1
ATOM 1532 O O . ILE A 1 203 ? 1.909 11.052 -16.334 1.00 98.69 203 ILE A O 1
ATOM 1536 N N . GLU A 1 204 ? 0.378 10.641 -17.922 1.00 98.38 204 GLU A N 1
ATOM 1537 C CA . GLU A 1 204 ? 1.192 11.145 -19.029 1.00 98.38 204 GLU A CA 1
ATOM 1538 C C . GLU A 1 204 ? 1.409 12.660 -18.928 1.00 98.38 204 GLU A C 1
ATOM 1540 O O . GLU A 1 204 ? 2.533 13.137 -19.106 1.00 98.38 204 GLU A O 1
ATOM 1545 N N . ALA A 1 205 ? 0.365 13.423 -18.585 1.00 98.44 205 ALA A N 1
ATOM 1546 C CA . ALA A 1 205 ? 0.478 14.867 -18.391 1.00 98.44 205 ALA A CA 1
ATOM 1547 C C . ALA A 1 205 ? 1.410 15.218 -17.221 1.00 98.44 205 ALA A C 1
ATOM 1549 O O . ALA A 1 205 ? 2.231 16.125 -17.351 1.00 98.44 205 ALA A O 1
ATOM 1550 N N . GLU A 1 206 ? 1.317 14.490 -16.109 1.00 98.25 206 GLU A N 1
ATOM 1551 C CA . GLU A 1 206 ? 2.161 14.667 -14.926 1.00 98.25 206 GLU A CA 1
ATOM 1552 C C . GLU A 1 206 ? 3.628 14.336 -15.231 1.00 98.25 206 GLU A C 1
ATOM 1554 O O . GLU A 1 206 ? 4.534 15.103 -14.886 1.00 98.25 206 GLU A O 1
ATOM 1559 N N . ALA A 1 207 ? 3.875 13.238 -15.951 1.00 96.94 207 ALA A N 1
ATOM 1560 C CA . ALA A 1 207 ? 5.211 12.843 -16.393 1.00 96.94 207 ALA A CA 1
ATOM 1561 C C . ALA A 1 207 ? 5.859 13.914 -17.287 1.00 96.94 207 ALA A C 1
ATOM 1563 O O . ALA A 1 207 ? 7.026 14.274 -17.087 1.00 96.94 207 ALA A O 1
ATOM 1564 N N . VAL A 1 208 ? 5.091 14.476 -18.230 1.00 96.88 208 VAL A N 1
ATOM 1565 C CA . VAL A 1 208 ? 5.531 15.591 -19.083 1.00 96.88 208 VAL A CA 1
ATOM 1566 C C . VAL A 1 208 ? 5.788 16.844 -18.250 1.00 96.88 208 VAL A C 1
ATOM 1568 O O . VAL A 1 208 ? 6.878 17.408 -18.329 1.00 96.88 208 VAL A O 1
ATOM 1571 N N . ALA A 1 209 ? 4.830 17.273 -17.428 1.00 97.06 209 ALA A N 1
ATOM 1572 C CA . ALA A 1 209 ? 4.932 18.506 -16.650 1.00 97.06 209 ALA A CA 1
ATOM 1573 C C . ALA A 1 209 ? 6.150 18.495 -15.716 1.00 97.06 209 ALA A C 1
ATOM 1575 O O . ALA A 1 209 ? 6.883 19.483 -15.621 1.00 97.06 209 ALA A O 1
ATOM 1576 N N . THR A 1 210 ? 6.416 17.356 -15.079 1.00 95.56 210 THR A N 1
ATOM 1577 C CA . THR A 1 210 ? 7.507 17.208 -14.110 1.00 95.56 210 THR A CA 1
ATOM 1578 C C . THR A 1 210 ? 8.824 16.726 -14.719 1.00 95.56 210 THR A C 1
ATOM 1580 O O . THR A 1 210 ? 9.852 16.746 -14.034 1.00 95.56 210 THR A O 1
ATOM 1583 N N . GLU A 1 211 ? 8.847 16.357 -16.001 1.00 95.38 211 GLU A N 1
ATOM 1584 C CA . GLU A 1 211 ? 9.980 15.703 -16.677 1.00 95.38 211 GLU A CA 1
ATOM 1585 C C . GLU A 1 211 ? 10.512 14.510 -15.867 1.00 95.38 211 GLU A C 1
ATOM 1587 O O . GLU A 1 211 ? 11.706 14.416 -15.510 1.00 95.38 211 GLU A O 1
ATOM 1592 N N . THR A 1 212 ? 9.580 13.625 -15.522 1.00 95.31 212 THR A N 1
ATOM 1593 C CA . THR A 1 212 ? 9.826 12.368 -14.816 1.00 95.31 212 THR A CA 1
ATOM 1594 C C . THR A 1 212 ? 9.328 11.182 -15.645 1.00 95.31 212 THR A C 1
ATOM 1596 O O . THR A 1 212 ? 8.536 11.371 -16.568 1.00 95.31 212 THR A O 1
ATOM 1599 N N . PRO A 1 213 ? 9.816 9.956 -15.387 1.00 95.19 213 PRO A N 1
ATOM 1600 C CA . PRO A 1 213 ? 9.284 8.773 -16.056 1.00 95.19 213 PRO A CA 1
ATOM 1601 C C . PRO A 1 213 ? 7.810 8.541 -15.691 1.00 95.19 213 PRO A C 1
ATOM 1603 O O . PRO A 1 213 ? 7.470 8.670 -14.510 1.00 95.19 213 PRO A O 1
ATOM 1606 N N . PRO A 1 214 ? 6.954 8.143 -16.651 1.00 96.75 214 PRO A N 1
ATOM 1607 C CA . PRO A 1 214 ? 5.543 7.855 -16.383 1.00 96.75 214 PRO A CA 1
ATOM 1608 C C . PRO A 1 214 ? 5.349 6.739 -15.351 1.00 96.75 214 PRO A C 1
ATOM 1610 O O . PRO A 1 214 ? 4.369 6.760 -14.612 1.00 96.75 214 PRO A O 1
ATOM 1613 N N . ASP A 1 215 ? 6.317 5.828 -15.226 1.00 97.00 215 ASP A N 1
ATOM 1614 C CA . ASP A 1 215 ? 6.377 4.767 -14.219 1.00 97.00 215 ASP A CA 1
ATOM 1615 C C . ASP A 1 215 ? 6.146 5.297 -12.798 1.00 97.00 215 ASP A C 1
ATOM 1617 O O . ASP A 1 215 ? 5.451 4.670 -12.003 1.00 97.00 215 ASP A O 1
ATOM 1621 N N . LEU A 1 216 ? 6.719 6.464 -12.468 1.00 97.31 216 LEU A N 1
ATOM 1622 C CA . LEU A 1 216 ? 6.606 7.045 -11.133 1.00 97.31 216 LEU A CA 1
ATOM 1623 C C . LEU A 1 216 ? 5.158 7.426 -10.821 1.00 97.31 216 LEU A C 1
ATOM 1625 O O . LEU A 1 216 ? 4.631 7.031 -9.781 1.00 97.31 216 LEU A O 1
ATOM 1629 N N . ALA A 1 217 ? 4.522 8.179 -11.719 1.00 98.19 217 ALA A N 1
ATOM 1630 C CA . ALA A 1 217 ? 3.128 8.571 -11.564 1.00 98.19 217 ALA A CA 1
ATOM 1631 C C . ALA A 1 217 ? 2.205 7.343 -11.620 1.00 98.19 217 ALA A C 1
ATOM 1633 O O . ALA A 1 217 ? 1.293 7.231 -10.809 1.00 98.19 217 ALA A O 1
ATOM 1634 N N . ALA A 1 218 ? 2.480 6.374 -12.495 1.00 98.38 218 ALA A N 1
ATOM 1635 C CA . ALA A 1 218 ? 1.674 5.166 -12.632 1.00 98.38 218 ALA A CA 1
ATOM 1636 C C . ALA A 1 218 ? 1.718 4.254 -11.393 1.00 98.38 218 ALA A C 1
ATOM 1638 O O . ALA A 1 218 ? 0.679 3.793 -10.921 1.00 98.38 218 ALA A O 1
ATOM 1639 N N . MET A 1 219 ? 2.897 4.026 -10.811 1.00 98.19 219 MET A N 1
ATOM 1640 C CA . MET A 1 219 ? 3.029 3.225 -9.587 1.00 98.19 219 MET A CA 1
ATOM 1641 C C . MET A 1 219 ? 2.342 3.894 -8.393 1.00 98.19 219 MET A C 1
ATOM 1643 O O . MET A 1 219 ? 1.665 3.228 -7.608 1.00 98.19 219 MET A O 1
ATOM 1647 N N . LEU A 1 220 ? 2.456 5.221 -8.284 1.00 98.56 220 LEU A N 1
ATOM 1648 C CA . LEU A 1 220 ? 1.728 5.993 -7.279 1.00 98.56 220 LEU A CA 1
ATOM 1649 C C . LEU A 1 220 ? 0.218 5.972 -7.529 1.00 98.56 220 LEU A C 1
ATOM 1651 O O . LEU A 1 220 ? -0.539 5.851 -6.571 1.00 98.56 220 LEU A O 1
ATOM 1655 N N . ALA A 1 221 ? -0.228 6.015 -8.787 1.00 98.56 221 ALA A N 1
ATOM 1656 C CA . ALA A 1 221 ? -1.639 5.897 -9.140 1.00 98.56 221 ALA A CA 1
ATOM 1657 C C . ALA A 1 221 ? -2.223 4.568 -8.649 1.00 98.56 221 ALA A C 1
ATOM 1659 O O . ALA A 1 221 ? -3.290 4.558 -8.041 1.00 98.56 221 ALA A O 1
ATOM 1660 N N . ILE A 1 222 ? -1.501 3.458 -8.830 1.00 98.62 222 ILE A N 1
ATOM 1661 C CA . ILE A 1 222 ? -1.914 2.142 -8.322 1.00 98.62 222 ILE A CA 1
ATOM 1662 C C . ILE A 1 222 ? -2.045 2.161 -6.786 1.00 98.62 222 ILE A C 1
ATOM 1664 O O . ILE A 1 222 ? -3.038 1.667 -6.253 1.00 98.62 222 ILE A O 1
ATOM 1668 N N . ALA A 1 223 ? -1.100 2.778 -6.065 1.00 98.56 223 ALA A N 1
ATOM 1669 C CA . ALA A 1 223 ? -1.187 2.927 -4.608 1.00 98.56 223 ALA A CA 1
ATOM 1670 C C . ALA A 1 223 ? -2.351 3.836 -4.165 1.00 98.56 223 ALA A C 1
ATOM 1672 O O . ALA A 1 223 ? -3.017 3.552 -3.167 1.00 98.56 223 ALA A O 1
ATOM 1673 N N . VAL A 1 224 ? -2.635 4.908 -4.908 1.00 98.69 224 VAL A N 1
ATOM 1674 C CA . VAL A 1 224 ? -3.768 5.807 -4.640 1.00 98.69 224 VAL A CA 1
ATOM 1675 C C . VAL A 1 224 ? -5.097 5.081 -4.857 1.00 98.69 224 VAL A C 1
ATOM 1677 O O . VAL A 1 224 ? -5.956 5.119 -3.975 1.00 98.69 224 VAL A O 1
ATOM 1680 N N . LEU A 1 225 ? -5.245 4.349 -5.968 1.00 98.69 225 LEU A N 1
ATOM 1681 C CA . LEU A 1 225 ? -6.423 3.516 -6.228 1.00 98.69 225 LEU A CA 1
ATOM 1682 C C . LEU A 1 225 ? -6.614 2.467 -5.129 1.00 98.69 225 LEU A C 1
ATOM 1684 O O . LEU A 1 225 ? -7.716 2.325 -4.602 1.00 98.69 225 LEU A O 1
ATOM 1688 N N . ALA A 1 226 ? -5.542 1.774 -4.738 1.00 98.50 226 ALA A N 1
ATOM 1689 C CA . ALA A 1 226 ? -5.576 0.796 -3.656 1.00 98.50 226 ALA A CA 1
ATOM 1690 C C . ALA A 1 226 ? -5.980 1.415 -2.317 1.00 98.50 226 ALA A C 1
ATOM 1692 O O . ALA A 1 226 ? -6.731 0.804 -1.567 1.00 98.50 226 ALA A O 1
ATOM 1693 N N . THR A 1 227 ? -5.532 2.635 -2.022 1.00 98.31 227 THR A N 1
ATOM 1694 C CA . THR A 1 227 ? -5.932 3.361 -0.807 1.00 98.31 227 THR A CA 1
ATOM 1695 C C . THR A 1 227 ? -7.420 3.714 -0.829 1.00 98.31 227 THR A C 1
ATOM 1697 O O . THR A 1 227 ? -8.096 3.548 0.181 1.00 98.31 227 THR A O 1
ATOM 1700 N N . ALA A 1 228 ? -7.953 4.143 -1.978 1.00 97.44 228 ALA A N 1
ATOM 1701 C CA . ALA A 1 228 ? -9.370 4.480 -2.119 1.00 97.44 228 ALA A CA 1
ATOM 1702 C C . ALA A 1 228 ? -10.302 3.251 -2.126 1.00 97.44 228 ALA A C 1
ATOM 1704 O O . ALA A 1 228 ? -11.465 3.358 -1.730 1.00 97.44 228 ALA A O 1
ATOM 1705 N N . CYS A 1 229 ? -9.802 2.096 -2.583 1.00 96.38 229 CYS A N 1
ATOM 1706 C CA . CYS A 1 229 ? -10.591 0.877 -2.790 1.00 96.38 229 CYS A CA 1
ATOM 1707 C C . CYS A 1 229 ? -10.379 -0.215 -1.729 1.00 96.38 229 CYS A C 1
ATOM 1709 O O . CYS A 1 229 ? -11.133 -1.196 -1.732 1.00 96.38 229 CYS A O 1
ATOM 1711 N N . ALA A 1 230 ? -9.359 -0.101 -0.869 1.00 90.88 230 ALA A N 1
ATOM 1712 C CA . ALA A 1 230 ? -9.101 -1.059 0.208 1.00 90.88 230 ALA A CA 1
ATOM 1713 C C . ALA A 1 230 ? -10.354 -1.237 1.081 1.00 90.88 230 ALA A C 1
ATOM 1715 O O . ALA A 1 230 ? -11.109 -0.288 1.261 1.00 90.88 230 ALA A O 1
ATOM 1716 N N . THR A 1 231 ? -10.588 -2.475 1.541 1.00 89.94 231 THR A N 1
ATOM 1717 C CA . THR A 1 231 ? -11.773 -2.973 2.291 1.00 89.94 231 THR A CA 1
ATOM 1718 C C . THR A 1 231 ? -13.148 -2.784 1.638 1.00 89.94 231 THR A C 1
ATOM 1720 O O . THR A 1 231 ? -14.068 -3.525 1.978 1.00 89.94 231 THR A O 1
ATOM 1723 N N . LYS A 1 232 ? -13.300 -1.899 0.648 1.00 94.69 232 LYS A N 1
ATOM 1724 C CA . LYS A 1 232 ? -14.530 -1.742 -0.144 1.00 94.69 232 LYS A CA 1
ATOM 1725 C C . LYS A 1 232 ? -14.686 -2.796 -1.224 1.00 94.69 232 LYS A C 1
ATOM 1727 O O . LYS A 1 232 ? -15.810 -3.136 -1.568 1.00 94.69 232 LYS A O 1
ATOM 1732 N N . PHE A 1 233 ? -13.581 -3.307 -1.760 1.00 96.06 233 PHE A N 1
ATOM 1733 C CA . PHE A 1 233 ? -13.591 -4.301 -2.828 1.00 96.06 233 PHE A CA 1
ATOM 1734 C C . PHE A 1 233 ? -12.691 -5.487 -2.488 1.00 96.06 233 PHE A C 1
ATOM 1736 O O . PHE A 1 233 ? -11.632 -5.344 -1.875 1.00 96.06 233 PHE A O 1
ATOM 1743 N N . ARG A 1 234 ? -13.108 -6.674 -2.926 1.00 95.88 234 ARG A N 1
ATOM 1744 C CA . ARG A 1 234 ? -12.278 -7.882 -2.996 1.00 95.88 234 ARG A CA 1
ATOM 1745 C C . ARG A 1 234 ? -12.523 -8.558 -4.332 1.00 95.88 234 ARG A C 1
ATOM 1747 O O . ARG A 1 234 ? -13.617 -8.458 -4.882 1.00 95.88 234 ARG A O 1
ATOM 1754 N N . VAL A 1 235 ? -11.521 -9.260 -4.845 1.00 96.69 235 VAL A N 1
ATOM 1755 C CA . VAL A 1 235 ? -11.627 -9.971 -6.119 1.00 96.69 235 VAL A CA 1
ATOM 1756 C C . VAL A 1 235 ? -11.553 -11.470 -5.899 1.00 96.69 235 VAL A C 1
ATOM 1758 O O . VAL A 1 235 ? -10.585 -11.997 -5.357 1.00 96.69 235 VAL A O 1
ATOM 1761 N N . ARG A 1 236 ? -12.599 -12.174 -6.322 1.00 97.19 236 ARG A N 1
ATOM 1762 C CA . ARG A 1 236 ? -12.639 -13.630 -6.378 1.00 97.19 236 ARG A CA 1
ATOM 1763 C C . ARG A 1 236 ? -12.182 -14.083 -7.754 1.00 97.19 236 ARG A C 1
ATOM 1765 O O . ARG A 1 236 ? -12.911 -13.937 -8.735 1.00 97.19 236 ARG A O 1
ATOM 1772 N N . VAL A 1 237 ? -10.988 -14.662 -7.796 1.00 95.25 237 VAL A N 1
ATOM 1773 C CA . VAL A 1 237 ? -10.402 -15.214 -9.022 1.00 95.25 237 VAL A CA 1
ATOM 1774 C C . VAL A 1 237 ? -11.072 -16.539 -9.384 1.00 95.25 237 VAL A C 1
ATOM 1776 O O . VAL A 1 237 ? -11.448 -16.759 -10.530 1.00 95.25 237 VAL A O 1
ATOM 1779 N N . LYS A 1 238 ? -11.246 -17.419 -8.392 1.00 93.62 238 LYS A N 1
ATOM 1780 C CA . LYS A 1 238 ? -12.001 -18.675 -8.492 1.00 93.62 238 LYS A CA 1
ATOM 1781 C C . LYS A 1 238 ? -12.557 -19.055 -7.123 1.00 93.62 238 LYS A C 1
ATOM 1783 O O . LYS A 1 238 ? -12.261 -18.410 -6.117 1.00 93.62 238 LYS A O 1
ATOM 1788 N N . GLU A 1 239 ? -13.358 -20.109 -7.063 1.00 91.38 239 GLU A N 1
ATOM 1789 C CA . GLU A 1 239 ? -13.809 -20.652 -5.782 1.00 91.38 239 GLU A CA 1
ATOM 1790 C C . GLU A 1 239 ? -12.614 -21.021 -4.883 1.00 91.38 239 GLU A C 1
ATOM 1792 O O . GLU A 1 239 ? -11.633 -21.609 -5.337 1.00 91.38 239 GLU A O 1
ATOM 1797 N N . GLY A 1 240 ? -12.666 -20.594 -3.619 1.00 92.69 240 GLY A N 1
ATOM 1798 C CA . GLY A 1 240 ? -11.574 -20.767 -2.656 1.00 92.69 240 GLY A CA 1
ATOM 1799 C C . GLY A 1 240 ? -10.389 -19.803 -2.809 1.00 92.69 240 GLY A C 1
ATOM 1800 O O . GLY A 1 240 ? -9.506 -19.824 -1.959 1.00 92.69 240 GLY A O 1
ATOM 1801 N N . TRP A 1 241 ? -10.358 -18.932 -3.827 1.00 94.19 241 TRP A N 1
ATOM 1802 C CA . TRP A 1 241 ? -9.287 -17.943 -4.006 1.00 94.19 241 TRP A CA 1
ATOM 1803 C C . TRP A 1 241 ? -9.843 -16.526 -4.154 1.00 94.19 241 TRP A C 1
ATOM 1805 O O . TRP A 1 241 ? -10.488 -16.179 -5.147 1.00 94.19 241 TRP A O 1
ATOM 1815 N N . THR A 1 242 ? -9.585 -15.701 -3.141 1.00 95.44 242 THR A N 1
ATOM 1816 C CA . THR A 1 242 ? -9.956 -14.284 -3.107 1.00 95.44 242 THR A CA 1
ATOM 1817 C C . THR A 1 242 ? -8.744 -13.440 -2.737 1.00 95.44 242 THR A C 1
ATOM 1819 O O . THR A 1 242 ? -8.045 -13.769 -1.785 1.00 95.44 242 THR A O 1
ATOM 1822 N N . GLU A 1 243 ? -8.547 -12.330 -3.438 1.00 96.25 243 GLU A N 1
ATOM 1823 C CA . GLU A 1 243 ? -7.520 -11.334 -3.143 1.00 96.25 243 GLU A CA 1
ATOM 1824 C C . GLU A 1 243 ? -8.166 -10.030 -2.638 1.00 96.25 243 GLU A C 1
ATOM 1826 O O . GLU A 1 243 ? -9.249 -9.648 -3.102 1.00 96.25 243 GLU A O 1
ATOM 1831 N N . PRO A 1 244 ? -7.543 -9.331 -1.677 1.00 96.31 244 PRO A N 1
ATOM 1832 C CA . PRO A 1 244 ? -7.902 -7.956 -1.345 1.00 96.31 244 PRO A CA 1
ATOM 1833 C C . PRO A 1 244 ? -7.379 -6.976 -2.412 1.00 96.31 244 PRO A C 1
ATOM 1835 O O . PRO A 1 244 ? -6.579 -7.344 -3.265 1.00 96.31 244 PRO A O 1
ATOM 1838 N N . THR A 1 245 ? -7.806 -5.715 -2.376 1.00 96.88 245 THR A N 1
ATOM 1839 C CA . THR A 1 245 ? -7.395 -4.678 -3.349 1.00 96.88 245 THR A CA 1
ATOM 1840 C C . THR A 1 245 ? -6.239 -3.789 -2.880 1.00 96.88 245 THR A C 1
ATOM 1842 O O . THR A 1 245 ? -5.857 -2.854 -3.579 1.00 96.88 245 THR A O 1
ATOM 1845 N N . ASN A 1 246 ? -5.643 -4.073 -1.721 1.00 97.69 246 ASN A N 1
ATOM 1846 C CA . ASN A 1 246 ? -4.462 -3.358 -1.247 1.00 97.69 246 ASN A CA 1
ATOM 1847 C C . ASN A 1 246 ? -3.180 -3.824 -1.954 1.00 97.69 246 ASN A C 1
ATOM 1849 O O . ASN A 1 246 ? -3.070 -4.973 -2.394 1.00 97.69 246 ASN A O 1
ATOM 1853 N N . ILE A 1 247 ? -2.186 -2.938 -2.040 1.00 97.88 247 ILE A N 1
ATOM 1854 C CA . ILE A 1 247 ? -0.986 -3.175 -2.850 1.00 97.88 247 ILE A CA 1
ATOM 1855 C C . ILE A 1 247 ? 0.257 -2.535 -2.245 1.00 97.88 247 ILE A C 1
ATOM 1857 O O . ILE A 1 247 ? 0.174 -1.499 -1.585 1.00 97.88 247 ILE A O 1
ATOM 1861 N N . PHE A 1 248 ? 1.417 -3.149 -2.474 1.00 97.94 248 PHE A N 1
ATOM 1862 C CA . PHE A 1 248 ? 2.713 -2.612 -2.070 1.00 97.94 248 PHE A CA 1
ATOM 1863 C C . PHE A 1 248 ? 3.508 -2.221 -3.315 1.00 97.94 248 PHE A C 1
ATOM 1865 O O . PHE A 1 248 ? 3.835 -3.067 -4.143 1.00 97.94 248 PHE A O 1
ATOM 1872 N N . THR A 1 249 ? 3.842 -0.943 -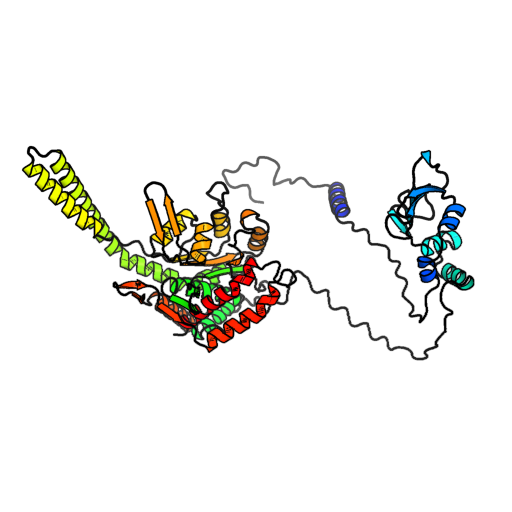3.446 1.00 97.75 249 THR A N 1
ATOM 1873 C CA . THR A 1 249 ? 4.593 -0.394 -4.579 1.00 97.75 249 THR A CA 1
ATOM 1874 C C . THR A 1 249 ? 5.823 0.353 -4.089 1.00 97.75 249 THR A C 1
ATOM 1876 O O . THR A 1 249 ? 5.777 1.081 -3.092 1.00 97.75 249 THR A O 1
ATOM 1879 N N . VAL A 1 250 ? 6.933 0.171 -4.801 1.00 96.75 250 VAL A N 1
ATOM 1880 C CA . VAL A 1 250 ? 8.177 0.902 -4.583 1.00 96.75 250 VAL A CA 1
ATOM 1881 C C . VAL A 1 250 ? 8.723 1.385 -5.917 1.00 96.75 250 VAL A C 1
ATOM 1883 O O . VAL A 1 250 ? 9.018 0.585 -6.803 1.00 96.75 250 VAL A O 1
ATOM 1886 N N . THR A 1 251 ? 8.925 2.696 -6.030 1.00 96.50 251 THR A N 1
ATOM 1887 C CA . THR A 1 251 ? 9.617 3.298 -7.177 1.00 96.50 251 THR A CA 1
ATOM 1888 C C . THR A 1 251 ? 10.961 3.867 -6.745 1.00 96.50 251 THR A C 1
ATOM 1890 O O . THR A 1 251 ? 11.018 4.710 -5.846 1.00 96.50 251 THR A O 1
ATOM 1893 N N . ALA A 1 252 ? 12.052 3.440 -7.381 1.00 94.44 252 ALA A N 1
ATOM 1894 C CA . ALA A 1 252 ? 13.391 3.929 -7.075 1.00 94.44 252 ALA A CA 1
ATOM 1895 C C . ALA A 1 252 ? 13.903 4.886 -8.158 1.00 94.44 252 ALA A C 1
ATOM 1897 O O . ALA A 1 252 ? 14.061 4.513 -9.317 1.00 94.44 252 ALA A O 1
ATOM 1898 N N . LEU A 1 253 ? 14.213 6.121 -7.761 1.00 93.31 253 LEU A N 1
ATOM 1899 C CA . LEU A 1 253 ? 14.756 7.158 -8.639 1.00 93.31 253 LEU A CA 1
ATOM 1900 C C . LEU A 1 253 ? 15.871 7.944 -7.932 1.00 93.31 253 LEU A C 1
ATOM 1902 O O . LEU A 1 253 ? 15.773 8.221 -6.726 1.00 93.31 253 LEU A O 1
ATOM 1906 N N . PRO A 1 254 ? 16.928 8.359 -8.658 1.00 91.75 254 PRO A N 1
ATOM 1907 C CA . PRO A 1 254 ? 18.050 9.079 -8.066 1.00 91.75 254 PRO A CA 1
ATOM 1908 C C . PRO A 1 254 ? 17.616 10.407 -7.411 1.00 91.75 254 PRO A C 1
ATOM 1910 O O . PRO A 1 254 ? 16.530 10.934 -7.696 1.00 91.75 254 PRO A O 1
ATOM 1913 N N . PRO A 1 255 ? 18.443 10.980 -6.518 1.00 90.75 255 PRO A N 1
ATOM 1914 C CA . PRO A 1 255 ? 18.241 12.332 -5.994 1.00 90.75 255 PRO A CA 1
ATOM 1915 C C . PRO A 1 255 ? 18.039 13.369 -7.110 1.00 90.75 255 PRO A C 1
ATOM 1917 O O . PRO A 1 255 ? 18.582 13.230 -8.199 1.00 90.75 255 PRO A O 1
ATOM 1920 N N . GLY A 1 256 ? 17.239 14.411 -6.860 1.00 88.62 256 GLY A N 1
ATOM 1921 C CA . GLY A 1 256 ? 16.966 15.461 -7.857 1.00 88.62 256 GLY A CA 1
ATOM 1922 C C . GLY A 1 256 ? 15.998 15.059 -8.984 1.00 88.62 256 GLY A C 1
ATOM 1923 O O . GLY A 1 256 ? 15.655 15.879 -9.838 1.00 88.62 256 GLY A O 1
ATOM 1924 N N . SER A 1 257 ? 15.482 13.828 -8.974 1.00 90.31 257 SER A N 1
ATOM 1925 C CA . SER A 1 257 ? 14.508 13.328 -9.954 1.00 90.31 257 SER A CA 1
ATOM 1926 C C . SER A 1 257 ? 13.131 13.998 -9.903 1.00 90.31 257 SER A C 1
ATOM 1928 O O . SER A 1 257 ? 12.325 13.692 -10.764 1.00 90.31 257 SER A O 1
ATOM 1930 N N . ARG A 1 258 ? 12.865 14.937 -8.982 1.00 92.62 258 ARG A N 1
ATOM 1931 C CA . ARG A 1 258 ? 11.536 15.543 -8.724 1.00 92.62 258 ARG A CA 1
ATOM 1932 C C . ARG A 1 258 ? 10.487 14.557 -8.179 1.00 92.62 258 ARG A C 1
ATOM 1934 O O . ARG A 1 258 ? 9.314 14.905 -8.116 1.00 92.62 258 ARG A O 1
ATOM 1941 N N . LYS A 1 259 ? 10.916 13.389 -7.674 1.00 93.50 259 LYS A N 1
ATOM 1942 C CA . LYS A 1 259 ? 10.023 12.367 -7.098 1.00 93.50 259 LYS A CA 1
ATOM 1943 C C . LYS A 1 259 ? 9.050 12.890 -6.035 1.00 93.50 259 LYS A C 1
ATOM 1945 O O . LYS A 1 259 ? 7.883 12.539 -6.065 1.00 93.50 259 LYS A O 1
ATOM 1950 N N . SER A 1 260 ? 9.499 13.784 -5.152 1.00 93.62 260 SER A N 1
ATOM 1951 C CA . SER A 1 260 ? 8.664 14.361 -4.087 1.00 93.62 260 SER A CA 1
ATOM 1952 C C . SER A 1 260 ? 7.609 15.356 -4.599 1.00 93.62 260 SER A C 1
ATOM 1954 O O . SER A 1 260 ? 6.676 15.670 -3.868 1.00 93.62 260 SER A O 1
ATOM 1956 N N . GLY A 1 261 ? 7.777 15.899 -5.813 1.00 95.62 261 GLY A N 1
ATOM 1957 C CA . GLY A 1 261 ? 6.761 16.716 -6.487 1.00 95.62 261 GLY A CA 1
ATOM 1958 C C . GLY A 1 261 ? 5.614 15.827 -6.949 1.00 95.62 261 GLY A C 1
ATOM 1959 O O . GLY A 1 261 ? 4.540 15.891 -6.368 1.00 95.62 261 GLY A O 1
ATOM 1960 N N . VAL A 1 262 ? 5.925 14.881 -7.839 1.00 97.50 262 VAL A N 1
ATOM 1961 C CA . VAL A 1 262 ? 4.965 13.887 -8.347 1.00 97.50 262 VAL A CA 1
ATOM 1962 C C . VAL A 1 262 ? 4.272 13.143 -7.208 1.00 97.50 262 VAL A C 1
ATOM 1964 O O . VAL A 1 262 ? 3.059 13.000 -7.209 1.00 97.50 262 VAL A O 1
ATOM 1967 N N . PHE A 1 263 ? 5.018 12.716 -6.182 1.00 97.88 263 PHE A N 1
ATOM 1968 C CA . PHE A 1 263 ? 4.440 12.073 -5.001 1.00 97.88 263 PHE A CA 1
ATOM 1969 C C . PHE A 1 263 ? 3.322 12.911 -4.375 1.00 97.88 263 PHE A C 1
ATOM 1971 O O . PHE A 1 263 ? 2.235 12.395 -4.141 1.00 97.88 263 PHE A O 1
ATOM 1978 N N . ARG A 1 264 ? 3.575 14.203 -4.138 1.00 97.56 264 ARG A N 1
ATOM 1979 C CA . ARG A 1 264 ? 2.612 15.130 -3.534 1.00 97.56 264 ARG A CA 1
ATOM 1980 C C . ARG A 1 264 ? 1.379 15.313 -4.410 1.00 97.56 264 ARG A C 1
ATOM 1982 O O . ARG A 1 264 ? 0.274 15.283 -3.881 1.00 97.56 264 ARG A O 1
ATOM 1989 N N . ASP A 1 265 ? 1.586 15.481 -5.710 1.00 98.31 265 ASP A N 1
ATOM 1990 C CA . ASP A 1 265 ? 0.518 15.777 -6.664 1.00 98.31 265 ASP A CA 1
ATOM 1991 C C . ASP A 1 265 ? -0.384 14.546 -6.858 1.00 98.31 265 ASP A C 1
ATOM 1993 O O . ASP A 1 265 ? -1.609 14.656 -6.842 1.00 98.31 265 ASP A O 1
ATOM 1997 N N . MET A 1 266 ? 0.201 13.343 -6.902 1.00 98.50 266 MET A N 1
ATOM 1998 C CA . MET A 1 266 ? -0.554 12.088 -6.974 1.00 98.50 266 MET A CA 1
ATOM 1999 C C . MET A 1 266 ? -1.407 11.841 -5.719 1.00 98.50 266 MET A C 1
ATOM 2001 O O . MET A 1 266 ? -2.559 11.427 -5.843 1.00 98.50 266 MET A O 1
ATOM 2005 N N . ILE A 1 267 ? -0.888 12.091 -4.509 1.00 98.12 267 ILE A N 1
ATOM 2006 C CA . ILE A 1 267 ? -1.634 11.821 -3.262 1.00 98.12 267 ILE A CA 1
ATOM 2007 C C . ILE A 1 267 ? -2.574 12.958 -2.840 1.00 98.12 267 ILE A C 1
ATOM 2009 O O . ILE A 1 267 ? -3.357 12.775 -1.905 1.00 98.12 267 ILE A O 1
ATOM 2013 N N . ALA A 1 268 ? -2.501 14.127 -3.483 1.00 98.25 268 ALA A N 1
ATOM 2014 C CA . ALA A 1 268 ? -3.248 15.320 -3.089 1.00 98.25 268 ALA A CA 1
ATOM 2015 C C . ALA A 1 268 ? -4.761 15.083 -2.881 1.00 98.25 268 ALA A C 1
ATOM 2017 O O . ALA A 1 268 ? -5.272 15.552 -1.858 1.00 98.25 268 ALA A O 1
ATOM 2018 N N . PRO A 1 269 ? -5.475 14.306 -3.728 1.00 98.44 269 PRO A N 1
ATOM 2019 C CA . PRO A 1 269 ? -6.895 14.028 -3.505 1.00 98.44 269 PRO A CA 1
ATOM 2020 C C . PRO A 1 269 ? -7.165 13.260 -2.202 1.00 98.44 269 PRO A C 1
ATOM 2022 O O . PRO A 1 269 ? -8.133 13.554 -1.505 1.00 98.44 269 PRO A O 1
ATOM 2025 N N . LEU A 1 270 ? -6.289 12.315 -1.832 1.00 98.44 270 LEU A N 1
ATOM 2026 C CA . LEU A 1 270 ? -6.417 11.550 -0.585 1.00 98.44 270 LEU A CA 1
ATOM 2027 C C . LEU A 1 270 ? -6.253 12.464 0.637 1.00 98.44 270 LEU A C 1
ATOM 2029 O O . LEU A 1 270 ? -7.025 12.378 1.590 1.00 98.44 270 LEU A O 1
ATOM 2033 N N . VAL A 1 271 ? -5.262 13.361 0.594 1.00 98.06 271 VAL A N 1
ATOM 2034 C CA . VAL A 1 271 ? -4.989 14.329 1.670 1.00 98.06 271 VAL A CA 1
ATOM 2035 C C . VAL A 1 271 ? -6.132 15.338 1.807 1.00 98.06 271 VAL A C 1
ATOM 2037 O O . VAL A 1 271 ? -6.506 15.702 2.924 1.00 98.06 271 VAL A O 1
ATOM 2040 N N . ALA A 1 272 ? -6.687 15.799 0.684 1.00 98.06 272 ALA A N 1
ATOM 2041 C CA . ALA A 1 272 ? -7.828 16.708 0.673 1.00 98.06 272 ALA A CA 1
ATOM 2042 C C . ALA A 1 272 ? -9.070 16.052 1.294 1.00 98.06 272 ALA A C 1
ATOM 2044 O O . ALA A 1 272 ? -9.667 16.634 2.200 1.00 98.06 272 ALA A O 1
ATOM 2045 N N . TYR A 1 273 ? -9.389 14.823 0.878 1.00 97.94 273 TYR A N 1
ATOM 2046 C CA . TYR A 1 273 ? -10.509 14.054 1.419 1.00 97.94 273 TYR A CA 1
ATOM 2047 C C . TYR A 1 273 ? -10.343 13.744 2.912 1.00 97.94 273 TYR A C 1
ATOM 2049 O O . TYR A 1 273 ? -11.267 13.968 3.689 1.00 97.94 273 TYR A O 1
ATOM 2057 N N . GLU A 1 274 ? -9.159 13.292 3.350 1.00 97.25 274 GLU A N 1
ATOM 2058 C CA . GLU A 1 274 ? -8.889 13.043 4.774 1.00 97.25 274 GLU A CA 1
ATOM 2059 C C . GLU A 1 274 ? -9.140 14.307 5.610 1.00 97.25 274 GLU A C 1
ATOM 2061 O O . GLU A 1 274 ? -9.810 14.253 6.641 1.00 97.25 274 GLU A O 1
ATOM 2066 N N . ARG A 1 275 ? -8.668 15.470 5.141 1.00 97.56 275 ARG A N 1
ATOM 2067 C CA . ARG A 1 275 ? -8.891 16.751 5.823 1.00 97.56 275 ARG A CA 1
ATOM 2068 C C . ARG A 1 275 ? -10.374 17.122 5.894 1.00 97.56 275 ARG A C 1
ATOM 2070 O O . ARG A 1 275 ? -10.807 17.619 6.935 1.00 97.56 275 ARG A O 1
ATOM 2077 N N . GLU A 1 276 ? -11.120 16.933 4.811 1.00 97.00 276 GLU A N 1
ATOM 2078 C CA . GLU A 1 276 ? -12.559 17.209 4.761 1.00 97.00 276 GLU A CA 1
ATOM 2079 C C . GLU A 1 276 ? -13.327 16.310 5.740 1.00 97.00 276 GLU A C 1
ATOM 2081 O O . GLU A 1 276 ? -14.072 16.813 6.585 1.00 97.00 276 GLU A O 1
ATOM 2086 N N . GLU A 1 277 ? -13.054 15.005 5.731 1.00 95.94 277 GLU A N 1
ATOM 2087 C CA . GLU A 1 277 ? -13.683 14.046 6.642 1.00 95.94 277 GLU A CA 1
ATOM 2088 C C . GLU A 1 277 ? -13.324 14.313 8.105 1.00 95.94 277 GLU A C 1
ATOM 2090 O O . GLU A 1 277 ? -14.193 14.278 8.981 1.00 95.94 277 GLU A O 1
ATOM 2095 N N . MET A 1 278 ? -12.069 14.672 8.391 1.00 96.44 278 MET A N 1
ATOM 2096 C CA . MET A 1 278 ? -11.668 15.114 9.727 1.00 96.44 278 MET A CA 1
ATOM 2097 C C . MET A 1 278 ? -12.483 16.324 10.192 1.00 96.44 278 MET A C 1
ATOM 2099 O O . MET A 1 278 ? -12.903 16.366 11.348 1.00 96.44 278 MET A O 1
ATOM 2103 N N . GLN A 1 279 ? -12.716 17.312 9.324 1.00 97.25 279 GLN A N 1
ATOM 2104 C CA . GLN A 1 279 ? -13.520 18.489 9.666 1.00 97.25 279 GLN A CA 1
ATOM 2105 C C . GLN A 1 279 ? -14.996 18.137 9.864 1.00 97.25 279 GLN A C 1
ATOM 2107 O O . GLN A 1 279 ? -15.599 18.609 10.831 1.00 97.25 279 GLN A O 1
ATOM 2112 N N . ARG A 1 280 ? -15.552 17.281 8.999 1.00 96.56 280 ARG A N 1
ATOM 2113 C CA . ARG A 1 280 ? -16.943 16.816 9.061 1.00 96.56 280 ARG A CA 1
ATOM 2114 C C . ARG A 1 280 ? -17.237 16.036 10.343 1.00 96.56 280 ARG A C 1
ATOM 2116 O O . ARG A 1 280 ? -18.281 16.239 10.958 1.00 96.56 280 ARG A O 1
ATOM 2123 N N . VAL A 1 281 ? -16.318 15.163 10.758 1.00 96.31 281 VAL A N 1
ATOM 2124 C CA . VAL A 1 281 ? -16.511 14.240 11.890 1.00 96.31 281 VAL A CA 1
ATOM 2125 C C . VAL A 1 281 ? -16.108 14.860 13.236 1.00 96.31 281 VAL A C 1
ATOM 2127 O O . VAL A 1 281 ? -16.649 14.482 14.273 1.00 96.31 281 VAL A O 1
ATOM 2130 N N . LYS A 1 282 ? -15.235 15.877 13.254 1.00 96.56 282 LYS A N 1
ATOM 2131 C CA . LYS A 1 282 ? -14.810 16.587 14.478 1.00 96.56 282 LYS A CA 1
ATOM 2132 C C . LYS A 1 282 ? -15.947 17.000 15.439 1.00 96.56 282 LYS A C 1
ATOM 2134 O O . LYS A 1 282 ? -15.784 16.764 16.642 1.00 96.56 282 LYS A O 1
ATOM 2139 N N . PRO A 1 283 ? -17.057 17.629 14.996 1.00 97.12 283 PRO A N 1
ATOM 2140 C CA . PRO A 1 283 ? -18.152 17.968 15.907 1.00 97.12 283 PRO A CA 1
ATOM 2141 C C . PRO A 1 283 ? -18.811 16.721 16.513 1.00 97.12 283 PRO A C 1
ATOM 2143 O O . PRO A 1 283 ? -19.036 16.708 17.719 1.00 97.12 283 PRO A O 1
ATOM 2146 N N . LEU A 1 284 ? -19.004 15.656 15.725 1.00 96.56 284 LEU A N 1
ATOM 2147 C CA . LEU A 1 284 ? -19.593 14.389 16.181 1.00 96.56 284 LEU A CA 1
ATOM 2148 C C . LEU A 1 284 ? -18.724 13.711 17.247 1.00 96.56 284 LEU A C 1
ATOM 2150 O O . LEU A 1 284 ? -19.234 13.222 18.249 1.00 96.56 284 LEU A O 1
ATOM 2154 N N . ILE A 1 285 ? -17.398 13.739 17.071 1.00 95.69 285 ILE A N 1
ATOM 2155 C CA . ILE A 1 285 ? -16.448 13.246 18.081 1.00 95.69 285 ILE A CA 1
ATOM 2156 C C . ILE A 1 285 ? -16.590 14.046 19.374 1.00 95.69 285 ILE A C 1
ATOM 2158 O O . ILE A 1 285 ? -16.628 13.468 20.455 1.00 95.69 285 ILE A O 1
ATOM 2162 N N . SER A 1 286 ? -16.660 15.374 19.268 1.00 96.06 286 SER A N 1
ATOM 2163 C CA . SER A 1 286 ? -16.739 16.257 20.437 1.00 96.06 286 SER A CA 1
ATOM 2164 C C . SER A 1 286 ? -18.030 16.026 21.230 1.00 96.06 286 SER A C 1
ATOM 2166 O O . SER A 1 286 ? -17.995 15.989 22.459 1.00 96.06 286 SER A O 1
ATOM 2168 N N . GLU A 1 287 ? -19.151 15.842 20.529 1.00 96.19 287 GLU A N 1
ATOM 2169 C CA . GLU A 1 287 ? -20.459 15.527 21.109 1.00 96.19 287 GLU A CA 1
ATOM 2170 C C . GLU A 1 287 ? -20.454 14.154 21.793 1.00 96.19 287 GLU A C 1
ATOM 2172 O O . GLU A 1 287 ? -20.712 14.075 22.996 1.00 96.19 287 GLU A O 1
ATOM 2177 N N . ALA A 1 288 ? -20.034 13.101 21.085 1.00 95.88 288 ALA A N 1
ATOM 2178 C CA . ALA A 1 288 ? -19.977 11.745 21.631 1.00 95.88 288 ALA A CA 1
ATOM 2179 C C . ALA A 1 288 ? -18.999 11.625 22.816 1.00 95.88 288 ALA A C 1
ATOM 2181 O O . ALA A 1 288 ? -19.275 10.931 23.792 1.00 95.88 288 ALA A O 1
ATOM 2182 N N . GLN A 1 289 ? -17.861 12.333 22.788 1.00 96.06 289 GLN A N 1
ATOM 2183 C CA . GLN A 1 289 ? -16.921 12.374 23.916 1.00 96.06 289 GLN A CA 1
ATOM 2184 C C . GLN A 1 289 ? -17.505 13.082 25.142 1.00 96.06 289 GLN A C 1
ATOM 2186 O O . GLN A 1 289 ? -17.240 12.670 26.276 1.00 96.06 289 GLN A O 1
ATOM 2191 N N . LEU A 1 290 ? -18.273 14.157 24.938 1.00 96.62 290 LEU A N 1
ATOM 2192 C CA . LEU A 1 290 ? -18.956 14.845 26.029 1.00 96.62 290 LEU A CA 1
ATOM 2193 C C . LEU A 1 290 ? -20.019 13.937 26.652 1.00 96.62 290 LEU A C 1
ATOM 2195 O O . LEU A 1 290 ? -20.045 13.800 27.876 1.00 96.62 290 LEU A O 1
ATOM 2199 N N . GLU A 1 291 ? -20.841 13.295 25.825 1.00 96.38 291 GLU A N 1
ATOM 2200 C CA . GLU A 1 291 ? -21.856 12.337 26.265 1.00 96.38 291 GLU A CA 1
ATOM 2201 C C . GLU A 1 291 ? -21.225 11.178 27.045 1.00 96.38 291 GLU A C 1
ATOM 2203 O O . GLU A 1 291 ? -21.602 10.927 28.193 1.00 96.38 291 GLU A O 1
ATOM 2208 N N . PHE A 1 292 ? -20.166 10.573 26.499 1.00 96.19 292 PHE A N 1
ATOM 2209 C CA . PHE A 1 292 ? -19.403 9.518 27.164 1.00 96.19 292 PHE A CA 1
ATOM 2210 C C . PHE A 1 292 ? -18.885 9.968 28.532 1.00 96.19 292 PHE A C 1
ATOM 2212 O O . PHE A 1 292 ? -18.993 9.239 29.521 1.00 96.19 292 PHE A O 1
ATOM 2219 N N . LYS A 1 293 ? -18.340 11.188 28.624 1.00 97.25 293 LYS A N 1
ATOM 2220 C CA . LYS A 1 293 ? -17.824 11.744 29.882 1.00 97.25 293 LYS A CA 1
ATOM 2221 C C . LYS A 1 293 ? -18.936 11.969 30.909 1.00 97.25 293 LYS A C 1
ATOM 2223 O O . LYS A 1 293 ? -18.731 11.686 32.091 1.00 97.25 293 LYS A O 1
ATOM 2228 N N . VAL A 1 294 ? -20.094 12.473 30.482 1.00 97.25 294 VAL A N 1
ATOM 2229 C CA . VAL A 1 294 ? -21.257 12.691 31.357 1.00 97.25 294 VAL A CA 1
ATOM 2230 C C . VAL A 1 294 ? -21.794 11.360 31.877 1.00 97.25 294 VAL A C 1
ATOM 2232 O O . VAL A 1 294 ? -21.964 11.213 33.089 1.00 97.25 294 VAL A O 1
ATOM 2235 N N . LEU A 1 295 ? -22.005 10.381 30.995 1.00 96.69 295 LEU A N 1
ATOM 2236 C CA . LEU A 1 295 ? -22.473 9.047 31.370 1.00 96.69 295 LEU A CA 1
ATOM 2237 C C . LEU A 1 295 ? -21.467 8.328 32.276 1.00 96.69 295 LEU A C 1
ATOM 2239 O O . LEU A 1 295 ? -21.857 7.791 33.310 1.00 96.69 295 LEU A O 1
ATOM 2243 N N . SER A 1 296 ? -20.168 8.413 31.978 1.00 96.06 296 SER A N 1
ATOM 2244 C CA . SER A 1 296 ? -19.110 7.857 32.835 1.00 96.06 296 SER A CA 1
ATOM 2245 C C . SER A 1 296 ? -19.145 8.454 34.245 1.00 96.06 296 SER A C 1
ATOM 2247 O O . SER A 1 296 ? -19.075 7.721 35.231 1.00 96.06 296 SER A O 1
ATOM 2249 N N . GLY A 1 297 ? -19.322 9.776 34.360 1.00 97.25 297 GLY A N 1
ATOM 2250 C CA . GLY A 1 297 ? -19.461 10.447 35.655 1.00 97.25 297 GLY A CA 1
ATOM 2251 C C . GLY A 1 297 ? -20.744 10.063 36.403 1.00 97.25 297 GLY A C 1
ATOM 2252 O O . GLY A 1 297 ? -20.721 9.910 37.627 1.00 97.25 297 GLY A O 1
ATOM 2253 N N . ARG A 1 298 ? -21.863 9.866 35.689 1.00 96.94 298 ARG A N 1
ATOM 2254 C CA . ARG A 1 298 ? -23.111 9.348 36.279 1.00 96.94 298 ARG A CA 1
ATOM 2255 C C . ARG A 1 298 ? -22.931 7.920 36.796 1.00 96.94 298 ARG A C 1
ATOM 2257 O O . ARG A 1 298 ? -23.355 7.651 37.919 1.00 96.94 298 ARG A O 1
ATOM 2264 N N . ARG A 1 299 ? -22.264 7.049 36.029 1.00 97.19 299 ARG A N 1
ATOM 2265 C CA . ARG A 1 299 ? -21.971 5.665 36.428 1.00 97.19 299 ARG A CA 1
ATOM 2266 C C . ARG A 1 299 ? -21.130 5.631 37.698 1.00 97.19 299 ARG A C 1
ATOM 2268 O O . ARG A 1 299 ? -21.527 4.995 38.664 1.00 97.19 299 ARG A O 1
ATOM 2275 N N . GLU A 1 300 ? -20.038 6.395 37.743 1.00 97.00 300 GLU A N 1
ATOM 2276 C CA . GLU A 1 300 ? -19.169 6.471 38.926 1.00 97.00 300 GLU A CA 1
ATOM 2277 C C . GLU A 1 300 ? -19.935 6.969 40.167 1.00 97.00 300 GLU A C 1
ATOM 2279 O O . GLU A 1 300 ? -19.739 6.474 41.280 1.00 97.00 300 GLU A O 1
ATOM 2284 N N . LYS A 1 301 ? -20.846 7.937 39.993 1.00 97.25 301 LYS A N 1
ATOM 2285 C CA . LYS A 1 301 ? -21.708 8.416 41.081 1.00 97.25 301 LYS A CA 1
ATOM 2286 C C . LYS A 1 301 ? -22.676 7.329 41.564 1.00 97.25 301 LYS A C 1
ATOM 2288 O O . LYS A 1 301 ? -22.823 7.179 42.777 1.00 97.25 301 LYS A O 1
ATOM 2293 N N . ALA A 1 302 ? -23.315 6.594 40.653 1.00 95.88 302 ALA A N 1
ATOM 2294 C CA . ALA A 1 302 ? -24.231 5.500 40.984 1.00 95.88 302 ALA A CA 1
ATOM 2295 C C . ALA A 1 302 ? -23.497 4.335 41.675 1.00 95.88 302 ALA A C 1
ATOM 2297 O O . ALA A 1 302 ? -23.940 3.863 42.720 1.00 95.88 302 ALA A O 1
ATOM 2298 N N . GLU A 1 303 ? -22.312 3.959 41.184 1.00 96.44 303 GLU A N 1
ATOM 2299 C CA . GLU A 1 303 ? -21.431 2.966 41.815 1.00 96.44 303 GLU A CA 1
ATOM 2300 C C . GLU A 1 303 ? -21.065 3.375 43.252 1.00 96.44 303 GLU A C 1
ATOM 2302 O O . GLU A 1 303 ? -21.211 2.589 44.191 1.00 96.44 303 GLU A O 1
ATOM 2307 N N . LYS A 1 304 ? -20.653 4.633 43.461 1.00 97.25 304 LYS A N 1
ATOM 2308 C CA . LYS A 1 304 ? -20.351 5.161 44.803 1.00 97.25 304 LYS A CA 1
ATOM 2309 C C . LYS A 1 304 ? -21.580 5.201 45.711 1.00 97.25 304 LYS A C 1
ATOM 2311 O O . LYS A 1 304 ? -21.440 4.956 46.910 1.00 97.25 304 LYS A O 1
ATOM 2316 N N . ALA A 1 305 ? -22.759 5.517 45.179 1.00 95.81 305 ALA A N 1
ATOM 2317 C CA . ALA A 1 305 ? -24.004 5.508 45.944 1.00 95.81 305 ALA A CA 1
ATOM 2318 C C . ALA A 1 305 ? -24.400 4.083 46.362 1.00 95.81 305 ALA A C 1
ATOM 2320 O O . ALA A 1 305 ? -24.796 3.884 47.507 1.00 95.81 305 ALA A O 1
ATOM 2321 N N . ALA A 1 306 ? -24.200 3.090 45.490 1.00 95.25 306 ALA A N 1
ATOM 2322 C CA . ALA A 1 306 ? -24.413 1.680 45.809 1.00 95.25 306 ALA A CA 1
ATOM 2323 C C . ALA A 1 306 ? -23.458 1.182 46.907 1.00 95.25 306 ALA A C 1
ATOM 2325 O O . ALA A 1 306 ? -23.895 0.535 47.856 1.00 95.25 306 ALA A O 1
ATOM 2326 N N . ILE A 1 307 ? -22.164 1.514 46.817 1.00 96.38 307 ILE A N 1
ATOM 2327 C CA . ILE A 1 307 ? -21.156 1.112 47.817 1.00 96.38 307 ILE A CA 1
ATOM 2328 C C . ILE A 1 307 ? -21.478 1.685 49.206 1.00 96.38 307 ILE A C 1
ATOM 2330 O O . ILE A 1 307 ? -21.295 0.998 50.209 1.00 96.38 307 ILE A O 1
ATOM 2334 N N . ASN A 1 308 ? -21.963 2.928 49.268 1.00 95.81 308 ASN A N 1
ATOM 2335 C CA . ASN A 1 308 ? -22.235 3.640 50.521 1.00 95.81 308 ASN A CA 1
ATOM 2336 C C . ASN A 1 308 ? -23.709 3.572 50.967 1.00 95.81 308 ASN A C 1
ATOM 2338 O O . ASN A 1 308 ? -24.114 4.344 51.838 1.00 95.81 308 ASN A O 1
ATOM 2342 N N . ALA A 1 309 ? -24.525 2.708 50.358 1.00 95.25 309 ALA A N 1
ATOM 2343 C CA . ALA A 1 309 ? -25.955 2.647 50.638 1.00 95.25 309 ALA A CA 1
ATOM 2344 C C . ALA A 1 309 ? -26.235 2.201 52.094 1.00 95.25 309 ALA A C 1
ATOM 2346 O O . ALA A 1 309 ? -25.625 1.233 52.560 1.00 95.25 309 ALA A O 1
ATOM 2347 N N . PRO A 1 310 ? -27.157 2.875 52.810 1.00 93.00 310 PRO A N 1
ATOM 2348 C CA . PRO A 1 310 ? -27.458 2.601 54.217 1.00 93.00 310 PRO A CA 1
ATOM 2349 C C . PRO A 1 310 ? -28.297 1.331 54.427 1.00 93.00 310 PRO A C 1
ATOM 2351 O O . PRO A 1 310 ? -28.288 0.777 55.525 1.00 93.00 310 PRO A O 1
ATOM 2354 N N . ASP A 1 311 ? -28.992 0.864 53.389 1.00 95.88 311 ASP A N 1
ATOM 2355 C CA . ASP A 1 311 ? -29.816 -0.343 53.387 1.00 95.88 311 ASP A CA 1
ATOM 2356 C C . ASP A 1 311 ? -29.739 -1.075 52.036 1.00 95.88 311 ASP A C 1
ATOM 2358 O O . ASP A 1 311 ? -29.177 -0.575 51.053 1.00 95.88 311 ASP A O 1
ATOM 2362 N N . ASP A 1 312 ? -30.256 -2.304 52.017 1.00 92.88 312 ASP A N 1
ATOM 2363 C CA . ASP A 1 312 ? -30.166 -3.205 50.866 1.00 92.88 312 ASP A CA 1
ATOM 2364 C C . ASP A 1 312 ? -31.064 -2.771 49.693 1.00 92.88 312 ASP A C 1
ATOM 2366 O O . ASP A 1 312 ? -30.691 -2.985 48.535 1.00 92.88 312 ASP A O 1
ATOM 2370 N N . ASP A 1 313 ? -32.189 -2.099 49.955 1.00 94.50 313 ASP A N 1
ATOM 2371 C CA . ASP A 1 313 ? -33.096 -1.611 48.909 1.00 94.50 313 ASP A CA 1
ATOM 2372 C C . ASP A 1 313 ? -32.433 -0.463 48.132 1.00 94.50 313 ASP A C 1
ATOM 2374 O O . ASP A 1 313 ? -32.345 -0.495 46.899 1.00 94.50 313 ASP A O 1
ATOM 2378 N N . MET A 1 314 ? -31.856 0.510 48.847 1.00 92.19 314 MET A N 1
ATOM 2379 C CA . MET A 1 314 ? -31.074 1.597 48.250 1.00 92.19 314 MET A CA 1
ATOM 2380 C C . MET A 1 314 ? -29.820 1.081 47.538 1.00 92.19 314 MET A C 1
ATOM 2382 O O . MET A 1 314 ? -29.432 1.637 46.505 1.00 92.19 314 MET A O 1
ATOM 2386 N N . ARG A 1 315 ? -29.168 0.032 48.059 1.00 94.94 315 ARG A N 1
ATOM 2387 C CA . ARG A 1 315 ? -28.021 -0.593 47.379 1.00 94.94 315 ARG A CA 1
ATOM 2388 C C . ARG A 1 315 ? -28.440 -1.152 46.025 1.00 94.94 315 ARG A C 1
ATOM 2390 O O . ARG A 1 315 ? -27.796 -0.838 45.025 1.00 94.94 315 ARG A O 1
ATOM 2397 N N . THR A 1 316 ? -29.519 -1.930 46.003 1.00 95.50 316 THR A N 1
ATOM 2398 C CA . THR A 1 316 ? -30.047 -2.574 44.793 1.00 95.50 316 THR A CA 1
ATOM 2399 C C . THR A 1 316 ? -30.448 -1.529 43.752 1.00 95.50 316 THR A C 1
ATOM 2401 O O . THR A 1 316 ? -29.995 -1.592 42.613 1.00 95.50 316 THR A O 1
ATOM 2404 N N . GLN A 1 317 ? -31.173 -0.481 44.159 1.00 94.94 317 GLN A N 1
ATOM 2405 C CA . GLN A 1 317 ? -31.589 0.592 43.251 1.00 94.94 317 GLN A CA 1
ATOM 2406 C C . GLN A 1 317 ? -30.405 1.313 42.579 1.00 94.94 317 GLN A C 1
ATOM 2408 O O . GLN A 1 317 ? -30.438 1.582 41.378 1.00 94.94 317 GLN A O 1
ATOM 2413 N N . ASN A 1 318 ? -29.346 1.632 43.331 1.00 94.62 318 ASN A N 1
ATOM 2414 C CA . ASN A 1 318 ? -28.166 2.293 42.765 1.00 94.62 318 ASN A CA 1
ATOM 2415 C C . ASN A 1 318 ? -27.332 1.351 41.880 1.00 94.62 318 ASN A C 1
ATOM 2417 O O . ASN A 1 318 ? -26.707 1.816 40.925 1.00 94.62 318 ASN A O 1
ATOM 2421 N N . GLN A 1 319 ? -27.320 0.045 42.172 1.00 95.31 319 GLN A N 1
ATOM 2422 C CA . GLN A 1 319 ? -26.690 -0.956 41.304 1.00 95.31 319 GLN A CA 1
ATOM 2423 C C . GLN A 1 319 ? -27.426 -1.088 39.970 1.00 95.31 319 GLN A C 1
ATOM 2425 O O . GLN A 1 319 ? -26.772 -1.109 38.927 1.00 95.31 319 GLN A O 1
ATOM 2430 N N . ASP A 1 320 ? -28.758 -1.116 39.990 1.00 96.00 320 ASP A N 1
ATOM 2431 C CA . ASP A 1 320 ? -29.573 -1.183 38.776 1.00 96.00 320 ASP A CA 1
ATOM 2432 C C . ASP A 1 320 ? -29.379 0.061 37.895 1.00 96.00 320 ASP A C 1
ATOM 2434 O O . ASP A 1 320 ? -29.190 -0.072 36.685 1.00 96.00 320 ASP A O 1
ATOM 2438 N N . GLU A 1 321 ? -29.329 1.260 38.490 1.00 95.44 321 GLU A N 1
ATOM 2439 C CA . GLU A 1 321 ? -29.007 2.503 37.766 1.00 95.44 321 GLU A CA 1
ATOM 2440 C C . GLU A 1 321 ? -27.587 2.459 37.176 1.00 95.44 321 GLU A C 1
ATOM 2442 O O . GLU A 1 321 ? -27.390 2.789 36.006 1.00 95.44 321 GLU A O 1
ATOM 2447 N N . ALA A 1 322 ? -26.584 2.012 37.943 1.00 95.75 322 ALA A N 1
ATOM 2448 C CA . ALA A 1 322 ? -25.215 1.882 37.442 1.00 95.75 322 ALA A CA 1
ATOM 2449 C C . ALA A 1 322 ? -25.126 0.896 36.265 1.00 95.75 322 ALA A C 1
ATOM 2451 O O . ALA A 1 322 ? -24.432 1.170 35.284 1.00 95.75 322 ALA A O 1
ATOM 2452 N N . LEU A 1 323 ? -25.854 -0.223 36.336 1.00 96.50 323 LEU A N 1
ATOM 2453 C CA . LEU A 1 323 ? -25.921 -1.219 35.268 1.00 96.50 323 LEU A CA 1
ATOM 2454 C C . LEU A 1 323 ? -26.667 -0.690 34.036 1.00 96.50 323 LEU A C 1
ATOM 2456 O O . LEU A 1 323 ? -26.268 -0.979 32.908 1.00 96.50 323 LEU A O 1
ATOM 2460 N N . HIS A 1 324 ? -27.729 0.093 34.230 1.00 96.50 324 HIS A N 1
ATOM 2461 C CA . HIS A 1 324 ? -28.441 0.753 33.139 1.00 96.50 324 HIS A CA 1
ATOM 2462 C C . HIS A 1 324 ? -27.526 1.732 32.390 1.00 96.50 324 HIS A C 1
ATOM 2464 O O . HIS A 1 324 ? -27.386 1.615 31.173 1.00 96.50 324 HIS A O 1
ATOM 2470 N N . ILE A 1 325 ? -26.815 2.601 33.116 1.00 96.56 325 ILE A N 1
ATOM 2471 C CA . ILE A 1 325 ? -25.845 3.539 32.528 1.00 96.56 325 ILE A CA 1
ATOM 2472 C C . ILE A 1 325 ? -24.680 2.790 31.866 1.00 96.56 325 ILE A C 1
ATOM 2474 O O . ILE A 1 325 ? -24.184 3.223 30.828 1.00 96.56 325 ILE A O 1
ATOM 2478 N N . ALA A 1 326 ? -24.232 1.666 32.433 1.00 94.38 326 ALA A N 1
ATOM 2479 C CA . ALA A 1 326 ? -23.196 0.842 31.812 1.00 94.38 326 ALA A CA 1
ATOM 2480 C C . ALA A 1 326 ? -23.633 0.331 30.429 1.00 94.38 326 ALA A C 1
ATOM 2482 O O . ALA A 1 326 ? -22.860 0.430 29.484 1.00 94.38 326 ALA A O 1
ATOM 2483 N N . ARG A 1 327 ? -24.888 -0.114 30.281 1.00 94.94 327 ARG A N 1
ATOM 2484 C CA . ARG A 1 327 ? -25.439 -0.526 28.978 1.00 94.94 327 ARG A CA 1
ATOM 2485 C C . ARG A 1 327 ? -25.545 0.637 27.989 1.00 94.94 327 ARG A C 1
ATOM 2487 O O . ARG A 1 327 ? -25.294 0.434 26.807 1.00 94.94 327 ARG A O 1
ATOM 2494 N N . GLU A 1 328 ? -25.903 1.838 28.452 1.00 95.00 328 GLU A N 1
ATOM 2495 C CA . GLU A 1 328 ? -25.887 3.043 27.605 1.00 95.00 328 GLU A CA 1
ATOM 2496 C C . GLU A 1 328 ? -24.466 3.375 27.127 1.00 95.00 328 GLU A C 1
ATOM 2498 O O . GLU A 1 328 ? -24.264 3.651 25.948 1.00 95.00 328 GLU A O 1
ATOM 2503 N N . LEU A 1 329 ? -23.472 3.297 28.020 1.00 93.12 329 LEU A N 1
ATOM 2504 C CA . LEU A 1 329 ? -22.061 3.497 27.676 1.00 93.12 329 LEU A CA 1
ATOM 2505 C C . LEU A 1 329 ? -21.546 2.453 26.681 1.00 93.12 329 LEU A C 1
ATOM 2507 O O . LEU A 1 329 ? -20.803 2.820 25.777 1.00 93.12 329 LEU A O 1
ATOM 2511 N N . ASP A 1 330 ? -21.943 1.187 26.830 1.00 91.50 330 ASP A N 1
ATOM 2512 C CA . ASP A 1 330 ? -21.553 0.108 25.914 1.00 91.50 330 ASP A CA 1
ATOM 2513 C C . ASP A 1 330 ? -22.176 0.285 24.516 1.00 91.50 330 ASP A C 1
ATOM 2515 O O . ASP A 1 330 ? -21.576 -0.106 23.516 1.00 91.50 330 ASP A O 1
ATOM 2519 N N . ALA A 1 331 ? -23.365 0.892 24.431 1.00 91.50 331 ALA A N 1
ATOM 2520 C CA . ALA A 1 331 ? -24.021 1.215 23.163 1.00 91.50 331 ALA A CA 1
ATOM 2521 C C . ALA A 1 331 ? -23.491 2.513 22.518 1.00 91.50 331 ALA A C 1
ATOM 2523 O O . ALA A 1 331 ? -23.644 2.713 21.309 1.00 91.50 331 ALA A O 1
ATOM 2524 N N . LEU A 1 332 ? -22.873 3.405 23.300 1.00 92.69 332 LEU A N 1
ATOM 2525 C CA . LEU A 1 332 ? -22.354 4.680 22.816 1.00 92.69 332 LEU A CA 1
ATOM 2526 C C . LEU A 1 332 ? -21.051 4.482 22.034 1.00 92.69 332 LEU A C 1
ATOM 2528 O O . LEU A 1 332 ? -19.993 4.191 22.589 1.00 92.69 332 LEU A O 1
ATOM 2532 N N . THR A 1 333 ? -21.102 4.735 20.729 1.00 89.69 333 THR A N 1
ATOM 2533 C CA . THR A 1 333 ? -19.911 4.707 19.873 1.00 89.69 333 THR A CA 1
ATOM 2534 C C . THR A 1 333 ? -19.313 6.103 19.753 1.00 89.69 333 THR A C 1
ATOM 2536 O O . THR A 1 333 ? -19.944 7.010 19.215 1.00 89.69 333 THR A O 1
ATOM 2539 N N . VAL A 1 334 ? -18.067 6.277 20.201 1.00 92.19 334 VAL A N 1
ATOM 2540 C CA . VAL A 1 334 ? -17.290 7.496 19.933 1.00 92.19 334 VAL A CA 1
ATOM 2541 C C . VAL A 1 334 ? -16.564 7.319 18.597 1.00 92.19 334 VAL A C 1
ATOM 2543 O O . VAL A 1 334 ? -15.689 6.454 18.512 1.00 92.19 334 VAL A O 1
ATOM 2546 N N . PRO A 1 335 ? -16.878 8.114 17.556 1.00 92.12 335 PRO A N 1
ATOM 2547 C CA . PRO A 1 335 ? -16.186 8.002 16.280 1.00 92.12 335 PRO A CA 1
ATOM 2548 C C . PRO A 1 335 ? -14.684 8.251 16.444 1.00 92.12 335 PRO A C 1
ATOM 2550 O O . PRO A 1 335 ? -14.257 9.110 17.221 1.00 92.12 335 PRO A O 1
ATOM 2553 N N . VAL A 1 336 ? -13.867 7.524 15.687 1.00 92.62 336 VAL A N 1
ATOM 2554 C CA . VAL A 1 336 ? -12.437 7.825 15.578 1.00 92.62 336 VAL A CA 1
ATOM 2555 C C . VAL A 1 336 ? -12.220 8.991 14.618 1.00 92.62 336 VAL A C 1
ATOM 2557 O O . VAL A 1 336 ? -13.009 9.215 13.699 1.00 92.62 336 VAL A O 1
ATOM 2560 N N . THR A 1 337 ? -11.133 9.739 14.809 1.00 94.31 337 THR A N 1
ATOM 2561 C CA . THR A 1 337 ? -10.709 10.750 13.834 1.00 94.31 337 THR A CA 1
ATOM 2562 C C . THR A 1 337 ? -10.388 10.059 12.508 1.00 94.31 337 THR A C 1
ATOM 2564 O O . THR A 1 337 ? -9.470 9.239 12.504 1.00 94.31 337 THR A O 1
ATOM 2567 N N . PRO A 1 338 ? -11.081 10.387 11.399 1.00 94.06 338 PRO A N 1
ATOM 2568 C CA . PRO A 1 338 ? -10.831 9.757 10.109 1.00 94.06 338 PRO A CA 1
ATOM 2569 C C . PRO A 1 338 ? -9.374 9.894 9.683 1.00 94.06 338 PRO A C 1
ATOM 2571 O O . PRO A 1 338 ? -8.783 10.972 9.798 1.00 94.06 338 PRO A O 1
ATOM 2574 N N . ARG A 1 339 ? -8.808 8.797 9.183 1.00 95.12 339 ARG A N 1
ATOM 2575 C CA . ARG A 1 339 ? -7.444 8.751 8.671 1.00 95.12 339 ARG A CA 1
ATOM 2576 C C . ARG A 1 339 ? -7.304 7.673 7.610 1.00 95.12 339 ARG A C 1
ATOM 2578 O O . ARG A 1 339 ? -7.732 6.542 7.814 1.00 95.12 339 ARG A O 1
ATOM 2585 N N . LEU A 1 340 ? -6.674 8.035 6.503 1.00 95.12 340 LEU A N 1
ATOM 2586 C CA . LEU A 1 340 ? -6.346 7.151 5.390 1.00 95.12 340 LEU A CA 1
ATOM 2587 C C . LEU A 1 340 ? -4.840 6.916 5.304 1.00 95.12 340 LEU A C 1
ATOM 2589 O O . LEU A 1 340 ? -4.413 5.825 4.927 1.00 95.12 340 LEU A O 1
ATOM 2593 N N . ILE A 1 341 ? -4.040 7.931 5.649 1.00 95.88 341 ILE A N 1
ATOM 2594 C CA . ILE A 1 341 ? -2.592 7.915 5.450 1.00 95.88 341 ILE A CA 1
ATOM 2595 C C . ILE A 1 341 ? -1.861 7.939 6.798 1.00 95.88 341 ILE A C 1
ATOM 2597 O O . ILE A 1 341 ? -2.093 8.779 7.677 1.00 95.88 341 ILE A O 1
ATOM 2601 N N . ALA A 1 342 ? -0.921 7.013 6.944 1.00 93.38 342 ALA A N 1
ATOM 2602 C CA . ALA A 1 342 ? 0.085 7.005 7.989 1.00 93.38 342 ALA A CA 1
ATOM 2603 C C . ALA A 1 342 ? 1.463 7.325 7.397 1.00 93.38 342 ALA A C 1
ATOM 2605 O O . ALA A 1 342 ? 1.820 6.856 6.319 1.00 93.38 342 ALA A O 1
ATOM 2606 N N . ASP A 1 343 ? 2.248 8.098 8.138 1.00 86.00 343 ASP A N 1
ATOM 2607 C CA . ASP A 1 343 ? 3.651 8.384 7.850 1.00 86.00 343 ASP A CA 1
ATOM 2608 C C . ASP A 1 343 ? 4.434 8.294 9.166 1.00 86.00 343 ASP A C 1
ATOM 2610 O O . ASP A 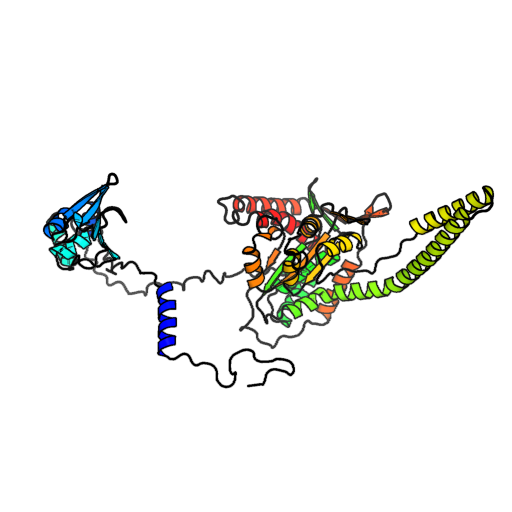1 343 ? 3.868 8.554 10.231 1.00 86.00 343 ASP A O 1
ATOM 2614 N N . ASP A 1 344 ? 5.695 7.864 9.093 1.00 84.06 344 ASP A N 1
ATOM 2615 C CA . ASP A 1 344 ? 6.583 7.623 10.245 1.00 84.06 344 ASP A CA 1
ATOM 2616 C C . ASP A 1 344 ? 5.921 6.841 11.408 1.00 84.06 344 ASP A C 1
ATOM 2618 O O . ASP A 1 344 ? 5.900 7.261 12.566 1.00 84.06 344 ASP A O 1
ATOM 2622 N N . VAL A 1 345 ? 5.317 5.690 11.089 1.00 88.56 345 VAL A N 1
ATOM 2623 C CA . VAL A 1 345 ? 4.550 4.872 12.042 1.00 88.56 345 VAL A CA 1
ATOM 2624 C C . VAL A 1 345 ? 5.274 3.570 12.391 1.00 88.56 345 VAL A C 1
ATOM 2626 O O . VAL A 1 345 ? 5.736 2.836 11.517 1.00 88.56 345 VAL A O 1
ATOM 2629 N N . THR A 1 346 ? 5.362 3.248 13.684 1.00 90.50 346 THR A N 1
ATOM 2630 C CA . THR A 1 346 ? 5.912 1.957 14.123 1.00 90.50 346 THR A CA 1
ATOM 2631 C C . THR A 1 346 ? 4.962 0.807 13.768 1.00 90.50 346 THR A C 1
ATOM 2633 O O . THR A 1 346 ? 3.746 1.018 13.728 1.00 90.50 346 THR A O 1
ATOM 2636 N N . PRO A 1 347 ? 5.461 -0.429 13.568 1.00 90.75 347 PRO A N 1
ATOM 2637 C CA . PRO A 1 347 ? 4.611 -1.596 13.297 1.00 90.75 347 PRO A CA 1
ATOM 2638 C C . PRO A 1 347 ? 3.487 -1.779 14.332 1.00 90.75 347 PRO A C 1
ATOM 2640 O O . PRO A 1 347 ? 2.367 -2.168 14.012 1.00 90.75 347 PRO A O 1
ATOM 2643 N N . GLU A 1 348 ? 3.777 -1.437 15.584 1.00 88.94 348 GLU A N 1
ATOM 2644 C CA . GLU A 1 348 ? 2.851 -1.510 16.706 1.00 88.94 348 GLU A CA 1
ATOM 2645 C C . GLU A 1 348 ? 1.711 -0.508 16.595 1.00 88.94 348 GLU A C 1
ATOM 2647 O O . GLU A 1 348 ? 0.548 -0.880 16.739 1.00 88.94 348 GLU A O 1
ATOM 2652 N N . LYS A 1 349 ? 2.033 0.762 16.321 1.00 91.12 349 LYS A N 1
ATOM 2653 C CA . LYS A 1 349 ? 0.996 1.776 16.141 1.00 91.12 349 LYS A CA 1
ATOM 2654 C C . LYS A 1 349 ? 0.217 1.521 14.852 1.00 91.12 349 LYS A C 1
ATOM 2656 O O . LYS A 1 349 ? -0.986 1.755 14.840 1.00 91.12 349 LYS A O 1
ATOM 2661 N N . LEU A 1 350 ? 0.863 0.986 13.816 1.00 93.31 350 LEU A N 1
ATOM 2662 C CA . LEU A 1 350 ? 0.211 0.611 12.564 1.00 93.31 350 LEU A CA 1
ATOM 2663 C C . LEU A 1 350 ? -0.869 -0.462 12.778 1.00 93.31 350 LEU A C 1
ATOM 2665 O O . LEU A 1 350 ? -1.957 -0.337 12.223 1.00 93.31 350 LEU A O 1
ATOM 2669 N N . ALA A 1 351 ? -0.611 -1.465 13.625 1.00 93.00 351 ALA A N 1
ATOM 2670 C CA . ALA A 1 351 ? -1.605 -2.480 13.976 1.00 93.00 351 ALA A CA 1
ATOM 2671 C C . ALA A 1 351 ? -2.830 -1.878 14.687 1.00 93.00 351 ALA A C 1
ATOM 2673 O O . ALA A 1 351 ? -3.962 -2.152 14.292 1.00 93.00 351 ALA A O 1
ATOM 2674 N N . SER A 1 352 ? -2.618 -0.997 15.672 1.00 92.44 352 SER A N 1
ATOM 2675 C CA . SER A 1 352 ? -3.730 -0.301 16.333 1.00 92.44 352 SER A CA 1
ATOM 2676 C C . SER A 1 352 ? -4.477 0.632 15.381 1.00 92.44 352 SER A C 1
ATOM 2678 O O . SER A 1 352 ? -5.692 0.741 15.472 1.00 92.44 352 SER A O 1
ATOM 2680 N N . MET A 1 353 ? -3.781 1.291 14.446 1.00 94.38 353 MET A N 1
ATOM 2681 C CA . MET A 1 353 ? -4.434 2.132 13.439 1.00 94.38 353 MET A CA 1
ATOM 2682 C C . MET A 1 353 ? -5.309 1.308 12.495 1.00 94.38 353 MET A C 1
ATOM 2684 O O . MET A 1 353 ? -6.425 1.731 12.222 1.00 94.38 353 MET A O 1
ATOM 2688 N N . LEU A 1 354 ? -4.859 0.129 12.053 1.00 94.31 354 LEU A N 1
ATOM 2689 C CA . LEU A 1 354 ? -5.696 -0.788 11.272 1.00 94.31 354 LEU A CA 1
ATOM 2690 C C . LEU A 1 354 ? -6.974 -1.157 12.037 1.00 94.31 354 LEU A C 1
ATOM 2692 O O . LEU A 1 354 ? -8.052 -1.096 11.459 1.00 94.31 354 LEU A O 1
ATOM 2696 N N . ALA A 1 355 ? -6.881 -1.481 13.330 1.00 92.38 355 ALA A N 1
ATOM 2697 C CA . ALA A 1 355 ? -8.060 -1.783 14.147 1.00 92.38 355 ALA A CA 1
ATOM 2698 C C . ALA A 1 355 ? -8.991 -0.573 14.322 1.00 92.38 355 ALA A C 1
ATOM 2700 O O . ALA A 1 355 ? -10.203 -0.707 14.189 1.00 92.38 355 ALA A O 1
ATOM 2701 N N . GLU A 1 356 ? -8.429 0.614 14.556 1.00 92.12 356 GLU A N 1
ATOM 2702 C CA . GLU A 1 356 ? -9.183 1.865 14.703 1.00 92.12 356 GLU A CA 1
ATOM 2703 C C . GLU A 1 356 ? -9.900 2.276 13.399 1.00 92.12 356 GLU A C 1
ATOM 2705 O O . GLU A 1 356 ? -10.942 2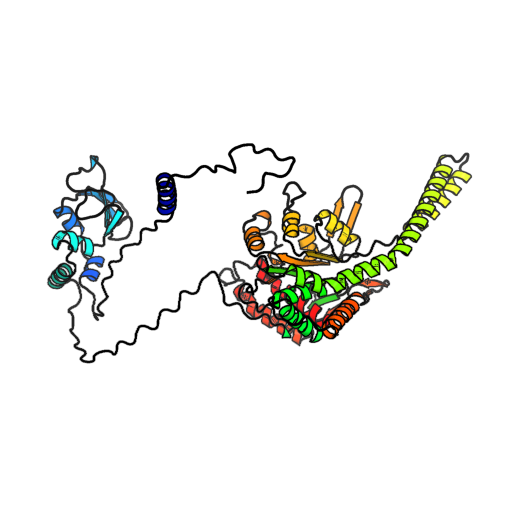.918 13.463 1.00 92.12 356 GLU A O 1
ATOM 2710 N N . HIS A 1 357 ? -9.373 1.904 12.227 1.00 92.69 357 HIS A N 1
ATOM 2711 C CA . HIS A 1 357 ? -9.849 2.370 10.916 1.00 92.69 357 HIS A CA 1
ATOM 2712 C C . HIS A 1 357 ? -10.427 1.223 10.078 1.00 92.69 357 HIS A C 1
ATOM 2714 O O . HIS A 1 357 ? -10.139 1.099 8.891 1.00 92.69 357 HIS A O 1
ATOM 2720 N N . ASN A 1 358 ? -11.239 0.352 10.685 1.00 88.12 358 ASN A N 1
ATOM 2721 C CA . ASN A 1 358 ? -11.967 -0.725 9.992 1.00 88.12 358 ASN A CA 1
ATOM 2722 C C . ASN A 1 358 ? -11.077 -1.590 9.083 1.00 88.12 358 ASN A C 1
ATOM 2724 O O . ASN A 1 358 ? -11.447 -1.958 7.968 1.00 88.12 358 ASN A O 1
ATOM 2728 N N . GLY A 1 359 ? -9.862 -1.867 9.541 1.00 91.69 359 GLY A N 1
ATOM 2729 C CA . GLY A 1 359 ? -8.906 -2.729 8.871 1.00 91.69 359 GLY A CA 1
ATOM 2730 C C . GLY A 1 359 ? -8.206 -2.137 7.656 1.00 91.69 359 GLY A C 1
ATOM 2731 O O . GLY A 1 359 ? -7.511 -2.899 6.999 1.00 91.69 359 GLY A O 1
ATOM 2732 N N . HIS A 1 360 ? -8.312 -0.843 7.342 1.00 93.75 360 HIS A N 1
ATOM 2733 C CA . HIS A 1 360 ? -7.584 -0.259 6.208 1.00 93.75 360 HIS A CA 1
ATOM 2734 C C . HIS A 1 360 ? -6.740 0.944 6.605 1.00 93.75 360 HIS A C 1
ATOM 2736 O O . HIS A 1 360 ? -7.163 1.803 7.372 1.00 93.75 360 HIS A O 1
ATOM 2742 N N . ILE A 1 361 ? -5.528 1.000 6.056 1.00 97.19 361 ILE A N 1
ATOM 2743 C CA . ILE A 1 361 ? -4.680 2.189 6.104 1.00 97.19 361 ILE A CA 1
ATOM 2744 C C . ILE A 1 361 ? -3.624 2.126 5.002 1.00 97.19 361 ILE A C 1
ATOM 2746 O O . ILE A 1 361 ? -3.228 1.040 4.568 1.00 97.19 361 ILE A O 1
ATOM 2750 N N . ALA A 1 362 ? -3.141 3.279 4.557 1.00 97.94 362 ALA A N 1
ATOM 2751 C CA . ALA A 1 362 ? -2.023 3.374 3.633 1.00 97.94 362 ALA A CA 1
ATOM 2752 C C . ALA A 1 362 ? -0.801 3.997 4.310 1.00 97.94 362 ALA A C 1
ATOM 2754 O O . ALA A 1 362 ? -0.915 5.003 5.003 1.00 97.94 362 ALA A O 1
ATOM 2755 N N . VAL A 1 363 ? 0.384 3.436 4.074 1.00 97.19 363 VAL A N 1
ATOM 2756 C CA . VAL A 1 363 ? 1.655 4.112 4.355 1.00 97.19 363 VAL A CA 1
ATOM 2757 C C . VAL A 1 363 ? 2.205 4.609 3.028 1.00 97.19 363 VAL A C 1
ATOM 2759 O O . VAL A 1 363 ? 2.749 3.845 2.226 1.00 97.19 363 VAL A O 1
ATOM 2762 N N . LEU A 1 364 ? 2.013 5.901 2.784 1.00 96.38 364 LEU A N 1
ATOM 2763 C CA . LEU A 1 364 ? 2.496 6.578 1.589 1.00 96.38 364 LEU A CA 1
ATOM 2764 C C . LEU A 1 364 ? 3.682 7.442 2.005 1.00 96.38 364 LEU A C 1
ATOM 2766 O O . LEU A 1 364 ? 3.512 8.368 2.793 1.00 96.38 364 LEU A O 1
ATOM 2770 N N . SER A 1 365 ? 4.873 7.162 1.475 1.00 93.44 365 SER A N 1
ATOM 2771 C CA . SER A 1 365 ? 6.081 7.895 1.861 1.00 93.44 365 SER A CA 1
ATOM 2772 C C . SER A 1 365 ? 6.989 8.196 0.674 1.00 93.44 365 SER A C 1
ATOM 2774 O O . SER A 1 365 ? 7.288 7.334 -0.153 1.00 93.44 365 SER A O 1
ATOM 2776 N N . ALA A 1 366 ? 7.489 9.430 0.622 1.00 89.75 366 ALA A N 1
ATOM 2777 C CA . ALA A 1 366 ? 8.504 9.836 -0.344 1.00 89.75 366 ALA A CA 1
ATOM 2778 C C . ALA A 1 366 ? 9.942 9.488 0.105 1.00 89.75 366 ALA A C 1
ATOM 2780 O O . ALA A 1 366 ? 10.903 9.911 -0.545 1.00 89.75 366 ALA A O 1
ATOM 2781 N N . GLU A 1 367 ? 10.085 8.756 1.215 1.00 82.81 367 GLU A N 1
ATOM 2782 C CA . GLU A 1 367 ? 11.349 8.471 1.890 1.00 82.81 367 GLU A CA 1
ATOM 2783 C C . GLU A 1 367 ? 11.511 6.985 2.246 1.00 82.81 367 GLU A C 1
ATOM 2785 O O . GLU A 1 367 ? 10.570 6.193 2.278 1.00 82.81 367 GLU A O 1
ATOM 2790 N N . ALA A 1 368 ? 12.752 6.603 2.550 1.00 83.06 368 ALA A N 1
ATOM 2791 C CA . ALA A 1 368 ? 13.122 5.234 2.914 1.00 83.06 368 ALA A CA 1
ATOM 2792 C C . ALA A 1 368 ? 12.871 4.872 4.388 1.00 83.06 368 ALA A C 1
ATOM 2794 O O . ALA A 1 368 ? 13.053 3.715 4.770 1.00 83.06 368 ALA A O 1
ATOM 2795 N N . THR A 1 369 ? 12.474 5.841 5.217 1.00 82.31 369 THR A N 1
ATOM 2796 C CA . THR A 1 369 ? 12.345 5.698 6.679 1.00 82.31 369 THR A CA 1
ATOM 2797 C C . THR A 1 369 ? 11.431 4.546 7.082 1.00 82.31 369 THR A C 1
ATOM 2799 O O . THR A 1 369 ? 11.713 3.857 8.060 1.00 82.31 369 THR A O 1
ATOM 2802 N N . VAL A 1 370 ? 10.397 4.272 6.285 1.00 86.44 370 VAL A N 1
ATOM 2803 C CA . VAL A 1 370 ? 9.488 3.131 6.457 1.00 86.44 370 VAL A CA 1
ATOM 2804 C C . VAL A 1 370 ? 10.225 1.791 6.560 1.00 86.44 370 VAL A C 1
ATOM 2806 O O . VAL A 1 370 ? 9.896 0.974 7.420 1.00 86.44 370 VAL A O 1
ATOM 2809 N N . PHE A 1 371 ? 11.277 1.577 5.769 1.00 88.19 371 PHE A N 1
ATOM 2810 C CA . PHE A 1 371 ? 12.050 0.340 5.835 1.00 88.19 371 PHE A CA 1
ATOM 2811 C C . PHE A 1 371 ? 12.921 0.260 7.090 1.00 88.19 371 PHE A C 1
ATOM 2813 O O . PHE A 1 371 ? 13.101 -0.821 7.650 1.00 88.19 371 PHE A O 1
ATOM 2820 N N . ASP A 1 372 ? 13.439 1.387 7.573 1.00 85.06 372 ASP A N 1
ATOM 2821 C CA . ASP A 1 372 ? 14.190 1.413 8.830 1.00 85.06 372 ASP A CA 1
ATOM 2822 C C . ASP A 1 372 ? 13.271 1.163 10.037 1.00 85.06 372 ASP A C 1
ATOM 2824 O O . ASP A 1 372 ? 13.659 0.475 10.986 1.00 85.06 372 ASP A O 1
ATOM 2828 N N . LEU A 1 373 ? 12.026 1.648 9.990 1.00 85.56 373 LEU A N 1
ATOM 2829 C CA . LEU A 1 373 ? 10.996 1.352 10.992 1.00 85.56 373 LEU A CA 1
ATOM 2830 C C . LEU A 1 373 ? 10.653 -0.140 11.023 1.00 85.56 373 LEU A C 1
ATOM 2832 O O . LEU A 1 373 ? 10.666 -0.742 12.098 1.00 85.56 373 LEU A O 1
ATOM 2836 N N . MET A 1 374 ? 10.431 -0.751 9.854 1.00 87.38 374 MET A N 1
ATOM 2837 C CA . MET A 1 374 ? 10.225 -2.201 9.719 1.00 87.38 374 MET A CA 1
ATOM 2838 C C . MET A 1 374 ? 11.410 -3.001 10.285 1.00 87.38 374 MET A C 1
ATOM 2840 O O . MET A 1 374 ? 11.220 -4.039 10.922 1.00 87.38 374 MET A O 1
ATOM 2844 N N . ALA A 1 375 ? 12.634 -2.495 10.098 1.00 84.06 375 ALA A N 1
ATOM 2845 C CA . ALA A 1 375 ? 13.867 -3.088 10.617 1.00 84.06 375 ALA A CA 1
ATOM 2846 C C . ALA A 1 375 ? 14.056 -2.921 12.138 1.00 84.06 375 ALA A C 1
ATOM 2848 O O . ALA A 1 375 ? 15.044 -3.410 12.687 1.00 84.06 375 ALA A O 1
ATOM 2849 N N . GLY A 1 376 ? 13.141 -2.234 12.830 1.00 80.69 376 GLY A N 1
ATOM 2850 C CA . GLY A 1 376 ? 13.184 -2.079 14.280 1.00 80.69 376 GLY A CA 1
ATOM 2851 C C . GLY A 1 376 ? 14.030 -0.904 14.768 1.00 80.69 376 GLY A C 1
ATOM 2852 O O . GLY A 1 376 ? 14.575 -0.988 15.873 1.00 80.69 376 GLY A O 1
ATOM 2853 N N . ARG A 1 377 ? 14.121 0.202 14.004 1.00 78.69 377 ARG A N 1
ATOM 2854 C CA . ARG A 1 377 ? 14.839 1.438 14.404 1.00 78.69 377 ARG A CA 1
ATOM 2855 C C . ARG A 1 377 ? 14.522 1.896 15.836 1.00 78.69 377 ARG A C 1
ATOM 2857 O O . ARG A 1 377 ? 15.423 2.345 16.536 1.00 78.69 377 ARG A O 1
ATOM 2864 N N . TYR A 1 378 ? 13.275 1.732 16.285 1.00 73.75 378 TYR A N 1
ATOM 2865 C CA . TYR A 1 378 ? 12.822 2.082 17.641 1.00 73.75 378 TYR A CA 1
ATOM 2866 C C . TYR A 1 378 ? 12.642 0.880 18.588 1.00 73.75 378 TYR A C 1
ATOM 2868 O O . TYR A 1 378 ? 12.384 1.064 19.775 1.00 73.75 378 TYR A O 1
ATOM 2876 N N . SER A 1 379 ? 12.856 -0.346 18.103 1.00 72.06 379 SER A N 1
ATOM 2877 C CA . SER A 1 379 ? 12.626 -1.607 18.832 1.00 72.06 379 SER A CA 1
ATOM 2878 C C . SER A 1 379 ? 13.935 -2.342 19.139 1.00 72.06 379 SER A C 1
ATOM 2880 O O . SER A 1 379 ? 14.013 -3.569 19.063 1.00 72.06 379 SER A O 1
ATOM 2882 N N . LYS A 1 380 ? 14.999 -1.586 19.452 1.00 73.19 380 LYS A N 1
ATOM 2883 C CA . LYS A 1 380 ? 16.362 -2.107 19.696 1.00 73.19 380 LYS A CA 1
ATOM 2884 C C . LYS A 1 380 ? 16.882 -3.008 18.558 1.00 73.19 380 LYS A C 1
ATOM 2886 O O . LYS A 1 380 ? 17.620 -3.952 18.815 1.00 73.19 380 LYS A O 1
ATOM 2891 N N . GLY A 1 381 ? 16.476 -2.741 17.314 1.00 72.06 381 GLY A N 1
ATOM 2892 C CA . GLY A 1 381 ? 16.877 -3.522 16.140 1.00 72.06 381 GLY A CA 1
ATOM 2893 C C . GLY A 1 381 ? 16.149 -4.859 15.969 1.00 72.06 381 GLY A C 1
ATOM 2894 O O . GLY A 1 381 ? 16.576 -5.663 15.146 1.00 72.06 381 GLY A O 1
ATOM 2895 N N . THR A 1 382 ? 15.072 -5.118 16.722 1.00 78.81 382 THR A N 1
ATOM 2896 C CA . THR A 1 382 ? 14.223 -6.296 16.489 1.00 78.81 382 THR A CA 1
ATOM 2897 C C . THR A 1 382 ? 13.227 -5.979 15.370 1.00 78.81 382 THR A C 1
ATOM 2899 O O . THR A 1 382 ? 12.356 -5.129 15.580 1.00 78.81 382 THR A O 1
ATOM 2902 N N . PRO A 1 383 ? 13.336 -6.612 14.190 1.00 83.25 383 PRO A N 1
ATOM 2903 C CA . PRO A 1 383 ? 12.414 -6.368 13.090 1.00 83.25 383 PRO A CA 1
ATOM 2904 C C . PRO A 1 383 ? 11.022 -6.921 13.410 1.00 83.25 383 PRO A C 1
ATOM 2906 O O . PRO A 1 383 ? 10.893 -7.997 13.998 1.00 83.25 383 PRO A O 1
ATOM 2909 N N . ASN A 1 384 ? 9.981 -6.210 12.980 1.00 87.62 384 ASN A N 1
ATOM 2910 C CA . ASN A 1 384 ? 8.594 -6.644 13.126 1.00 87.62 384 ASN A CA 1
ATOM 2911 C C . ASN A 1 384 ? 7.851 -6.459 11.799 1.00 87.62 384 ASN A C 1
ATOM 2913 O O . ASN A 1 384 ? 7.455 -5.351 11.436 1.00 87.62 384 ASN A O 1
ATOM 2917 N N . PHE A 1 385 ? 7.679 -7.565 11.074 1.00 91.00 385 PHE A N 1
ATOM 2918 C CA . PHE A 1 385 ? 7.033 -7.578 9.762 1.00 91.00 385 PHE A CA 1
ATOM 2919 C C . PHE A 1 385 ? 5.594 -8.103 9.791 1.00 91.00 385 PHE A C 1
ATOM 2921 O O . PHE A 1 385 ? 4.919 -8.013 8.771 1.00 91.00 385 PHE A O 1
ATOM 2928 N N . ASP A 1 386 ? 5.113 -8.643 10.918 1.00 91.50 386 ASP A N 1
ATOM 2929 C CA . ASP A 1 386 ? 3.849 -9.400 10.982 1.00 91.50 386 ASP A CA 1
ATOM 2930 C C . ASP A 1 386 ? 2.655 -8.573 10.486 1.00 91.50 386 ASP A C 1
ATOM 2932 O O . ASP A 1 386 ? 1.914 -9.010 9.608 1.00 91.50 386 ASP A O 1
ATOM 2936 N N . VAL A 1 387 ? 2.550 -7.322 10.950 1.00 94.50 387 VAL A N 1
ATOM 2937 C CA . VAL A 1 387 ? 1.504 -6.380 10.517 1.00 94.50 387 VAL A CA 1
ATOM 2938 C C . VAL A 1 387 ? 1.536 -6.113 9.007 1.00 94.50 387 VAL A C 1
ATOM 2940 O O . VAL A 1 387 ? 0.486 -6.005 8.382 1.00 94.50 387 VAL A O 1
ATOM 2943 N N . PHE A 1 388 ? 2.722 -6.063 8.391 1.00 95.44 388 PHE A N 1
ATOM 2944 C CA . PHE A 1 388 ? 2.868 -5.836 6.952 1.00 95.44 388 PHE A CA 1
ATOM 2945 C C . PHE A 1 388 ? 2.546 -7.094 6.147 1.00 95.44 388 PHE A C 1
ATOM 2947 O O . PHE A 1 388 ? 1.888 -7.014 5.113 1.00 95.44 388 PHE A O 1
ATOM 2954 N N . LEU A 1 389 ? 2.986 -8.264 6.617 1.00 95.38 389 LEU A N 1
ATOM 2955 C CA . LEU A 1 389 ? 2.725 -9.541 5.954 1.00 95.38 389 LEU A CA 1
ATOM 2956 C C . LEU A 1 389 ? 1.227 -9.863 5.950 1.00 95.38 389 LEU A C 1
ATOM 2958 O O . LEU A 1 389 ? 0.691 -10.184 4.885 1.00 95.38 389 LEU A O 1
ATOM 2962 N N . LYS A 1 390 ? 0.569 -9.715 7.108 1.00 95.56 390 LYS A N 1
ATOM 2963 C CA . LYS A 1 390 ? -0.877 -9.918 7.279 1.00 95.56 390 LYS A CA 1
ATOM 2964 C C . LYS A 1 390 ? -1.687 -8.836 6.584 1.00 95.56 390 LYS A C 1
ATOM 2966 O O . LYS A 1 390 ? -2.589 -9.163 5.825 1.00 95.56 390 LYS A O 1
ATOM 2971 N N . GLY A 1 391 ? -1.302 -7.568 6.741 1.00 96.19 391 GLY A N 1
ATOM 2972 C CA . GLY A 1 391 ? -1.942 -6.449 6.050 1.00 96.19 391 GLY A CA 1
ATOM 2973 C C . GLY A 1 391 ? -1.842 -6.537 4.526 1.00 96.19 391 GLY A C 1
ATOM 2974 O O . GLY A 1 391 ? -2.742 -6.078 3.835 1.00 96.19 391 GLY A O 1
ATOM 2975 N N . HIS A 1 392 ? -0.790 -7.156 3.979 1.00 97.00 392 HIS A N 1
ATOM 2976 C CA . HIS A 1 392 ? -0.722 -7.466 2.551 1.00 97.00 392 HIS A CA 1
ATOM 2977 C C . HIS A 1 392 ? -1.659 -8.614 2.157 1.00 97.00 392 HIS A C 1
ATOM 2979 O O . HIS A 1 392 ? -2.326 -8.541 1.127 1.00 97.00 392 HIS A O 1
ATOM 2985 N N . ALA A 1 393 ? -1.650 -9.711 2.916 1.00 94.56 393 ALA A N 1
ATOM 2986 C CA . ALA A 1 393 ? -2.393 -10.923 2.577 1.00 94.56 393 ALA A CA 1
ATOM 2987 C C . ALA A 1 393 ? -3.909 -10.791 2.816 1.00 94.56 393 ALA A C 1
ATOM 2989 O O . ALA A 1 393 ? -4.690 -11.416 2.104 1.00 94.56 393 ALA A O 1
ATOM 2990 N N . GLY A 1 394 ? -4.326 -9.951 3.766 1.00 93.25 394 GLY A N 1
ATOM 2991 C CA . GLY A 1 394 ? -5.696 -9.948 4.280 1.00 93.25 394 GLY A CA 1
ATOM 2992 C C . GLY A 1 394 ? -5.939 -10.988 5.375 1.00 93.25 394 GLY A C 1
ATOM 2993 O O . GLY A 1 394 ? -7.097 -11.293 5.660 1.00 93.25 394 GLY A O 1
ATOM 2994 N N . ASP A 1 395 ? -4.867 -11.532 5.959 1.00 93.31 395 ASP A N 1
ATOM 2995 C CA . ASP A 1 395 ? -4.921 -12.534 7.026 1.00 93.31 395 ASP A CA 1
ATOM 2996 C C . ASP A 1 395 ? -5.257 -11.886 8.370 1.00 93.31 395 ASP A C 1
ATOM 2998 O O . ASP A 1 395 ? -4.819 -10.771 8.655 1.00 93.31 395 ASP A O 1
ATOM 3002 N N . GLU A 1 396 ? -5.975 -12.615 9.223 1.00 93.25 396 GLU A N 1
ATOM 3003 C CA . GLU A 1 396 ? -6.399 -12.135 10.539 1.00 93.25 396 GLU A CA 1
ATOM 3004 C C . GLU A 1 396 ? -5.224 -11.574 11.363 1.00 93.25 396 GLU A C 1
ATOM 3006 O O . GLU A 1 396 ? -4.204 -12.236 11.599 1.00 93.25 396 GLU A O 1
ATOM 3011 N N . LEU A 1 397 ? -5.391 -10.341 11.843 1.00 92.12 397 LEU A N 1
ATOM 3012 C CA . LEU A 1 397 ? -4.448 -9.665 12.723 1.00 92.12 397 LEU A CA 1
ATOM 3013 C C . LEU A 1 397 ? -5.037 -9.590 14.131 1.00 92.12 397 LEU A C 1
ATOM 3015 O O . LEU A 1 397 ? -6.049 -8.934 14.361 1.00 92.12 397 LEU A O 1
ATOM 3019 N N . ARG A 1 398 ? -4.360 -10.232 15.084 1.00 90.25 398 ARG A N 1
ATOM 3020 C CA . ARG A 1 398 ? -4.645 -10.126 16.516 1.00 90.25 398 ARG A CA 1
ATOM 3021 C C . ARG A 1 398 ? -3.390 -9.667 17.241 1.00 90.25 398 ARG A C 1
ATOM 3023 O O . ARG A 1 398 ? -2.327 -10.268 17.072 1.00 90.25 398 ARG A O 1
ATOM 3030 N N . VAL A 1 399 ? -3.509 -8.594 18.017 1.00 83.88 399 VAL A N 1
ATOM 3031 C CA . VAL A 1 399 ? -2.409 -8.028 18.801 1.00 83.88 399 VAL A CA 1
ATOM 3032 C C . VAL A 1 399 ? -2.865 -7.849 20.241 1.00 83.88 399 VAL A C 1
ATOM 3034 O O . VAL A 1 399 ? -3.611 -6.928 20.557 1.00 83.88 399 VAL A O 1
ATOM 3037 N N . ASP A 1 400 ? -2.362 -8.713 21.119 1.00 81.25 400 ASP A N 1
ATOM 3038 C CA . ASP A 1 400 ? -2.632 -8.662 22.555 1.00 81.25 400 ASP A CA 1
ATOM 3039 C C . ASP A 1 400 ? -1.487 -7.954 23.286 1.00 81.25 400 ASP A C 1
ATOM 3041 O O . ASP A 1 400 ? -0.331 -8.395 23.250 1.00 81.25 400 ASP A O 1
ATOM 3045 N N . ARG A 1 401 ? -1.785 -6.825 23.940 1.00 69.81 401 ARG A N 1
ATOM 3046 C CA . ARG A 1 401 ? -0.804 -6.034 24.700 1.00 69.81 401 ARG A CA 1
ATOM 3047 C C . ARG A 1 401 ? -1.403 -5.502 25.993 1.00 69.81 401 ARG A C 1
ATOM 3049 O O . ARG A 1 401 ? -2.168 -4.539 26.000 1.00 69.81 401 ARG A O 1
ATOM 3056 N N . GLY A 1 402 ? -0.977 -6.081 27.114 1.00 68.00 402 GLY A N 1
ATOM 3057 C CA . GLY A 1 402 ? -1.489 -5.694 28.428 1.00 68.00 402 GLY A CA 1
ATOM 3058 C C . GLY A 1 402 ? -2.997 -5.935 28.504 1.00 68.00 402 GLY A C 1
ATOM 3059 O O . GLY A 1 402 ? -3.444 -7.052 28.279 1.00 68.00 402 GLY A O 1
ATOM 3060 N N . SER A 1 403 ? -3.773 -4.893 28.803 1.00 56.12 403 SER A N 1
ATOM 3061 C CA . SER A 1 403 ? -5.240 -4.955 28.869 1.00 56.12 403 SER A CA 1
ATOM 3062 C C . SER A 1 403 ? -5.956 -4.648 27.545 1.00 56.12 403 SER A C 1
ATOM 3064 O O . SER A 1 403 ? -7.183 -4.686 27.518 1.00 56.12 403 SER A O 1
ATOM 3066 N N . ARG A 1 404 ? -5.232 -4.323 26.461 1.00 65.56 404 ARG A N 1
ATOM 3067 C CA . ARG A 1 404 ? -5.812 -4.010 25.143 1.00 65.56 404 ARG A CA 1
ATOM 3068 C C . ARG A 1 404 ? -5.561 -5.164 24.168 1.00 65.56 404 ARG A C 1
ATOM 3070 O O . ARG A 1 404 ? -4.427 -5.625 24.038 1.00 65.56 404 ARG A O 1
ATOM 3077 N N . SER A 1 405 ? -6.618 -5.595 23.485 1.00 76.75 405 SER A N 1
ATOM 3078 C CA . SER A 1 405 ? -6.574 -6.563 22.386 1.00 76.75 405 SER A CA 1
ATOM 3079 C C . SER A 1 405 ? -7.100 -5.868 21.135 1.00 76.75 405 SER A C 1
ATOM 3081 O O . SER A 1 405 ? -8.253 -5.441 21.112 1.00 76.75 405 SER A O 1
ATOM 3083 N N . ASP A 1 406 ? -6.238 -5.683 20.137 1.00 85.81 406 ASP A N 1
ATOM 3084 C CA . ASP A 1 406 ? -6.642 -5.177 18.825 1.00 85.81 406 ASP A CA 1
ATOM 3085 C C . ASP A 1 406 ? -6.909 -6.384 17.905 1.00 85.81 406 ASP A C 1
ATOM 3087 O O . ASP A 1 406 ? -6.082 -7.299 17.805 1.00 85.81 406 ASP A O 1
ATOM 3091 N N . TYR A 1 407 ? -8.061 -6.387 17.232 1.00 89.56 407 TYR A N 1
ATOM 3092 C CA . TYR A 1 407 ? -8.500 -7.455 16.333 1.00 89.56 407 TYR A CA 1
ATOM 3093 C C . TYR A 1 407 ? -8.934 -6.884 14.984 1.00 89.56 407 TYR A C 1
ATOM 3095 O O . TYR A 1 407 ? -9.753 -5.969 14.929 1.00 89.56 407 TYR A O 1
ATOM 3103 N N . VAL A 1 408 ? -8.412 -7.450 13.896 1.00 90.69 408 VAL A N 1
ATOM 3104 C CA . VAL A 1 408 ? -8.793 -7.104 12.524 1.00 90.69 408 VAL A CA 1
ATOM 3105 C C . VAL A 1 408 ? -8.943 -8.387 11.716 1.00 90.69 408 VAL A C 1
ATOM 3107 O O . VAL A 1 408 ? -7.956 -9.070 11.444 1.00 90.69 408 VAL A O 1
ATOM 3110 N N . ALA A 1 409 ? -10.171 -8.704 11.303 1.00 90.12 409 ALA A N 1
ATOM 3111 C CA . ALA A 1 409 ? -10.460 -9.919 10.541 1.00 90.12 409 ALA A CA 1
ATOM 3112 C C . ALA A 1 409 ? -9.798 -9.916 9.151 1.00 90.12 409 ALA A C 1
ATOM 3114 O O . ALA A 1 409 ? -9.254 -10.927 8.713 1.00 90.12 409 ALA A O 1
ATOM 3115 N N . HIS A 1 410 ? -9.830 -8.769 8.464 1.00 91.88 410 HIS A N 1
ATOM 3116 C CA . HIS A 1 410 ? -9.336 -8.613 7.093 1.00 91.88 410 HIS A CA 1
ATOM 3117 C C . HIS A 1 410 ? -8.534 -7.311 6.935 1.00 91.88 410 HIS A C 1
ATOM 3119 O O . HIS A 1 410 ? -9.049 -6.341 6.375 1.00 91.88 410 HIS A O 1
ATOM 3125 N N . PRO A 1 411 ? -7.292 -7.247 7.446 1.00 95.12 411 PRO A N 1
ATOM 3126 C CA . PRO A 1 411 ? -6.463 -6.057 7.319 1.00 95.12 411 PRO A CA 1
ATOM 3127 C C . PRO A 1 411 ? -6.029 -5.839 5.862 1.00 95.12 411 PRO A C 1
ATOM 3129 O O . PRO A 1 411 ? -5.542 -6.748 5.200 1.00 95.12 411 PRO A O 1
ATOM 3132 N N . ALA A 1 412 ? -6.150 -4.611 5.379 1.00 96.56 412 ALA A N 1
ATOM 3133 C CA . ALA A 1 412 ? -5.790 -4.176 4.040 1.00 96.56 412 ALA A CA 1
ATOM 3134 C C . ALA A 1 412 ? -4.825 -2.988 4.149 1.00 96.56 412 ALA A C 1
ATOM 3136 O O . ALA A 1 412 ? -5.226 -1.827 4.253 1.00 96.56 412 ALA A O 1
ATOM 3137 N N . LEU A 1 413 ? -3.529 -3.292 4.151 1.00 97.88 413 LEU A N 1
ATOM 3138 C CA . LEU A 1 413 ? -2.466 -2.292 4.198 1.00 97.88 413 LEU A CA 1
ATOM 3139 C C . LEU A 1 413 ? -2.003 -1.961 2.780 1.00 97.88 413 LEU A C 1
ATOM 3141 O O . LEU A 1 413 ? -1.637 -2.865 2.030 1.00 97.88 413 LEU A O 1
ATOM 3145 N N . THR A 1 414 ? -1.952 -0.684 2.425 1.00 98.31 414 THR A N 1
ATOM 3146 C CA . THR A 1 414 ? -1.352 -0.227 1.161 1.00 98.31 414 THR A CA 1
ATOM 3147 C C . THR A 1 414 ? -0.006 0.434 1.437 1.00 98.31 414 THR A C 1
ATOM 3149 O O . THR A 1 414 ? 0.107 1.230 2.364 1.00 98.31 414 THR A O 1
ATOM 3152 N N . LEU A 1 415 ? 1.021 0.124 0.643 1.00 97.69 415 LEU A N 1
ATOM 3153 C CA . LEU A 1 415 ? 2.315 0.810 0.688 1.00 97.69 415 LEU A CA 1
ATOM 3154 C C . LEU A 1 415 ? 2.576 1.486 -0.659 1.00 97.69 415 LEU A C 1
ATOM 3156 O O . LEU A 1 415 ? 2.574 0.826 -1.698 1.00 97.69 415 LEU A O 1
ATOM 3160 N N . GLY A 1 416 ? 2.825 2.791 -0.636 1.00 97.31 416 GLY A N 1
ATOM 3161 C CA . GLY A 1 416 ? 3.204 3.575 -1.812 1.00 97.31 416 GLY A CA 1
ATOM 3162 C C . GLY A 1 416 ? 4.467 4.358 -1.517 1.00 97.31 416 GLY A C 1
ATOM 3163 O O . GLY A 1 416 ? 4.404 5.414 -0.889 1.00 97.31 416 GLY A O 1
ATOM 3164 N N . ILE A 1 417 ? 5.619 3.814 -1.909 1.00 96.00 417 ILE A N 1
ATOM 3165 C CA . ILE A 1 417 ? 6.913 4.326 -1.458 1.00 96.00 417 ILE A CA 1
ATOM 3166 C C . ILE A 1 417 ? 7.754 4.771 -2.653 1.00 96.00 417 ILE A C 1
ATOM 3168 O O . ILE A 1 417 ? 7.917 4.040 -3.631 1.00 96.00 417 ILE A O 1
ATOM 3172 N N . THR A 1 418 ? 8.361 5.953 -2.558 1.00 95.56 418 THR A N 1
ATOM 3173 C CA . THR A 1 418 ? 9.414 6.367 -3.495 1.00 95.56 418 THR A CA 1
ATOM 3174 C C . THR A 1 418 ? 10.746 6.450 -2.771 1.00 95.56 418 THR A C 1
ATOM 3176 O O . THR A 1 418 ? 10.854 7.149 -1.769 1.00 95.56 418 THR A O 1
ATOM 3179 N N . VAL A 1 419 ? 11.779 5.784 -3.281 1.00 94.81 419 VAL A N 1
ATOM 3180 C CA . VAL A 1 419 ? 13.105 5.748 -2.645 1.00 94.81 419 VAL A CA 1
ATOM 3181 C C . VAL A 1 419 ? 14.221 6.052 -3.638 1.00 94.81 419 VAL A C 1
ATOM 3183 O O . VAL A 1 419 ? 13.999 6.322 -4.818 1.00 94.81 419 VAL A O 1
ATOM 3186 N N . GLN A 1 420 ? 15.456 6.045 -3.148 1.00 92.88 420 GLN A N 1
ATOM 3187 C CA . GLN A 1 420 ? 16.648 6.048 -3.991 1.00 92.88 420 GLN A CA 1
ATOM 3188 C C . GLN A 1 420 ? 17.068 4.603 -4.312 1.00 92.88 420 GLN A C 1
ATOM 3190 O O . GLN A 1 420 ? 16.848 3.727 -3.475 1.00 92.88 420 GLN A O 1
ATOM 3195 N N . PRO A 1 421 ? 17.722 4.335 -5.459 1.00 90.69 421 PRO A N 1
ATOM 3196 C CA . PRO A 1 421 ? 18.171 2.982 -5.813 1.00 90.69 421 PRO A CA 1
ATOM 3197 C C . PRO A 1 421 ? 19.049 2.307 -4.747 1.00 90.69 421 PRO A C 1
ATOM 3199 O O . PRO A 1 421 ? 18.887 1.118 -4.483 1.00 90.69 421 PRO A O 1
ATOM 3202 N N . SER A 1 422 ? 19.906 3.075 -4.066 1.00 89.94 422 SER A N 1
ATOM 3203 C CA . SER A 1 422 ? 20.772 2.581 -2.985 1.00 89.94 422 SER A CA 1
ATOM 3204 C C . SER A 1 422 ? 20.004 2.018 -1.788 1.00 89.94 422 SER A C 1
ATOM 3206 O O . SER A 1 422 ? 20.501 1.133 -1.101 1.00 89.94 422 SER A O 1
ATOM 3208 N N . VAL A 1 423 ? 18.779 2.492 -1.541 1.00 90.06 423 VAL A N 1
ATOM 3209 C CA . VAL A 1 423 ? 17.922 1.973 -0.468 1.00 90.06 423 VAL A CA 1
ATOM 3210 C C . VAL A 1 423 ? 17.514 0.540 -0.785 1.00 90.06 423 VAL A C 1
ATOM 3212 O O . VAL A 1 423 ? 17.596 -0.317 0.084 1.00 90.06 423 VAL A O 1
ATOM 3215 N N . ILE A 1 424 ? 17.126 0.267 -2.034 1.00 88.56 424 ILE A N 1
ATOM 3216 C CA . ILE A 1 424 ? 16.723 -1.075 -2.472 1.00 88.56 424 ILE A CA 1
ATOM 3217 C C . ILE A 1 424 ? 17.902 -2.037 -2.416 1.00 88.56 424 ILE A C 1
ATOM 3219 O O . ILE A 1 424 ? 17.770 -3.123 -1.857 1.00 88.56 424 ILE A O 1
ATOM 3223 N N . GLN A 1 425 ? 19.066 -1.607 -2.907 1.00 85.19 425 GLN A N 1
ATOM 3224 C CA . GLN A 1 425 ? 20.307 -2.378 -2.798 1.00 85.19 425 GLN A CA 1
ATOM 3225 C C . GLN A 1 425 ? 20.616 -2.705 -1.329 1.00 85.19 425 GLN A C 1
ATOM 3227 O O . GLN A 1 425 ? 20.742 -3.874 -0.969 1.00 85.19 425 GLN A O 1
ATOM 3232 N N . GLY A 1 426 ? 20.584 -1.703 -0.446 1.00 84.88 426 GLY A N 1
ATOM 3233 C CA . GLY A 1 426 ? 20.813 -1.901 0.985 1.00 84.88 426 GLY A CA 1
ATOM 3234 C C . GLY A 1 426 ? 19.782 -2.804 1.678 1.00 84.88 426 GLY A C 1
ATOM 3235 O O . GLY A 1 426 ? 20.110 -3.430 2.682 1.00 84.88 426 GLY A O 1
ATOM 3236 N N . LEU A 1 427 ? 18.547 -2.921 1.172 1.00 84.12 427 LEU A N 1
ATOM 3237 C CA . LEU A 1 427 ? 17.568 -3.879 1.711 1.00 84.12 427 LEU A CA 1
ATOM 3238 C C . LEU A 1 427 ? 17.942 -5.324 1.396 1.00 84.12 427 LEU A C 1
ATOM 3240 O O . LEU A 1 427 ? 17.741 -6.189 2.247 1.00 84.12 427 LEU A O 1
ATOM 3244 N N . THR A 1 428 ? 18.506 -5.583 0.214 1.00 75.69 428 THR A N 1
ATOM 3245 C CA . THR A 1 428 ? 18.950 -6.934 -0.167 1.00 75.69 428 THR A CA 1
ATOM 3246 C C . THR A 1 428 ? 20.138 -7.412 0.667 1.00 75.69 428 THR A C 1
ATOM 3248 O O . THR A 1 428 ? 20.254 -8.606 0.932 1.00 75.69 428 THR A O 1
ATOM 3251 N N . GLU A 1 429 ? 20.966 -6.490 1.161 1.00 80.44 429 GLU A N 1
ATOM 3252 C CA . GLU A 1 429 ? 22.124 -6.786 2.014 1.00 80.44 429 GLU A CA 1
ATOM 3253 C C . GLU A 1 429 ? 21.750 -7.028 3.486 1.00 80.44 429 GLU A C 1
ATOM 3255 O O . GLU A 1 429 ? 22.545 -7.596 4.235 1.00 80.44 429 GLU A O 1
ATOM 3260 N N . LYS A 1 430 ? 20.551 -6.617 3.927 1.00 80.62 430 LYS A N 1
ATOM 3261 C CA . LYS A 1 430 ? 20.098 -6.763 5.321 1.00 80.62 430 LYS A CA 1
ATOM 3262 C C . LYS A 1 430 ? 19.567 -8.186 5.572 1.00 80.62 430 LYS A C 1
ATOM 3264 O O . LYS A 1 430 ? 18.472 -8.507 5.102 1.00 80.62 430 LYS A O 1
ATOM 3269 N N . PRO A 1 431 ? 20.224 -9.010 6.418 1.00 78.06 431 PRO A N 1
ATOM 3270 C CA . PRO A 1 431 ? 19.760 -10.373 6.705 1.00 78.06 431 PRO A CA 1
ATOM 3271 C C . PRO A 1 431 ? 18.358 -10.425 7.322 1.00 78.06 431 PRO A C 1
ATOM 3273 O O . PRO A 1 431 ? 17.654 -11.418 7.183 1.00 78.06 431 PRO A O 1
ATOM 3276 N N . SER A 1 432 ? 17.925 -9.350 7.993 1.00 79.06 432 SER A N 1
ATOM 3277 C CA . SER A 1 432 ? 16.587 -9.262 8.580 1.00 79.06 432 SER A CA 1
ATOM 3278 C C . SER A 1 432 ? 15.466 -9.320 7.540 1.00 79.06 432 SER A C 1
ATOM 3280 O O . SER A 1 432 ? 14.401 -9.833 7.865 1.00 79.06 432 SER A O 1
ATOM 3282 N N . PHE A 1 433 ? 15.684 -8.845 6.310 1.00 81.81 433 PHE A N 1
ATOM 3283 C CA . PHE A 1 433 ? 14.669 -8.847 5.248 1.00 81.81 433 PHE A CA 1
ATOM 3284 C C . PHE A 1 433 ? 14.703 -10.108 4.373 1.00 81.81 433 PHE A C 1
ATOM 3286 O O . PHE A 1 433 ? 13.713 -10.415 3.705 1.00 81.81 433 PHE A O 1
ATOM 3293 N N . GLN A 1 434 ? 15.807 -10.859 4.391 1.00 76.31 434 GLN A N 1
ATOM 3294 C CA . GLN A 1 434 ? 15.959 -12.082 3.606 1.00 76.31 434 GLN A CA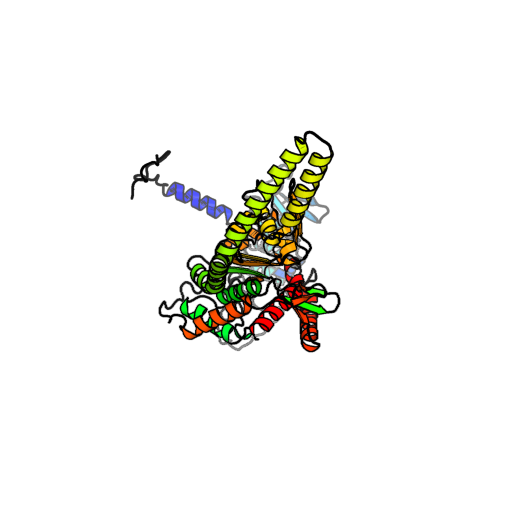 1
ATOM 3295 C C . GLN A 1 434 ? 15.104 -13.225 4.179 1.00 76.31 434 GLN A C 1
ATOM 3297 O O . GLN A 1 434 ? 15.061 -13.449 5.388 1.00 76.31 434 GLN A O 1
ATOM 3302 N N . GLY A 1 435 ? 14.400 -13.956 3.307 1.00 72.75 435 GLY A N 1
ATOM 3303 C CA . GLY A 1 435 ? 13.649 -15.165 3.679 1.00 72.75 435 GLY A CA 1
ATOM 3304 C C . GLY A 1 435 ? 12.424 -14.945 4.580 1.00 72.75 435 GLY A C 1
ATOM 3305 O O . GLY A 1 435 ? 11.884 -15.905 5.122 1.00 72.75 435 GLY A O 1
ATOM 3306 N N . ARG A 1 436 ? 11.971 -13.696 4.769 1.00 79.94 436 ARG A N 1
ATOM 3307 C CA . ARG A 1 436 ? 10.788 -13.353 5.591 1.00 79.94 436 ARG A CA 1
ATOM 3308 C C . ARG A 1 436 ? 9.527 -13.056 4.771 1.00 79.94 436 ARG A C 1
ATOM 3310 O O . ARG A 1 436 ? 8.486 -12.752 5.345 1.00 79.94 436 ARG A O 1
ATOM 3317 N N . GLY A 1 437 ? 9.616 -13.106 3.441 1.00 86.00 437 GLY A N 1
ATOM 3318 C CA . GLY A 1 437 ? 8.494 -12.929 2.514 1.00 86.00 437 GLY A CA 1
ATOM 3319 C C . GLY A 1 437 ? 8.026 -11.485 2.296 1.00 86.00 437 GLY A C 1
ATOM 3320 O O . GLY A 1 437 ? 7.123 -11.256 1.491 1.00 86.00 437 GLY A O 1
ATOM 3321 N N . LEU A 1 438 ? 8.581 -10.496 3.005 1.00 90.81 438 LEU A N 1
ATOM 3322 C CA . LEU A 1 438 ? 8.137 -9.103 2.886 1.00 90.81 438 LEU A CA 1
ATOM 3323 C C . LEU A 1 438 ? 8.522 -8.494 1.533 1.00 90.81 438 LEU A C 1
ATOM 3325 O O . LEU A 1 438 ? 7.672 -7.902 0.876 1.00 90.81 438 LEU A O 1
ATOM 3329 N N . LEU A 1 439 ? 9.781 -8.650 1.110 1.00 91.44 439 LEU A N 1
ATOM 3330 C CA . LEU A 1 439 ? 10.275 -8.063 -0.140 1.00 91.44 439 LEU A CA 1
ATOM 3331 C C . LEU A 1 439 ? 9.549 -8.631 -1.368 1.00 91.44 439 LEU A C 1
ATOM 3333 O O . LEU A 1 439 ? 9.184 -7.870 -2.258 1.00 91.44 439 LEU A O 1
ATOM 3337 N N . GLY A 1 440 ? 9.215 -9.927 -1.372 1.00 92.31 440 GLY A N 1
ATOM 3338 C CA . GLY A 1 440 ? 8.445 -10.535 -2.458 1.00 92.31 440 GLY A CA 1
ATOM 3339 C C . GLY A 1 440 ? 7.041 -9.951 -2.667 1.00 92.31 440 GLY A C 1
ATOM 3340 O O . GLY A 1 440 ? 6.442 -10.179 -3.710 1.00 92.31 440 GLY A O 1
ATOM 3341 N N . ARG A 1 441 ? 6.497 -9.189 -1.707 1.00 94.56 441 ARG A N 1
ATOM 3342 C CA . ARG A 1 441 ? 5.170 -8.553 -1.816 1.00 94.56 441 ARG A CA 1
ATOM 3343 C C . ARG A 1 441 ? 5.192 -7.203 -2.538 1.00 94.56 441 ARG A C 1
ATOM 3345 O O . ARG A 1 441 ? 4.131 -6.699 -2.888 1.00 94.56 441 ARG A O 1
ATOM 3352 N N . PHE A 1 442 ? 6.364 -6.600 -2.735 1.00 95.75 442 PHE A N 1
ATOM 3353 C CA . PHE A 1 442 ? 6.473 -5.305 -3.400 1.00 95.75 442 PHE A CA 1
ATOM 3354 C C . PHE A 1 442 ? 6.489 -5.442 -4.923 1.00 95.75 442 PHE A C 1
ATOM 3356 O O . PHE A 1 442 ? 7.168 -6.293 -5.496 1.00 95.75 442 PHE A O 1
ATOM 3363 N N . LEU A 1 443 ? 5.794 -4.525 -5.584 1.00 96.81 443 LEU A N 1
ATOM 3364 C CA . LEU A 1 443 ? 5.966 -4.239 -6.999 1.00 96.81 443 LEU A CA 1
ATOM 3365 C C . LEU A 1 443 ? 7.037 -3.160 -7.150 1.00 96.81 443 LEU A C 1
ATOM 3367 O O . LEU A 1 443 ? 6.906 -2.064 -6.599 1.00 96.81 443 LEU A O 1
ATOM 3371 N N . TYR A 1 444 ? 8.097 -3.486 -7.882 1.00 94.62 444 TYR A N 1
ATOM 3372 C CA . TYR A 1 444 ? 9.266 -2.632 -8.044 1.00 94.62 444 TYR A CA 1
ATOM 3373 C C . TYR A 1 444 ? 9.249 -1.931 -9.401 1.00 94.62 444 TYR A C 1
ATOM 3375 O O . TYR A 1 444 ? 9.081 -2.576 -10.433 1.00 94.62 444 TYR A O 1
ATOM 3383 N N . ALA A 1 445 ? 9.503 -0.624 -9.400 1.00 94.44 445 ALA A N 1
ATOM 3384 C CA . ALA A 1 445 ? 9.801 0.147 -10.602 1.00 94.44 445 ALA A CA 1
ATOM 3385 C C . ALA A 1 445 ? 11.144 0.870 -10.436 1.00 94.44 445 ALA A C 1
ATOM 3387 O O . ALA A 1 445 ? 11.341 1.647 -9.499 1.00 94.44 445 ALA A O 1
ATOM 3388 N N . LEU A 1 446 ? 12.081 0.606 -11.347 1.00 92.44 446 LEU A N 1
ATOM 3389 C CA . LEU A 1 446 ? 13.402 1.242 -11.390 1.00 92.44 446 LEU A CA 1
ATOM 3390 C C . LEU A 1 446 ? 13.582 1.960 -12.739 1.00 92.44 446 LEU A C 1
ATOM 3392 O O . LEU A 1 446 ? 14.432 1.559 -13.534 1.00 92.44 446 LEU A O 1
ATOM 3396 N N . PRO A 1 447 ? 12.760 2.980 -13.047 1.00 92.00 447 PRO A N 1
ATOM 3397 C CA . PRO A 1 447 ? 12.771 3.608 -14.360 1.00 92.00 447 PRO A CA 1
ATOM 3398 C C . PRO A 1 447 ? 14.080 4.345 -14.648 1.00 92.00 447 PRO A C 1
ATOM 3400 O O . PRO A 1 447 ? 14.765 4.850 -13.750 1.00 92.00 447 PRO A O 1
ATOM 3403 N N . ALA A 1 448 ? 14.399 4.480 -15.936 1.00 87.38 448 ALA A N 1
ATOM 3404 C CA . ALA A 1 448 ? 15.537 5.273 -16.373 1.00 87.38 448 ALA A CA 1
ATOM 3405 C C . ALA A 1 448 ? 15.357 6.747 -15.971 1.00 87.38 448 ALA A C 1
ATOM 3407 O O . ALA A 1 448 ? 14.331 7.371 -16.231 1.00 87.38 448 ALA A O 1
ATOM 3408 N N . SER A 1 449 ? 16.381 7.335 -15.355 1.00 84.50 449 SER A N 1
ATOM 3409 C CA . SER A 1 449 ? 16.329 8.737 -14.942 1.00 84.50 449 SER A CA 1
ATOM 3410 C C . SER A 1 449 ? 16.387 9.686 -16.143 1.00 84.50 449 SER A C 1
ATOM 3412 O O . SER A 1 449 ? 17.265 9.574 -17.001 1.00 84.50 449 SER A O 1
ATOM 3414 N N . GLY A 1 450 ? 15.498 10.684 -16.155 1.00 81.94 450 GLY A N 1
ATOM 3415 C CA . GLY A 1 450 ? 15.543 11.810 -17.095 1.00 81.94 450 GLY A CA 1
ATOM 3416 C C . GLY A 1 450 ? 16.612 12.863 -16.765 1.00 81.94 450 GLY A C 1
ATOM 3417 O O . GLY A 1 450 ? 16.771 13.830 -17.509 1.00 81.94 450 GLY A O 1
ATOM 3418 N N . LEU A 1 451 ? 17.347 12.716 -15.654 1.00 85.81 451 LEU A N 1
ATOM 3419 C CA . LEU A 1 451 ? 18.404 13.657 -15.268 1.00 85.81 451 LEU A CA 1
ATOM 3420 C C . LEU A 1 451 ? 19.468 13.787 -16.366 1.00 85.81 451 LEU A C 1
ATOM 3422 O O . LEU A 1 451 ? 19.913 12.799 -16.942 1.00 85.81 451 LEU A O 1
ATOM 3426 N N . GLY A 1 452 ? 19.866 15.028 -16.654 1.00 86.12 452 GLY A N 1
ATOM 3427 C CA . GLY A 1 452 ? 20.799 15.352 -17.738 1.00 86.12 452 GLY A CA 1
ATOM 3428 C C . GLY A 1 452 ? 20.172 15.402 -19.137 1.00 86.12 452 GLY A C 1
ATOM 3429 O O . GLY A 1 452 ? 20.860 15.782 -20.077 1.00 86.12 452 GLY A O 1
ATOM 3430 N N . ARG A 1 453 ? 18.883 15.059 -19.288 1.00 87.06 453 ARG A N 1
ATOM 3431 C CA . ARG A 1 453 ? 18.150 15.082 -20.572 1.00 87.06 453 ARG A CA 1
ATOM 3432 C C . ARG A 1 453 ? 16.887 15.954 -20.540 1.00 87.06 453 ARG A C 1
ATOM 3434 O O . ARG A 1 453 ? 16.069 15.885 -21.448 1.00 87.06 453 ARG A O 1
ATOM 3441 N N . ARG A 1 454 ? 16.715 16.745 -19.479 1.00 88.75 454 ARG A N 1
ATOM 3442 C CA . ARG A 1 454 ? 15.555 17.620 -19.272 1.00 88.75 454 ARG A CA 1
ATOM 3443 C C . ARG A 1 454 ? 15.641 18.864 -20.146 1.00 88.75 454 ARG A C 1
ATOM 3445 O O . ARG A 1 454 ? 16.705 19.454 -20.305 1.00 88.75 454 ARG A O 1
ATOM 3452 N N . THR A 1 455 ? 14.495 19.270 -20.659 1.00 89.69 455 THR A N 1
ATOM 3453 C CA . THR A 1 455 ? 14.282 20.498 -21.424 1.00 89.69 455 THR A CA 1
ATOM 3454 C C . THR A 1 455 ? 14.023 21.706 -20.525 1.00 89.69 455 THR A C 1
ATOM 3456 O O . THR A 1 455 ? 14.302 22.828 -20.937 1.00 89.69 455 THR A O 1
ATOM 3459 N N . HIS A 1 456 ? 13.508 21.495 -19.304 1.00 87.19 456 HIS A N 1
ATOM 3460 C CA . HIS A 1 456 ? 13.080 22.540 -18.361 1.00 87.19 456 HIS A CA 1
ATOM 3461 C C . HIS A 1 456 ? 11.988 23.488 -18.892 1.00 87.19 456 HIS A C 1
ATOM 3463 O O . HIS A 1 456 ? 11.689 24.497 -18.255 1.00 87.19 456 HIS A O 1
ATOM 3469 N N . ALA A 1 457 ? 11.388 23.161 -20.035 1.00 91.50 457 ALA A N 1
ATOM 3470 C CA . ALA A 1 457 ? 10.424 23.988 -20.746 1.00 91.50 457 ALA A CA 1
ATOM 3471 C C . ALA A 1 457 ? 9.163 23.172 -21.057 1.00 91.50 457 ALA A C 1
ATOM 3473 O O . ALA A 1 457 ? 8.755 23.037 -22.209 1.00 91.50 457 ALA A O 1
ATOM 3474 N N . THR A 1 458 ? 8.570 22.590 -20.015 1.00 93.50 458 THR A N 1
ATOM 3475 C CA . THR A 1 458 ? 7.356 21.776 -20.108 1.00 93.50 458 THR A CA 1
ATOM 3476 C C . THR A 1 458 ? 6.135 22.556 -19.623 1.00 93.50 458 THR A C 1
ATOM 3478 O O . THR A 1 458 ? 6.238 23.345 -18.678 1.00 93.50 458 THR A O 1
ATOM 3481 N N . PRO A 1 459 ? 4.968 22.391 -20.272 1.00 94.31 459 PRO A N 1
ATOM 3482 C CA . PRO A 1 459 ? 3.734 22.979 -19.770 1.00 94.31 459 PRO A CA 1
ATOM 3483 C C . PRO A 1 459 ? 3.328 22.301 -18.450 1.00 94.31 459 PRO A C 1
ATOM 3485 O O . PRO A 1 459 ? 3.590 21.109 -18.277 1.00 94.31 459 PRO A O 1
ATOM 3488 N N . PRO A 1 460 ? 2.667 23.018 -17.523 1.00 95.81 460 PRO A N 1
ATOM 3489 C CA . PRO A 1 460 ? 2.049 22.379 -16.366 1.00 95.81 460 PRO A CA 1
ATOM 3490 C C . PRO A 1 460 ? 0.894 21.468 -16.807 1.00 95.81 460 PRO A C 1
ATOM 3492 O O . PRO A 1 460 ? 0.353 21.620 -17.908 1.00 95.81 460 PRO A O 1
ATOM 3495 N N . VAL A 1 461 ? 0.467 20.564 -15.922 1.00 97.69 461 VAL A N 1
ATOM 3496 C CA . VAL A 1 461 ? -0.753 19.774 -16.136 1.00 97.69 461 VAL A CA 1
ATOM 3497 C C . VAL A 1 461 ? -1.938 20.720 -16.346 1.00 97.69 461 VAL A C 1
ATOM 3499 O O . VAL A 1 461 ? -2.153 21.658 -15.576 1.00 97.69 461 VAL A O 1
ATOM 3502 N N . ALA A 1 462 ? -2.709 20.495 -17.412 1.00 98.19 462 ALA A N 1
ATOM 3503 C CA . ALA A 1 462 ? -3.855 21.342 -17.722 1.00 98.19 462 ALA A CA 1
ATOM 3504 C C . ALA A 1 462 ? -4.914 21.258 -16.600 1.00 98.19 462 ALA A C 1
ATOM 3506 O O . ALA A 1 462 ? -5.234 20.147 -16.166 1.00 98.19 462 ALA A O 1
ATOM 3507 N N . PRO A 1 463 ? -5.541 22.378 -16.181 1.00 98.19 463 PRO A N 1
ATOM 3508 C CA . PRO A 1 463 ? -6.499 22.376 -15.070 1.00 98.19 463 PRO A CA 1
ATOM 3509 C C . PRO A 1 463 ? -7.641 21.363 -15.224 1.00 98.19 463 PRO A C 1
ATOM 3511 O O . PRO A 1 463 ? -8.012 20.704 -14.263 1.00 98.19 463 PRO A O 1
ATOM 3514 N N . ALA A 1 464 ? -8.158 21.170 -16.442 1.00 98.38 464 ALA A N 1
ATOM 3515 C CA . ALA A 1 464 ? -9.225 20.201 -16.705 1.00 98.38 464 ALA A CA 1
ATOM 3516 C C . ALA A 1 464 ? -8.798 18.738 -16.465 1.00 98.38 464 ALA A C 1
ATOM 3518 O O . ALA A 1 464 ? -9.609 17.928 -16.009 1.00 98.38 464 ALA A O 1
ATOM 3519 N N . ILE A 1 465 ? -7.534 18.402 -16.748 1.00 98.56 465 ILE A N 1
ATOM 3520 C CA . ILE A 1 465 ? -6.966 17.068 -16.503 1.00 98.56 465 ILE A CA 1
ATOM 3521 C C . ILE A 1 465 ? -6.836 16.851 -14.990 1.00 98.56 465 ILE A C 1
ATOM 3523 O O . ILE A 1 465 ? -7.287 15.826 -14.481 1.00 98.56 465 ILE A O 1
ATOM 3527 N N . HIS A 1 466 ? -6.337 17.858 -14.265 1.00 97.94 466 HIS A N 1
ATOM 3528 C CA . HIS A 1 466 ? -6.239 17.835 -12.803 1.00 97.94 466 HIS A CA 1
ATOM 3529 C C . HIS A 1 466 ? -7.602 17.675 -12.122 1.00 97.94 466 HIS A C 1
ATOM 3531 O O . HIS A 1 466 ? -7.798 16.751 -11.339 1.00 97.94 466 HIS A O 1
ATOM 3537 N N . THR A 1 467 ? -8.585 18.502 -12.489 1.00 98.38 467 THR A N 1
ATOM 3538 C CA . THR A 1 467 ? -9.947 18.408 -11.942 1.00 98.38 467 THR A CA 1
ATOM 3539 C C . THR A 1 467 ? -10.592 17.051 -12.229 1.00 98.38 467 THR A C 1
ATOM 3541 O O . THR A 1 467 ? -11.329 16.532 -11.394 1.00 98.38 467 THR A O 1
ATOM 3544 N N . THR A 1 468 ? -10.327 16.452 -13.395 1.00 98.62 468 THR A N 1
ATOM 3545 C CA . THR A 1 468 ? -10.855 15.119 -13.728 1.00 98.62 468 THR A CA 1
ATOM 3546 C C . THR A 1 468 ? -10.241 14.039 -12.838 1.00 98.62 468 THR A C 1
ATOM 3548 O O . THR A 1 468 ? -10.979 13.195 -12.327 1.00 98.62 468 THR A O 1
ATOM 3551 N N . TYR A 1 469 ? -8.924 14.085 -12.622 1.00 98.69 469 TYR A N 1
ATOM 3552 C CA . TYR A 1 469 ? -8.220 13.181 -11.713 1.00 98.69 469 TYR A CA 1
ATOM 3553 C C . TYR A 1 469 ? -8.754 13.293 -10.281 1.00 98.69 469 TYR A C 1
ATOM 3555 O O . TYR A 1 469 ? -9.214 12.298 -9.719 1.00 98.69 469 TYR A O 1
ATOM 3563 N N . GLU A 1 470 ? -8.793 14.509 -9.729 1.00 98.38 470 GLU A N 1
ATOM 3564 C CA . GLU A 1 470 ? -9.305 14.765 -8.378 1.00 98.38 470 GLU A CA 1
ATOM 3565 C C . GLU A 1 470 ? -10.745 14.285 -8.211 1.00 98.38 470 GLU A C 1
ATOM 3567 O O . GLU A 1 470 ? -11.053 13.563 -7.264 1.00 98.38 470 GLU A O 1
ATOM 3572 N N . ARG A 1 471 ? -11.634 14.641 -9.146 1.00 98.25 471 ARG A N 1
ATOM 3573 C CA . ARG A 1 471 ? -13.045 14.245 -9.092 1.00 98.25 471 ARG A CA 1
ATOM 3574 C C . ARG A 1 471 ? -13.201 12.728 -9.069 1.00 98.25 471 ARG A C 1
ATOM 3576 O O . ARG A 1 471 ? -13.998 12.220 -8.286 1.00 98.25 471 ARG A O 1
ATOM 3583 N N . ASN A 1 472 ? -12.474 12.013 -9.925 1.00 98.50 472 ASN A N 1
ATOM 3584 C CA . ASN A 1 472 ? -12.631 10.568 -10.051 1.00 98.50 472 ASN A CA 1
ATOM 3585 C C . ASN A 1 472 ? -12.041 9.829 -8.838 1.00 98.50 472 ASN A C 1
ATOM 3587 O O . ASN A 1 472 ? -12.694 8.925 -8.323 1.00 98.50 472 ASN A O 1
ATOM 3591 N N . ILE A 1 473 ? -10.886 10.251 -8.305 1.00 98.56 473 ILE A N 1
ATOM 3592 C CA . ILE A 1 473 ? -10.351 9.685 -7.051 1.00 98.56 473 ILE A CA 1
ATOM 3593 C C . ILE A 1 473 ? -11.292 9.962 -5.875 1.00 98.56 473 ILE A C 1
ATOM 3595 O O . ILE A 1 473 ? -11.599 9.055 -5.100 1.00 98.56 473 ILE A O 1
ATOM 3599 N N . THR A 1 474 ? -11.814 11.184 -5.768 1.00 97.88 474 THR A N 1
ATOM 3600 C CA . THR A 1 474 ? -12.798 11.535 -4.738 1.00 97.88 474 THR A CA 1
ATOM 3601 C C . THR A 1 474 ? -14.077 10.709 -4.878 1.00 97.88 474 THR A C 1
ATOM 3603 O O . THR A 1 474 ? -14.615 10.258 -3.870 1.00 97.88 474 THR A O 1
ATOM 3606 N N . ALA A 1 475 ? -14.549 10.430 -6.096 1.00 97.62 475 ALA A N 1
ATOM 3607 C CA . ALA A 1 475 ? -15.701 9.553 -6.309 1.00 97.62 475 ALA A CA 1
ATOM 3608 C C . ALA A 1 475 ? -15.443 8.124 -5.793 1.00 97.62 475 ALA A C 1
ATOM 3610 O O . ALA A 1 475 ? -16.298 7.569 -5.105 1.00 97.62 475 ALA A O 1
ATOM 3611 N N . LEU A 1 476 ? -14.251 7.562 -6.034 1.00 97.81 476 LEU A N 1
ATOM 3612 C CA . LEU A 1 476 ? -13.852 6.254 -5.493 1.00 97.81 476 LEU A CA 1
ATOM 3613 C C . LEU A 1 476 ? -13.829 6.245 -3.953 1.00 97.81 476 LEU A C 1
ATOM 3615 O O . LEU A 1 476 ? -14.314 5.308 -3.311 1.00 97.81 476 LEU A O 1
ATOM 3619 N N . LEU A 1 477 ? -13.325 7.319 -3.342 1.00 96.62 477 LEU A N 1
ATOM 3620 C CA . LEU A 1 477 ? -13.315 7.495 -1.886 1.00 96.62 477 LEU A CA 1
ATOM 3621 C C . LEU A 1 477 ? -14.723 7.588 -1.282 1.00 96.62 477 LEU A C 1
ATOM 3623 O O . LEU A 1 477 ? -14.922 7.125 -0.160 1.00 96.62 477 LEU A O 1
ATOM 3627 N N . HIS A 1 478 ? -15.708 8.073 -2.039 1.00 95.50 478 HIS A N 1
ATOM 3628 C CA . HIS A 1 478 ? -17.111 8.136 -1.619 1.00 95.50 478 HIS A CA 1
ATOM 3629 C C . HIS A 1 478 ? -17.921 6.868 -1.925 1.00 95.50 478 HIS A C 1
ATOM 3631 O O . HIS A 1 478 ? -19.068 6.774 -1.488 1.00 95.50 478 HIS A O 1
ATOM 3637 N N . LEU A 1 479 ? -17.363 5.885 -2.647 1.0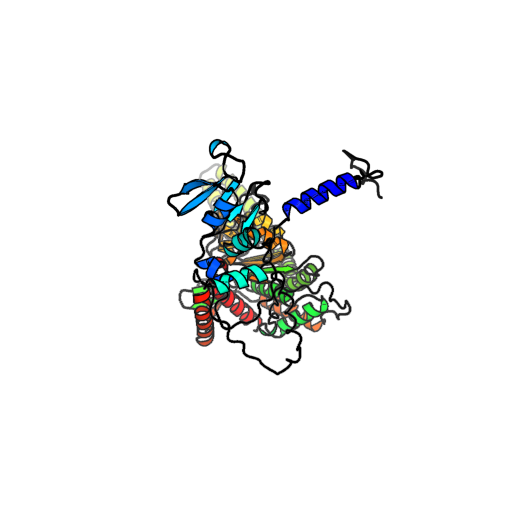0 95.25 479 LEU A N 1
ATOM 3638 C CA . LEU A 1 479 ? -18.078 4.633 -2.912 1.00 95.25 479 LEU A CA 1
ATOM 3639 C C . LEU A 1 479 ? -18.497 3.964 -1.592 1.00 95.25 479 LEU A C 1
ATOM 3641 O O . LEU A 1 479 ? -17.653 3.837 -0.695 1.00 95.25 479 LEU A O 1
ATOM 3645 N N . PRO A 1 480 ? -19.764 3.533 -1.465 1.00 92.94 480 PRO A N 1
ATOM 3646 C CA . PRO A 1 480 ? -20.250 2.890 -0.256 1.00 92.94 480 PRO A CA 1
ATOM 3647 C C . PRO A 1 480 ? -19.680 1.475 -0.121 1.00 92.94 480 PRO A C 1
ATOM 3649 O O . PRO A 1 480 ? -19.351 0.821 -1.113 1.00 92.94 480 PRO A O 1
ATOM 3652 N N . TYR A 1 481 ? -19.623 0.980 1.112 1.00 92.69 481 TYR A N 1
ATOM 3653 C CA . TYR A 1 481 ? -19.412 -0.442 1.382 1.00 92.69 481 TYR A CA 1
ATOM 3654 C C . TYR A 1 481 ? -20.639 -1.258 0.943 1.00 92.69 481 TYR A C 1
ATOM 3656 O O . TYR A 1 481 ? -21.740 -0.720 0.805 1.00 92.69 481 TYR A O 1
ATOM 3664 N N . SER A 1 482 ? -20.448 -2.556 0.718 1.00 92.19 482 SER A N 1
ATOM 3665 C CA . SER A 1 482 ? -21.559 -3.509 0.664 1.00 92.19 482 SER A CA 1
ATOM 3666 C C . SER A 1 482 ? -22.074 -3.765 2.084 1.00 92.19 482 SER A C 1
ATOM 3668 O O . SER A 1 482 ? -21.424 -3.390 3.061 1.00 92.19 482 SER A O 1
ATOM 3670 N N . SER A 1 483 ? -23.212 -4.439 2.209 1.00 90.19 483 SER A N 1
ATOM 3671 C CA . SER A 1 483 ? -23.722 -4.931 3.491 1.00 90.19 483 SER A CA 1
ATOM 3672 C C . SER A 1 483 ? -23.933 -6.440 3.432 1.00 90.19 483 SER A C 1
ATOM 3674 O O . SER A 1 483 ? -24.284 -6.969 2.374 1.00 90.19 483 SER A O 1
ATOM 3676 N N . ASP A 1 484 ? -23.683 -7.133 4.540 1.00 87.31 484 ASP A N 1
ATOM 3677 C CA . ASP A 1 484 ? -24.050 -8.544 4.687 1.00 87.31 484 ASP A CA 1
ATOM 3678 C C . ASP A 1 484 ? -25.515 -8.727 5.136 1.00 87.31 484 ASP A C 1
ATOM 3680 O O . ASP A 1 484 ? -26.300 -7.777 5.169 1.00 87.31 484 ASP A O 1
ATOM 3684 N N . GLU A 1 485 ? -25.900 -9.967 5.457 1.00 87.31 485 GLU A N 1
ATOM 3685 C CA . GLU A 1 485 ? -27.256 -10.315 5.908 1.00 87.31 485 GLU A CA 1
ATOM 3686 C C . GLU A 1 485 ? -27.652 -9.681 7.256 1.00 87.31 485 GLU A C 1
ATOM 3688 O O . GLU A 1 485 ? -28.844 -9.591 7.553 1.00 87.31 485 GLU A O 1
ATOM 3693 N N . TYR A 1 486 ? -26.679 -9.202 8.038 1.00 84.81 486 TYR A N 1
ATOM 3694 C CA . TYR A 1 486 ? -26.881 -8.509 9.313 1.00 84.81 486 TYR A CA 1
ATOM 3695 C C . TYR A 1 486 ? -26.816 -6.981 9.169 1.00 84.81 486 TYR A C 1
ATOM 3697 O O . TYR A 1 486 ? -27.044 -6.264 10.141 1.00 84.81 486 TYR A O 1
ATOM 3705 N N . GLY A 1 487 ? -26.558 -6.473 7.959 1.00 82.88 487 GLY A N 1
ATOM 3706 C CA . GLY A 1 487 ? -26.390 -5.045 7.693 1.00 82.88 487 GLY A CA 1
ATOM 3707 C C . GLY A 1 487 ? -24.981 -4.522 7.982 1.00 82.88 487 GLY A C 1
ATOM 3708 O O . GLY A 1 487 ? -24.753 -3.319 7.846 1.00 82.88 487 GLY A O 1
ATOM 3709 N N . GLU A 1 488 ? -24.034 -5.397 8.329 1.00 84.06 488 GLU A N 1
ATOM 3710 C CA . GLU A 1 488 ? -22.655 -5.015 8.629 1.00 84.06 488 GLU A CA 1
ATOM 3711 C C . GLU A 1 488 ? -21.889 -4.691 7.346 1.00 84.06 488 GLU A C 1
ATOM 3713 O O . GLU A 1 488 ? -22.077 -5.316 6.296 1.00 84.06 488 GLU A O 1
ATOM 3718 N N . ALA A 1 489 ? -21.015 -3.686 7.423 1.00 85.88 489 ALA A N 1
ATOM 3719 C CA . ALA A 1 489 ? -20.249 -3.223 6.273 1.00 85.88 489 ALA A CA 1
ATOM 3720 C C . ALA A 1 489 ? -19.279 -4.310 5.783 1.00 85.88 489 ALA A C 1
ATOM 3722 O O . ALA A 1 489 ? -18.425 -4.798 6.524 1.00 85.88 489 ALA A O 1
ATOM 3723 N N . THR A 1 490 ? -19.368 -4.654 4.501 1.00 90.19 490 THR A N 1
ATOM 3724 C CA . THR A 1 490 ? -18.522 -5.656 3.846 1.00 90.19 490 THR A CA 1
ATOM 3725 C C . THR A 1 490 ? -17.997 -5.167 2.499 1.00 90.19 490 THR A C 1
ATOM 3727 O O . THR A 1 490 ? -18.429 -4.153 1.948 1.00 90.19 490 THR A O 1
ATOM 3730 N N . ALA A 1 491 ? -17.023 -5.893 1.952 1.00 92.88 491 ALA A N 1
ATOM 3731 C CA . ALA A 1 491 ? -16.481 -5.602 0.635 1.00 92.88 491 ALA A CA 1
ATOM 3732 C C . ALA A 1 491 ? -17.429 -6.063 -0.482 1.00 92.88 491 ALA A C 1
ATOM 3734 O O . ALA A 1 491 ? -17.936 -7.188 -0.460 1.00 92.88 491 ALA A O 1
ATOM 3735 N N . HIS A 1 492 ? -17.564 -5.251 -1.527 1.00 95.19 492 HIS A N 1
ATOM 3736 C CA . HIS A 1 492 ? -18.096 -5.676 -2.817 1.00 95.19 492 HIS A CA 1
ATOM 3737 C C . HIS A 1 492 ? -17.206 -6.773 -3.409 1.00 95.19 492 HIS A C 1
ATOM 3739 O O . HIS A 1 492 ? -15.987 -6.617 -3.533 1.00 95.19 492 HIS A O 1
ATOM 3745 N N . MET A 1 493 ? -17.817 -7.898 -3.779 1.00 95.81 493 MET A N 1
ATOM 3746 C CA . MET A 1 493 ? -17.104 -9.048 -4.332 1.00 95.81 493 MET A CA 1
ATOM 3747 C C . MET A 1 493 ? -17.092 -8.995 -5.861 1.00 95.81 493 MET A C 1
ATOM 3749 O O . MET A 1 493 ? -18.062 -9.391 -6.510 1.00 95.81 493 MET A O 1
ATOM 3753 N N . LEU A 1 494 ? -15.967 -8.573 -6.432 1.00 96.44 494 LEU A N 1
ATOM 3754 C CA . LEU A 1 494 ? -15.699 -8.664 -7.865 1.00 96.44 494 LEU A CA 1
ATOM 3755 C C . LEU A 1 494 ? -15.397 -10.117 -8.236 1.00 96.44 494 LEU A C 1
ATOM 3757 O O . LEU A 1 494 ? -14.773 -10.848 -7.464 1.00 96.44 494 LEU A O 1
ATOM 3761 N N . ARG A 1 495 ? -15.834 -10.557 -9.414 1.00 96.75 495 ARG A N 1
ATOM 3762 C CA . ARG A 1 495 ? -15.623 -11.929 -9.889 1.00 96.75 495 ARG A CA 1
ATOM 3763 C C . ARG A 1 495 ? -15.008 -11.901 -11.272 1.00 96.75 495 ARG A C 1
ATOM 3765 O O . ARG A 1 495 ? -15.467 -11.150 -12.126 1.00 96.75 495 ARG A O 1
ATOM 3772 N N . PHE A 1 496 ? -14.004 -12.742 -11.487 1.00 95.44 496 PHE A N 1
ATOM 3773 C CA . PHE A 1 496 ? -13.517 -12.992 -12.836 1.00 95.44 496 PHE A CA 1
ATOM 3774 C C . PHE A 1 496 ? -14.598 -13.719 -13.632 1.00 95.44 496 PHE A C 1
ATOM 3776 O O . PHE A 1 496 ? -15.204 -14.680 -13.148 1.00 95.44 496 PHE A O 1
ATOM 3783 N N . ASP A 1 497 ? -14.840 -13.251 -14.851 1.00 95.19 497 ASP A N 1
ATOM 3784 C CA . ASP A 1 497 ? -15.573 -14.036 -15.830 1.00 95.19 497 ASP A CA 1
ATOM 3785 C C . ASP A 1 497 ? -14.666 -15.132 -16.424 1.00 95.19 497 ASP A C 1
ATOM 3787 O O . ASP A 1 497 ? -13.490 -15.279 -16.073 1.00 95.19 497 ASP A O 1
ATOM 3791 N N . ALA A 1 498 ? -15.221 -15.928 -17.338 1.00 95.62 498 ALA A N 1
ATOM 3792 C CA . ALA A 1 498 ? -14.481 -17.014 -17.970 1.00 95.62 498 ALA A CA 1
ATOM 3793 C C . ALA A 1 498 ? -13.269 -16.524 -18.786 1.00 95.62 498 ALA A C 1
ATOM 3795 O O . ALA A 1 498 ? -12.263 -17.229 -18.849 1.00 95.62 498 ALA A O 1
ATOM 3796 N N . GLN A 1 499 ? -13.342 -15.337 -19.397 1.00 96.81 499 GLN A N 1
ATOM 3797 C CA . GLN A 1 499 ? -12.266 -14.803 -20.236 1.00 96.81 499 GLN A CA 1
ATOM 3798 C C . GLN A 1 499 ? -11.125 -14.241 -19.384 1.00 96.81 499 GLN A C 1
ATOM 3800 O O . GLN A 1 499 ? -9.963 -14.563 -19.632 1.00 96.81 499 GLN A O 1
ATOM 3805 N N . ALA A 1 500 ? -11.447 -13.476 -18.341 1.00 95.75 500 ALA A N 1
ATOM 3806 C CA . ALA A 1 500 ? -10.485 -12.967 -17.372 1.00 95.75 500 ALA A CA 1
ATOM 3807 C C . ALA A 1 500 ? -9.761 -14.113 -16.650 1.00 95.75 500 ALA A C 1
ATOM 3809 O O . ALA A 1 500 ? -8.537 -14.084 -16.498 1.00 95.75 500 ALA A O 1
ATOM 3810 N N . TYR A 1 501 ? -10.497 -15.160 -16.259 1.00 96.25 501 TYR A N 1
ATOM 3811 C CA . TYR A 1 501 ? -9.896 -16.339 -15.642 1.00 96.25 501 TYR A CA 1
ATOM 3812 C C . TYR A 1 501 ? -8.971 -17.092 -16.606 1.00 96.25 501 TYR A C 1
ATOM 3814 O O . TYR A 1 501 ? -7.849 -17.425 -16.225 1.00 96.25 501 TYR A O 1
ATOM 3822 N N . ALA A 1 502 ? -9.387 -17.294 -17.861 1.00 97.06 502 ALA A N 1
ATOM 3823 C CA . ALA A 1 502 ? -8.545 -17.927 -18.876 1.00 97.06 502 ALA A CA 1
ATOM 3824 C C . ALA A 1 502 ? -7.255 -17.129 -19.143 1.00 97.06 502 ALA A C 1
ATOM 3826 O O . ALA A 1 502 ? -6.179 -17.720 -19.215 1.00 97.06 502 ALA A O 1
ATOM 3827 N N . ALA A 1 503 ? -7.335 -15.795 -19.219 1.00 97.12 503 ALA A N 1
ATOM 3828 C CA . ALA A 1 503 ? -6.163 -14.937 -19.400 1.00 97.12 503 ALA A CA 1
ATOM 3829 C C . ALA A 1 503 ? -5.163 -15.070 -18.237 1.00 97.12 503 ALA A C 1
ATOM 3831 O O . ALA A 1 503 ? -3.959 -15.215 -18.466 1.00 97.12 503 ALA A O 1
ATOM 3832 N N . LEU A 1 504 ? -5.651 -15.096 -16.990 1.00 96.19 504 LEU A N 1
ATOM 3833 C CA . LEU A 1 504 ? -4.796 -15.328 -15.825 1.00 96.19 504 LEU A CA 1
ATOM 3834 C C . LEU A 1 504 ? -4.184 -16.735 -15.834 1.00 96.19 504 LEU A C 1
ATOM 3836 O O . LEU A 1 504 ? -3.006 -16.881 -15.522 1.00 96.19 504 LEU A O 1
ATOM 3840 N N . GLN A 1 505 ? -4.945 -17.764 -16.218 1.00 96.38 505 GLN A N 1
ATOM 3841 C CA . GLN A 1 505 ? -4.412 -19.123 -16.346 1.00 96.38 505 GLN A CA 1
ATOM 3842 C C . GLN A 1 505 ? -3.294 -19.197 -17.388 1.00 96.38 505 GLN A C 1
ATOM 3844 O O . GLN A 1 505 ? -2.272 -19.831 -17.132 1.00 96.38 505 GLN A O 1
ATOM 3849 N N . THR A 1 506 ? -3.456 -18.534 -18.537 1.00 97.75 506 THR A N 1
ATOM 3850 C CA . THR A 1 506 ? -2.397 -18.441 -19.551 1.00 97.75 506 THR A CA 1
ATOM 3851 C C . THR A 1 506 ? -1.150 -17.769 -18.982 1.00 97.75 506 THR A C 1
ATOM 3853 O O . THR A 1 506 ? -0.055 -18.298 -19.153 1.00 97.75 506 THR A O 1
ATOM 3856 N N . PHE A 1 507 ? -1.299 -16.662 -18.250 1.00 96.44 507 PHE A N 1
ATOM 3857 C CA . PHE A 1 507 ? -0.173 -16.008 -17.578 1.00 96.44 507 PHE A CA 1
ATOM 3858 C C . PHE A 1 507 ? 0.516 -16.933 -16.558 1.00 96.44 507 PHE A C 1
ATOM 3860 O O . PHE A 1 507 ? 1.740 -17.041 -16.549 1.00 96.44 507 PHE A O 1
ATOM 3867 N N . GLN A 1 508 ? -0.254 -17.653 -15.738 1.00 95.56 508 GLN A N 1
ATOM 3868 C CA . GLN A 1 508 ? 0.289 -18.609 -14.768 1.00 95.56 508 GLN A CA 1
ATOM 3869 C C . GLN A 1 508 ? 1.059 -19.747 -15.454 1.00 95.56 508 GLN A C 1
ATOM 3871 O O . GLN A 1 508 ? 2.168 -20.071 -15.047 1.00 95.56 508 GLN A O 1
ATOM 3876 N N . GLN A 1 509 ? 0.517 -20.311 -16.535 1.00 96.62 509 GLN A N 1
ATOM 3877 C CA . GLN A 1 509 ? 1.191 -21.351 -17.321 1.00 96.62 509 GLN A CA 1
ATOM 3878 C C . GLN A 1 509 ? 2.479 -20.849 -17.982 1.00 96.62 509 GLN A C 1
ATOM 3880 O O . GLN A 1 509 ? 3.417 -21.626 -18.147 1.00 96.62 509 GLN A O 1
ATOM 3885 N N . GLN A 1 510 ? 2.524 -19.571 -18.365 1.00 95.62 510 GLN A N 1
ATOM 3886 C CA . GLN A 1 510 ? 3.720 -18.949 -18.922 1.00 95.62 510 GLN A CA 1
ATOM 3887 C C . GLN A 1 510 ? 4.797 -18.741 -17.864 1.00 95.62 510 GLN A C 1
ATOM 3889 O O . GLN A 1 510 ? 5.955 -18.977 -18.172 1.00 95.62 510 GLN A O 1
ATOM 3894 N N . ILE A 1 511 ? 4.440 -18.319 -16.646 1.00 94.62 511 ILE A N 1
ATOM 3895 C CA . ILE A 1 511 ? 5.429 -17.987 -15.614 1.00 94.62 511 ILE A CA 1
ATOM 3896 C C . ILE A 1 511 ? 5.926 -19.201 -14.823 1.00 94.62 511 ILE A C 1
ATOM 3898 O O . ILE A 1 511 ? 7.062 -19.182 -14.363 1.00 94.62 511 ILE A O 1
ATOM 3902 N N . GLU A 1 512 ? 5.130 -20.266 -14.688 1.00 94.94 512 GLU A N 1
ATOM 3903 C CA . GLU A 1 512 ? 5.475 -21.433 -13.859 1.00 94.94 512 GLU A CA 1
ATOM 3904 C C . GLU A 1 512 ? 6.858 -22.040 -14.183 1.00 94.94 512 GLU A C 1
ATOM 3906 O O . GLU A 1 512 ? 7.633 -22.253 -13.251 1.00 94.94 512 GLU A O 1
ATOM 3911 N N . PRO A 1 513 ? 7.256 -22.249 -15.460 1.00 95.75 513 PRO A N 1
ATOM 3912 C CA . PRO A 1 513 ? 8.580 -22.793 -15.780 1.00 95.75 513 PRO A CA 1
ATOM 3913 C C . PRO A 1 513 ? 9.742 -21.873 -15.381 1.00 95.75 513 PRO A C 1
ATOM 3915 O O . PRO A 1 513 ? 10.849 -22.349 -15.153 1.00 95.75 513 PRO A O 1
ATOM 3918 N N . HIS A 1 514 ? 9.502 -20.562 -15.290 1.00 94.88 514 HIS A N 1
ATOM 3919 C CA . HIS A 1 514 ? 10.510 -19.587 -14.869 1.00 94.88 514 HIS A CA 1
ATOM 3920 C C . HIS A 1 514 ? 10.789 -19.669 -13.361 1.00 94.88 514 HIS A C 1
ATOM 3922 O O . HIS A 1 514 ? 11.859 -19.257 -12.918 1.00 94.88 514 HIS A O 1
ATOM 3928 N N . LEU A 1 515 ? 9.837 -20.192 -12.576 1.00 93.25 515 LEU A N 1
ATOM 3929 C CA . LEU A 1 515 ? 9.942 -20.349 -11.122 1.00 93.25 515 LEU A CA 1
ATOM 3930 C C . LEU A 1 515 ? 10.738 -21.589 -10.696 1.00 93.25 515 LEU A C 1
ATOM 3932 O O . LEU A 1 515 ? 11.056 -21.708 -9.515 1.00 93.25 515 LEU A O 1
ATOM 3936 N N . ASP A 1 516 ? 11.025 -22.512 -11.616 1.00 94.25 516 ASP A N 1
ATOM 3937 C CA . ASP A 1 516 ? 11.851 -23.687 -11.336 1.00 94.25 516 ASP A CA 1
ATOM 3938 C C . ASP A 1 516 ? 13.243 -23.276 -10.819 1.00 94.25 516 ASP A C 1
ATOM 3940 O O . ASP A 1 516 ? 13.738 -22.198 -11.151 1.00 94.25 516 ASP A O 1
ATOM 3944 N N . ASP A 1 517 ? 13.909 -24.138 -10.043 1.00 91.00 517 ASP A N 1
ATOM 3945 C CA . ASP A 1 517 ? 15.260 -23.866 -9.526 1.00 91.00 517 ASP A CA 1
ATOM 3946 C C . ASP A 1 517 ? 16.270 -23.575 -10.656 1.00 91.00 517 ASP A C 1
ATOM 3948 O O . ASP A 1 517 ? 17.221 -22.812 -10.460 1.00 91.00 517 ASP A O 1
ATOM 3952 N N . ALA A 1 518 ? 16.066 -24.163 -11.843 1.00 91.38 518 ALA A N 1
ATOM 3953 C CA . ALA A 1 518 ? 16.855 -23.899 -13.047 1.00 91.38 518 ALA A CA 1
ATOM 3954 C C . ALA A 1 518 ? 16.278 -22.779 -13.940 1.00 91.38 518 ALA A C 1
ATOM 3956 O O . ALA A 1 518 ? 16.899 -22.416 -14.944 1.00 91.38 518 ALA A O 1
ATOM 3957 N N . GLY A 1 519 ? 15.100 -22.250 -13.602 1.00 91.19 519 GLY A N 1
ATOM 3958 C CA . GLY A 1 519 ? 14.451 -21.135 -14.281 1.00 91.19 519 GLY A CA 1
ATOM 3959 C C . GLY A 1 519 ? 15.147 -19.798 -14.014 1.00 91.19 519 GLY A C 1
ATOM 3960 O O . GLY A 1 519 ? 15.834 -19.598 -13.010 1.00 91.19 519 GLY A O 1
ATOM 3961 N N . ASP A 1 520 ? 14.958 -18.837 -14.915 1.00 91.81 520 ASP A N 1
ATOM 3962 C CA . ASP A 1 520 ? 15.539 -17.492 -14.806 1.00 91.81 520 ASP A CA 1
ATOM 3963 C C . ASP A 1 520 ? 14.994 -16.690 -13.609 1.00 91.81 520 ASP A C 1
ATOM 3965 O O . ASP A 1 520 ? 15.708 -15.832 -13.086 1.00 91.81 520 ASP A O 1
ATOM 3969 N N . LEU A 1 521 ? 13.789 -16.999 -13.116 1.00 92.38 521 LEU A N 1
ATOM 3970 C CA . LEU A 1 521 ? 13.209 -16.425 -11.895 1.00 92.38 521 LEU A CA 1
ATOM 3971 C C . LEU A 1 521 ? 13.386 -17.324 -10.657 1.00 92.38 521 LEU A C 1
ATOM 3973 O O . LEU A 1 521 ? 12.959 -16.920 -9.571 1.00 92.38 521 LEU A O 1
ATOM 3977 N N . GLY A 1 522 ? 14.058 -18.479 -10.767 1.00 90.12 522 GLY A N 1
ATOM 3978 C CA . GLY A 1 522 ? 14.278 -19.432 -9.665 1.00 90.12 522 GLY A CA 1
ATOM 3979 C C . GLY A 1 522 ? 14.917 -18.796 -8.421 1.00 90.12 522 GLY A C 1
ATOM 3980 O O . GLY A 1 522 ? 14.527 -19.046 -7.280 1.00 90.12 522 GLY A O 1
ATOM 3981 N N . HIS A 1 523 ? 15.836 -17.852 -8.636 1.00 88.75 523 HIS A N 1
ATOM 3982 C CA . HIS A 1 523 ? 16.521 -17.110 -7.572 1.00 88.75 523 HIS A CA 1
ATOM 3983 C C . HIS A 1 523 ? 15.670 -16.012 -6.905 1.00 88.75 523 HIS A C 1
ATOM 3985 O O . HIS A 1 523 ? 16.087 -15.443 -5.895 1.00 88.75 523 HIS A O 1
ATOM 3991 N N . MET A 1 524 ? 14.489 -15.702 -7.449 1.00 89.75 524 MET A N 1
ATOM 3992 C CA . MET A 1 524 ? 13.556 -14.693 -6.931 1.00 89.75 524 MET A CA 1
ATOM 3993 C C . MET A 1 524 ? 12.114 -15.220 -6.832 1.00 89.75 524 MET A C 1
ATOM 3995 O O . MET A 1 524 ? 11.151 -14.453 -6.904 1.00 89.75 524 MET A O 1
ATOM 3999 N N . THR A 1 525 ? 11.955 -16.528 -6.620 1.00 90.44 525 THR A N 1
ATOM 4000 C CA . THR A 1 525 ? 10.655 -17.212 -6.497 1.00 90.44 525 THR A CA 1
ATOM 4001 C C . THR A 1 525 ? 9.739 -16.600 -5.440 1.00 90.44 525 THR A C 1
ATOM 4003 O O . THR A 1 525 ? 8.528 -16.532 -5.657 1.00 90.44 525 THR A O 1
ATOM 4006 N N . ASP A 1 526 ? 10.280 -16.078 -4.330 1.00 89.50 526 ASP A N 1
ATOM 4007 C CA . ASP A 1 526 ? 9.487 -15.355 -3.321 1.00 89.50 526 ASP A CA 1
ATOM 4008 C C . ASP A 1 526 ? 8.733 -14.160 -3.928 1.00 89.50 526 ASP A C 1
ATOM 4010 O O . ASP A 1 526 ? 7.594 -13.898 -3.552 1.00 89.50 526 ASP A O 1
ATOM 4014 N N . TRP A 1 527 ? 9.321 -13.454 -4.890 1.00 92.75 527 TRP A N 1
ATOM 4015 C CA . TRP A 1 527 ? 8.649 -12.365 -5.597 1.00 92.75 527 TRP A CA 1
ATOM 4016 C C . TRP A 1 527 ? 7.775 -12.887 -6.740 1.00 92.75 527 TRP A C 1
ATOM 4018 O O . TRP A 1 527 ? 6.574 -12.613 -6.787 1.00 92.75 527 TRP A O 1
ATOM 4028 N N . ALA A 1 528 ? 8.352 -13.696 -7.629 1.00 92.81 528 ALA A N 1
ATOM 4029 C CA . ALA A 1 528 ? 7.697 -14.097 -8.870 1.00 92.81 528 ALA A CA 1
ATOM 4030 C C . ALA A 1 528 ? 6.427 -14.949 -8.639 1.00 92.81 528 ALA A C 1
ATOM 4032 O O . ALA A 1 528 ? 5.426 -14.766 -9.333 1.00 92.81 528 ALA A O 1
ATOM 4033 N N . SER A 1 529 ? 6.397 -15.788 -7.595 1.00 91.69 529 SER A N 1
ATOM 4034 C CA . SER A 1 529 ? 5.210 -16.583 -7.221 1.00 91.69 529 SER A CA 1
ATOM 4035 C C . SER A 1 529 ? 3.995 -15.744 -6.792 1.00 91.69 529 SER A C 1
ATOM 4037 O O . SER A 1 529 ? 2.868 -16.240 -6.793 1.00 91.69 529 SER A O 1
ATOM 4039 N N . LYS A 1 530 ? 4.186 -14.465 -6.438 1.00 94.25 530 LYS A N 1
ATOM 4040 C CA . LYS A 1 530 ? 3.110 -13.562 -5.989 1.00 94.25 530 LYS A CA 1
ATOM 4041 C C . LYS A 1 530 ? 2.510 -12.724 -7.122 1.00 94.25 530 LYS A C 1
ATOM 4043 O O . LYS A 1 530 ? 1.508 -12.039 -6.905 1.00 94.25 530 LYS A O 1
ATOM 4048 N N . LEU A 1 531 ? 3.068 -12.800 -8.334 1.00 94.44 531 LEU A N 1
ATOM 4049 C CA . LEU A 1 531 ? 2.646 -11.972 -9.467 1.00 94.44 531 LEU A CA 1
ATOM 4050 C C . LEU A 1 531 ? 1.208 -12.240 -9.908 1.00 94.44 531 LEU A C 1
ATOM 4052 O O . LEU A 1 531 ? 0.494 -11.294 -10.225 1.00 94.44 531 LEU A O 1
ATOM 4056 N N . ALA A 1 532 ? 0.750 -13.494 -9.876 1.00 95.44 532 ALA A N 1
ATOM 4057 C CA . ALA A 1 532 ? -0.629 -13.828 -10.240 1.00 95.44 532 ALA A CA 1
ATOM 4058 C C . ALA A 1 532 ? -1.650 -13.155 -9.304 1.00 95.44 532 ALA A C 1
ATOM 4060 O O . ALA A 1 532 ? -2.646 -12.595 -9.764 1.00 95.44 532 ALA A O 1
ATOM 4061 N N . GLY A 1 533 ? -1.367 -13.157 -7.995 1.00 95.94 533 GLY A N 1
ATOM 4062 C CA . GLY A 1 533 ? -2.160 -12.437 -7.001 1.00 95.94 533 GLY A CA 1
ATOM 4063 C C . GLY A 1 533 ? -2.122 -10.933 -7.258 1.00 95.94 533 GLY A C 1
ATOM 4064 O O . GLY A 1 533 ? -3.172 -10.318 -7.411 1.00 95.94 533 GLY A O 1
ATOM 4065 N N . ALA A 1 534 ? -0.928 -10.349 -7.404 1.00 96.69 534 ALA A N 1
ATOM 4066 C CA . ALA A 1 534 ? -0.769 -8.919 -7.677 1.00 96.69 534 ALA A CA 1
ATOM 4067 C C . ALA A 1 534 ? -1.502 -8.464 -8.953 1.00 96.69 534 ALA A C 1
ATOM 4069 O O . ALA A 1 534 ? -2.158 -7.424 -8.937 1.00 96.69 534 ALA A O 1
ATOM 4070 N N . LEU A 1 535 ? -1.461 -9.261 -10.026 1.00 96.56 535 LEU A N 1
ATOM 4071 C CA . LEU A 1 535 ? -2.186 -8.996 -11.270 1.00 96.56 535 LEU A CA 1
ATOM 4072 C C . LEU A 1 535 ? -3.695 -8.941 -11.024 1.00 96.56 535 LEU A C 1
ATOM 4074 O O . LEU A 1 535 ? -4.340 -7.994 -11.469 1.00 96.56 535 LEU A O 1
ATOM 4078 N N . ALA A 1 536 ? -4.254 -9.890 -10.266 1.00 97.25 536 ALA A N 1
ATOM 4079 C CA . ALA A 1 536 ? -5.673 -9.869 -9.918 1.00 97.25 536 ALA A CA 1
ATOM 4080 C C . ALA A 1 536 ? -6.061 -8.597 -9.142 1.00 97.25 536 ALA A C 1
ATOM 4082 O O . ALA A 1 536 ? -7.109 -8.008 -9.417 1.00 97.25 536 ALA A O 1
ATOM 4083 N N . ARG A 1 537 ? -5.199 -8.130 -8.227 1.00 97.81 537 ARG A N 1
ATOM 4084 C CA . ARG A 1 537 ? -5.416 -6.875 -7.486 1.00 97.81 537 ARG A CA 1
ATOM 4085 C C . ARG A 1 537 ? -5.382 -5.660 -8.405 1.00 97.81 537 ARG A C 1
ATOM 4087 O O . ARG A 1 537 ? -6.293 -4.842 -8.351 1.00 97.81 537 ARG A O 1
ATOM 4094 N N . ILE A 1 538 ? -4.372 -5.557 -9.271 1.00 97.81 538 ILE A N 1
ATOM 4095 C CA . ILE A 1 538 ? -4.251 -4.451 -10.232 1.00 97.81 538 ILE A CA 1
ATOM 4096 C C . ILE A 1 538 ? -5.458 -4.438 -11.171 1.00 97.81 538 ILE A C 1
ATOM 4098 O O . ILE A 1 538 ? -6.089 -3.398 -11.325 1.00 97.81 538 ILE A O 1
ATOM 4102 N N . ALA A 1 539 ? -5.836 -5.585 -11.737 1.00 97.38 539 ALA A N 1
ATOM 4103 C CA . ALA A 1 539 ? -6.994 -5.693 -12.620 1.00 97.38 539 ALA A CA 1
ATOM 4104 C C . ALA A 1 539 ? -8.286 -5.228 -11.927 1.00 97.38 539 ALA A C 1
ATOM 4106 O O . ALA A 1 539 ? -9.060 -4.480 -12.519 1.00 97.38 539 ALA A O 1
ATOM 4107 N N . ALA A 1 540 ? -8.491 -5.604 -10.659 1.00 97.69 540 ALA A N 1
ATOM 4108 C CA . ALA A 1 540 ? -9.622 -5.135 -9.863 1.00 97.69 540 ALA A CA 1
ATOM 4109 C C . ALA A 1 540 ? -9.608 -3.609 -9.663 1.00 97.69 540 ALA A C 1
ATOM 4111 O O . ALA A 1 540 ? -10.637 -2.961 -9.842 1.00 97.69 540 ALA A O 1
ATOM 4112 N N . LEU A 1 541 ? -8.451 -3.024 -9.339 1.00 98.38 541 LEU A N 1
ATOM 4113 C CA . LEU A 1 541 ? -8.308 -1.574 -9.165 1.00 98.38 541 LEU A CA 1
ATOM 4114 C C . LEU A 1 541 ? -8.590 -0.806 -10.458 1.00 98.38 541 LEU A C 1
ATOM 4116 O O . LEU A 1 541 ? -9.308 0.192 -10.433 1.00 98.38 541 LEU A O 1
ATOM 4120 N N . LEU A 1 542 ? -8.057 -1.280 -11.585 1.00 98.12 542 LEU A N 1
ATOM 4121 C CA . LEU A 1 542 ? -8.281 -0.666 -12.893 1.00 98.12 542 LEU A CA 1
ATOM 4122 C C . LEU A 1 542 ? -9.741 -0.809 -13.341 1.00 98.12 542 LEU A C 1
ATOM 4124 O O . LEU A 1 542 ? -10.295 0.141 -13.887 1.00 98.12 542 LEU A O 1
ATOM 4128 N N . HIS A 1 543 ? -10.376 -1.952 -13.059 1.00 97.12 543 HIS A N 1
ATOM 4129 C CA . HIS A 1 543 ? -11.795 -2.178 -13.333 1.00 97.12 543 HIS A CA 1
ATOM 4130 C C . HIS A 1 543 ? -12.682 -1.192 -12.564 1.00 97.12 543 HIS A C 1
ATOM 4132 O O . HIS A 1 543 ? -13.485 -0.495 -13.174 1.00 97.12 543 HIS A O 1
ATOM 4138 N N . VAL A 1 544 ? -12.484 -1.065 -11.248 1.00 97.00 544 VAL A N 1
ATOM 4139 C CA . VAL A 1 544 ? -13.253 -0.124 -10.412 1.00 97.00 544 VAL A CA 1
ATOM 4140 C C . VAL A 1 544 ? -13.001 1.331 -10.828 1.00 97.00 544 VAL A C 1
ATOM 4142 O O . VAL A 1 544 ? -13.914 2.150 -10.825 1.00 97.00 544 VAL A O 1
ATOM 4145 N N . ALA A 1 545 ? -11.772 1.665 -11.226 1.00 97.44 545 ALA A N 1
ATOM 4146 C CA . ALA A 1 545 ? -11.423 2.999 -11.706 1.00 97.44 545 ALA A CA 1
ATOM 4147 C C . ALA A 1 545 ? -12.011 3.337 -13.092 1.00 97.44 545 ALA A C 1
ATOM 4149 O O . ALA A 1 545 ? -12.114 4.519 -13.434 1.00 97.44 545 ALA A O 1
ATOM 4150 N N . ALA A 1 546 ? -12.359 2.336 -13.903 1.00 95.38 546 ALA A N 1
ATOM 4151 C CA . ALA A 1 546 ? -12.943 2.536 -15.228 1.00 95.38 546 ALA A CA 1
ATOM 4152 C C . ALA A 1 546 ? -14.434 2.919 -15.182 1.00 95.38 546 ALA A C 1
ATOM 4154 O O . ALA A 1 546 ? -14.894 3.588 -16.111 1.00 95.38 546 ALA A O 1
ATOM 4155 N N . GLY A 1 547 ? -15.140 2.572 -14.099 1.00 81.31 547 GLY A N 1
ATOM 4156 C CA . GLY A 1 547 ? -16.570 2.839 -13.905 1.00 81.31 547 GLY A CA 1
ATOM 4157 C C . GLY A 1 547 ? -17.404 1.572 -13.908 1.00 81.31 547 GLY A C 1
ATOM 4158 O O . GLY A 1 547 ? -17.553 0.984 -15.002 1.00 81.31 547 GLY A O 1
#

Foldseek 3Di:
DDDPDPPDDDPDDDPVDHDDQPPVNVVVVVVVVVVVVDDPDAPPPPDPDDDFPKFFLLNLCLVDNDLVVLQVVQQKDFLDADPQRKTFIDAHPDDSVNDGQWIACPVHHQKIAGQDPPRPPDHHRHIDGSLCSQCCRPVVNPSVVSRVVSVVVPGMDDTDDDDDPDPDDPPDDPPPDDPDPPVDDPDDQDPLVLFFPLLSLLLVQLCQQLVARSVLLVLLLLLLLLLLAFQQAWEDLDVPDIFTLAAAAEEADAPPLCSVVSLCLSCVLVVVVLVVQLVVCVVVLVVLVVVLVVLVVLLVVLVVQLVPPPDDVSNVVSVVSSVVSVVVNVVRDRQDRDAAEDEPDALVVLLVVCLNHQQHHEHAEAELVVVVSQQCVPPVRDGDCPSVVCLRGQPWDWDDDDPDIRTHNGHHYHYHYYYHPVSVVVLVVDPNNPPPLNVLRYDYHHDDRCPPVDPVDGDHRDVVSSVSSSVLSVVSNPDAFDADPVRDGGYDYHYDDPVSSVVLVVVCVVCVQLCPCPHVCVVVNSNSVCVSSVVSSSVVSSVSSND

Secondary structure (DSSP, 8-state):
-PPPPTT----SS-TTSPPPPPHHHHHHHHHHHHHTT---------------SS--HHHHHHHH---HHHHHHTT-EEEEE-TTS-EEEEPTT--GGG--SEEESSSSTT-EEE--TTBTTBPTTEEE-HHHHHHHHHHTT-HHHHHHHHHHTT-S----------------PPP-PPPPPTT---PPPP-GGGS-HHHHHHHHHHHHHHT--HHHHHHHHHHHHHHHHTTTEEEEEETTEEEES--EEEEE--TTS-HHHHHHHHHHHHHHHHHHHHHHHHHHHHHHHHHHHHHHHHHHHHHHHHHT-SSHHHHHHHHHHHHHHHHHHHH---PPPP--EE-S--HHHHHHHHHHTTTEEEEEESSSHHHHHHTTTTTTT----HHHHHHHHT--EEEEETTEEEEESS-EEEEEEEE-HHHHHHHHH-TTTTTSSSGGGEEEE-PPP-TT---S-PPPPPHHHHHHHHHHHHHHHHPPPEE-TTS-EE-EEEE--HHHHHHHHHHHHHHGGGGSTTSTTGGGHHHHTTHHHHHHHHHHHHHHHH-

Radius of gyration: 38.43 Å; chains: 1; bounding box: 106×70×110 Å